Protein AF-A0A4Q3VWD3-F1 (afdb_monomer)

Secondary structure (DSSP, 8-state):
-HHHHHHHHHHT-TT----HHHHHHHHTT---S-HHHHH---PPPTTHHHHHHHHHHHHHHHHHHHHHHHHTGGGS-HHHHHHHHHHHHIIIIIIIIHHHHHHHHHHTT--PPPSS--GGG--SHHHIIIIIS-HHHHHHIIIIIHHHHHHHS-HHHHHHHHHHHHHHHHIIIIIHHHT--TTHHHHHHHHHHHHHHHHHHHT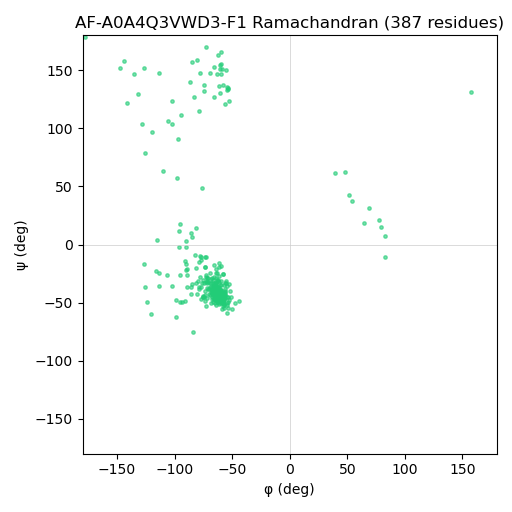---HHHHHHHHHTTHHHHT-HHHIIIIIHHHHHHHHHHHHTS-HHHHHHHHHHHHHHHHHHHHHHHHHHHHHTTHHHHGGGS-HHHHHHHHHHHHHHHHHHHHHHHHHHHTHHHHHTT-HHHHHHHHHHHHHHHHHHHHHHHTS-TTTSPP-HHHHHHHHHHHHHHHHHHHHHHHHHHHHHHSPP-

Structure (mmCIF, N/CA/C/O backbone):
data_AF-A0A4Q3VWD3-F1
#
_entry.id   AF-A0A4Q3VWD3-F1
#
loop_
_atom_site.group_PDB
_atom_site.id
_atom_site.type_symbol
_atom_site.label_atom_id
_atom_site.label_alt_id
_atom_site.label_comp_id
_atom_site.label_asym_id
_atom_site.label_entity_id
_atom_site.label_seq_id
_atom_site.pdbx_PDB_ins_code
_atom_site.Cartn_x
_atom_site.Cartn_y
_atom_site.Cartn_z
_atom_site.occupancy
_atom_site.B_iso_or_equiv
_atom_site.auth_seq_id
_atom_site.auth_comp_id
_atom_site.auth_asym_id
_atom_site.auth_atom_id
_atom_site.pdbx_PDB_model_num
ATOM 1 N N . PHE A 1 1 ? 19.209 -13.879 -5.715 1.00 77.50 1 PHE A N 1
ATOM 2 C CA . PHE A 1 1 ? 19.311 -13.145 -6.997 1.00 77.50 1 PHE A CA 1
ATOM 3 C C . PHE A 1 1 ? 19.222 -11.620 -6.833 1.00 77.50 1 PHE A C 1
ATOM 5 O O . PHE A 1 1 ? 20.204 -10.956 -7.134 1.00 77.50 1 PHE A O 1
ATOM 12 N N . LEU A 1 2 ? 18.122 -11.044 -6.315 1.00 83.31 2 LEU A N 1
ATOM 13 C CA . LEU A 1 2 ? 17.961 -9.578 -6.174 1.00 83.31 2 LEU A CA 1
ATOM 14 C C . LEU A 1 2 ? 19.139 -8.885 -5.458 1.00 83.31 2 LEU A C 1
ATOM 16 O O . LEU A 1 2 ? 19.652 -7.885 -5.948 1.00 83.31 2 LEU A O 1
ATOM 20 N N . TYR A 1 3 ? 19.619 -9.449 -4.345 1.00 88.25 3 TYR A N 1
ATOM 21 C CA . TYR A 1 3 ? 20.786 -8.927 -3.619 1.00 88.25 3 TYR A CA 1
ATOM 22 C C . TYR A 1 3 ? 22.063 -8.884 -4.469 1.00 88.25 3 TYR A C 1
ATOM 24 O O . TYR A 1 3 ? 22.800 -7.904 -4.406 1.00 88.25 3 TYR A O 1
ATOM 32 N N . LEU A 1 4 ? 22.293 -9.902 -5.308 1.00 89.19 4 LEU A N 1
ATOM 33 C CA . LEU A 1 4 ? 23.431 -9.935 -6.232 1.00 89.19 4 LEU A CA 1
ATOM 34 C C . LEU A 1 4 ? 23.312 -8.829 -7.280 1.00 89.19 4 LEU A C 1
ATOM 36 O O . LEU A 1 4 ? 24.291 -8.150 -7.564 1.00 89.19 4 LEU A O 1
ATOM 40 N N . MET A 1 5 ? 22.109 -8.599 -7.815 1.00 89.50 5 MET A N 1
ATOM 41 C CA . MET A 1 5 ? 21.880 -7.512 -8.769 1.00 89.50 5 MET A CA 1
ATOM 42 C C . MET A 1 5 ? 22.075 -6.142 -8.124 1.00 89.50 5 MET A C 1
ATOM 44 O O . MET A 1 5 ? 22.676 -5.260 -8.731 1.00 89.50 5 MET A O 1
ATOM 48 N N . LYS A 1 6 ? 21.618 -5.962 -6.881 1.00 90.75 6 LYS A N 1
ATOM 49 C CA . LYS A 1 6 ? 21.849 -4.734 -6.112 1.00 90.75 6 LYS A CA 1
ATOM 50 C C . LYS A 1 6 ? 23.330 -4.494 -5.851 1.00 90.75 6 LYS A C 1
ATOM 52 O O . LYS A 1 6 ? 23.786 -3.365 -6.018 1.00 90.75 6 LYS A O 1
ATOM 57 N N . ALA A 1 7 ? 24.070 -5.541 -5.487 1.00 90.50 7 ALA A N 1
ATOM 58 C CA . ALA A 1 7 ? 25.515 -5.480 -5.305 1.00 90.50 7 ALA A CA 1
ATOM 59 C C . ALA A 1 7 ? 26.229 -5.144 -6.623 1.00 90.50 7 ALA A C 1
ATOM 61 O O . ALA A 1 7 ? 27.074 -4.257 -6.639 1.00 90.50 7 ALA A O 1
ATOM 62 N N . ALA A 1 8 ? 25.837 -5.766 -7.739 1.00 90.12 8 ALA A N 1
ATOM 63 C CA . ALA A 1 8 ? 26.383 -5.470 -9.062 1.00 90.12 8 ALA A CA 1
ATOM 64 C C . ALA A 1 8 ? 26.093 -4.025 -9.504 1.00 90.12 8 ALA A C 1
ATOM 66 O O . ALA A 1 8 ? 26.983 -3.346 -10.009 1.00 90.12 8 ALA A O 1
ATOM 67 N N . ALA A 1 9 ? 24.872 -3.529 -9.284 1.00 88.38 9 ALA A N 1
ATOM 68 C CA . ALA A 1 9 ? 24.507 -2.145 -9.585 1.00 88.38 9 ALA A CA 1
ATOM 69 C C . ALA A 1 9 ? 25.286 -1.140 -8.722 1.00 88.38 9 ALA A C 1
ATOM 71 O O . ALA A 1 9 ? 25.714 -0.109 -9.234 1.00 88.38 9 ALA A O 1
ATOM 72 N N . LEU A 1 10 ? 25.513 -1.454 -7.442 1.00 89.25 10 LEU A N 1
ATOM 73 C CA . LEU A 1 10 ? 26.319 -0.628 -6.543 1.00 89.25 10 LEU A CA 1
ATOM 74 C C . LEU A 1 10 ? 27.811 -0.671 -6.907 1.00 89.25 10 LEU A C 1
ATOM 76 O O . LEU A 1 10 ? 28.469 0.358 -6.873 1.00 89.25 10 LEU A O 1
ATOM 80 N N . ALA A 1 11 ? 28.342 -1.823 -7.324 1.00 88.38 11 ALA A N 1
ATOM 81 C CA . ALA A 1 11 ? 29.735 -1.964 -7.755 1.00 88.38 11 ALA A CA 1
ATOM 82 C C . ALA A 1 11 ? 30.061 -1.145 -9.018 1.00 88.38 11 ALA A C 1
ATOM 84 O O . ALA A 1 11 ? 31.208 -0.763 -9.228 1.00 88.38 11 ALA A O 1
ATOM 85 N N . ARG A 1 12 ? 29.053 -0.831 -9.847 1.00 85.81 12 ARG A N 1
ATOM 86 C CA . ARG A 1 12 ? 29.188 0.104 -10.980 1.00 85.81 12 ARG A CA 1
ATOM 87 C C . ARG A 1 12 ? 29.307 1.572 -10.542 1.00 85.81 12 ARG A C 1
ATOM 89 O O . ARG A 1 12 ? 29.614 2.412 -11.379 1.00 85.81 12 ARG A O 1
ATOM 96 N N . LEU A 1 13 ? 29.067 1.875 -9.266 1.00 84.81 13 LEU A N 1
ATOM 97 C CA . LEU A 1 13 ? 29.174 3.199 -8.654 1.00 84.81 13 LEU A CA 1
ATOM 98 C C . LEU A 1 13 ? 30.377 3.236 -7.702 1.00 84.81 13 LEU A C 1
ATOM 100 O O . LEU A 1 13 ? 30.220 3.400 -6.494 1.00 84.81 13 LEU A O 1
ATOM 104 N N . SER A 1 14 ? 31.584 3.052 -8.240 1.00 74.81 14 SER A N 1
ATOM 105 C CA . SER A 1 14 ? 32.818 2.888 -7.453 1.00 74.81 14 SER A CA 1
ATOM 106 C C . SER A 1 14 ? 33.126 4.051 -6.502 1.00 74.81 14 SER A C 1
ATOM 108 O O . SER A 1 14 ? 33.793 3.854 -5.490 1.00 74.81 14 SER A O 1
ATOM 110 N N . GLU A 1 15 ? 32.627 5.251 -6.797 1.00 84.81 15 GLU A N 1
ATOM 111 C CA . GLU A 1 15 ? 32.834 6.448 -5.975 1.00 84.81 15 GLU A CA 1
ATOM 112 C C . GLU A 1 15 ? 31.752 6.643 -4.897 1.00 84.81 15 GLU A C 1
ATOM 114 O O . GLU A 1 15 ? 31.960 7.381 -3.931 1.00 84.81 15 GLU A O 1
ATOM 119 N N . LEU A 1 16 ? 30.602 5.965 -5.006 1.00 87.38 16 LEU A N 1
ATOM 120 C CA . LEU A 1 16 ? 29.488 6.160 -4.081 1.00 87.38 16 LEU A CA 1
ATOM 121 C C . LEU A 1 16 ? 29.727 5.420 -2.760 1.00 87.38 16 LEU A C 1
ATOM 123 O O . LEU A 1 16 ? 29.685 4.191 -2.682 1.00 87.38 16 LEU A O 1
ATOM 127 N N . ARG A 1 17 ? 29.865 6.179 -1.671 1.00 86.44 17 ARG A N 1
ATOM 128 C CA . ARG A 1 17 ? 29.941 5.631 -0.310 1.00 86.44 17 ARG A CA 1
ATOM 129 C C . ARG A 1 17 ? 28.609 5.789 0.419 1.00 86.44 17 ARG A C 1
ATOM 131 O O . ARG A 1 17 ? 28.277 6.863 0.910 1.00 86.44 17 ARG A O 1
ATOM 138 N N . LEU A 1 18 ? 27.857 4.693 0.535 1.00 88.38 18 LEU A N 1
ATOM 139 C CA . LEU A 1 18 ? 26.621 4.662 1.323 1.00 88.38 18 LEU A CA 1
ATOM 140 C C . LEU A 1 18 ? 26.912 4.639 2.828 1.00 88.38 18 LEU A C 1
ATOM 142 O O . LEU A 1 18 ? 27.674 3.789 3.305 1.00 88.38 18 LEU A O 1
ATOM 146 N N . LYS A 1 19 ? 26.219 5.507 3.578 1.00 91.81 19 LYS A N 1
ATOM 147 C CA . LYS A 1 19 ? 26.132 5.440 5.046 1.00 91.81 19 LYS A CA 1
ATOM 148 C C . LYS A 1 19 ? 25.510 4.106 5.478 1.00 91.81 19 LYS A C 1
ATOM 150 O O . LYS A 1 19 ? 24.737 3.514 4.726 1.00 91.81 19 LYS A O 1
ATOM 155 N N . ALA A 1 20 ? 25.797 3.647 6.699 1.00 91.44 20 ALA A N 1
ATOM 156 C CA . ALA A 1 20 ? 25.329 2.347 7.199 1.00 91.44 20 ALA A CA 1
ATOM 157 C C . ALA A 1 20 ? 23.802 2.168 7.085 1.00 91.44 20 ALA A C 1
ATOM 159 O O . ALA A 1 20 ? 23.337 1.155 6.565 1.00 91.44 20 ALA A O 1
ATOM 160 N N . LEU A 1 21 ? 23.029 3.186 7.479 1.00 89.31 21 LEU A N 1
ATOM 161 C CA . LEU A 1 21 ? 21.565 3.164 7.382 1.00 89.31 21 LEU A CA 1
ATOM 162 C C . LEU A 1 21 ? 21.060 3.135 5.934 1.00 89.31 21 LEU A C 1
ATOM 164 O O . LEU A 1 21 ? 20.107 2.421 5.641 1.00 89.31 21 LEU A O 1
ATOM 168 N N . ASP A 1 22 ? 21.701 3.863 5.017 1.00 91.06 22 ASP A N 1
ATOM 169 C CA . ASP A 1 22 ? 21.302 3.859 3.603 1.00 91.06 22 ASP A CA 1
ATOM 170 C C . ASP A 1 22 ? 21.686 2.548 2.919 1.00 91.06 22 ASP A C 1
ATOM 172 O O . ASP A 1 22 ? 20.958 2.070 2.058 1.00 91.06 22 ASP A O 1
ATOM 176 N N . ARG A 1 23 ? 22.787 1.918 3.339 1.00 91.94 23 ARG A N 1
ATOM 177 C CA . ARG A 1 23 ? 23.155 0.572 2.896 1.00 91.94 23 ARG A CA 1
ATOM 178 C C . ARG A 1 23 ? 22.134 -0.457 3.369 1.00 91.94 23 ARG A C 1
ATOM 180 O O . ARG A 1 23 ? 21.687 -1.266 2.561 1.00 91.94 23 ARG A O 1
ATOM 187 N N . LEU A 1 24 ? 21.745 -0.404 4.644 1.00 91.19 24 LEU A N 1
ATOM 188 C CA . LEU A 1 24 ? 20.692 -1.262 5.178 1.00 91.19 24 LEU A CA 1
ATOM 189 C C . LEU A 1 24 ? 19.402 -1.052 4.381 1.00 91.19 24 LEU A C 1
ATOM 191 O O . LEU A 1 24 ? 18.906 -2.004 3.791 1.00 91.19 24 LEU A O 1
ATOM 195 N N . ALA A 1 25 ? 18.932 0.193 4.262 1.00 91.12 25 ALA A N 1
ATOM 196 C CA . ALA A 1 25 ? 17.736 0.523 3.496 1.00 91.12 25 ALA A CA 1
ATOM 197 C C . ALA A 1 25 ? 17.828 0.056 2.034 1.00 91.12 25 ALA A C 1
ATOM 199 O O . ALA A 1 25 ? 16.870 -0.517 1.528 1.00 91.12 25 ALA A O 1
ATOM 200 N N . TYR A 1 26 ? 18.972 0.234 1.366 1.00 92.69 26 TYR A N 1
ATOM 201 C CA . TYR A 1 26 ? 19.176 -0.191 -0.019 1.00 92.69 26 TYR A CA 1
ATOM 202 C C . TYR A 1 26 ? 19.059 -1.703 -0.185 1.00 92.69 26 TYR A C 1
ATOM 204 O O . TYR A 1 26 ? 18.458 -2.159 -1.153 1.00 92.69 26 TYR A O 1
ATOM 212 N N . PHE A 1 27 ? 19.609 -2.502 0.730 1.00 91.69 27 PHE A N 1
ATOM 213 C CA . PHE A 1 27 ? 19.560 -3.956 0.599 1.00 91.69 27 PHE A CA 1
ATOM 214 C C . PHE A 1 27 ? 18.263 -4.565 1.147 1.00 91.69 27 PHE A C 1
ATOM 216 O O . PHE A 1 27 ? 17.778 -5.514 0.536 1.00 91.69 27 PHE A O 1
ATOM 223 N N . SER A 1 28 ? 17.660 -4.019 2.207 1.00 88.06 28 SER A N 1
ATOM 224 C CA . SER A 1 28 ? 16.467 -4.598 2.844 1.00 88.06 28 SER A CA 1
ATOM 225 C C . SER A 1 28 ? 15.151 -3.937 2.423 1.00 88.06 28 SER A C 1
ATOM 227 O O . SER A 1 28 ? 14.300 -4.600 1.838 1.00 88.06 28 SER A O 1
ATOM 229 N N . LEU A 1 29 ? 14.977 -2.646 2.710 1.00 85.44 29 LEU A N 1
ATOM 230 C CA . LEU A 1 29 ? 13.676 -1.970 2.640 1.00 85.44 29 LEU A CA 1
ATOM 231 C C . LEU A 1 29 ? 13.329 -1.447 1.243 1.00 85.44 29 LEU A C 1
ATOM 233 O O . LEU A 1 29 ? 12.168 -1.462 0.848 1.00 85.44 29 LEU A O 1
ATOM 237 N N . TRP A 1 30 ? 14.316 -0.957 0.494 1.00 90.56 30 TRP A N 1
ATOM 238 C CA . TRP A 1 30 ? 14.102 -0.293 -0.787 1.00 90.56 30 TRP A CA 1
ATOM 239 C C . TRP A 1 30 ? 14.255 -1.278 -1.947 1.00 90.56 30 TRP A C 1
ATOM 241 O O . TRP A 1 30 ? 15.372 -1.706 -2.223 1.00 90.56 30 TRP A O 1
ATOM 251 N N . PRO A 1 31 ? 13.194 -1.643 -2.684 1.00 88.44 31 PRO A N 1
ATOM 252 C CA . PRO A 1 31 ? 13.300 -2.576 -3.812 1.00 88.44 31 PRO A CA 1
ATOM 253 C C . PRO A 1 31 ? 13.955 -1.969 -5.068 1.00 88.44 31 PRO A C 1
ATOM 255 O O . PRO A 1 31 ? 14.268 -2.708 -5.999 1.00 88.44 31 PRO A O 1
ATOM 258 N N . GLY A 1 32 ? 14.169 -0.649 -5.117 1.00 90.12 32 GLY A N 1
ATOM 259 C CA . GLY A 1 32 ? 14.807 0.017 -6.252 1.00 90.12 32 GLY A CA 1
ATOM 260 C C . GLY A 1 32 ? 16.316 -0.231 -6.365 1.00 90.12 32 GLY A C 1
ATOM 261 O O . GLY A 1 32 ? 16.960 -0.758 -5.460 1.00 90.12 32 GLY A O 1
ATOM 262 N N . MET A 1 33 ? 16.876 0.184 -7.504 1.00 90.06 33 MET A N 1
ATOM 263 C CA . MET A 1 33 ? 18.266 -0.097 -7.910 1.00 90.06 33 MET A CA 1
ATOM 264 C C . MET A 1 33 ? 19.137 1.166 -8.019 1.00 90.06 33 MET A C 1
ATOM 266 O O . MET A 1 33 ? 20.293 1.100 -8.428 1.00 90.06 33 MET A O 1
ATOM 270 N N . ASP A 1 34 ? 18.576 2.326 -7.669 1.00 88.81 34 ASP A N 1
ATOM 271 C CA . ASP A 1 34 ? 19.248 3.626 -7.703 1.00 88.81 34 ASP A CA 1
ATOM 272 C C . ASP A 1 34 ? 19.773 3.979 -6.302 1.00 88.81 34 ASP A C 1
ATOM 274 O O . ASP A 1 34 ? 19.053 4.531 -5.465 1.00 88.81 34 ASP A O 1
ATOM 278 N N . ALA A 1 35 ? 21.018 3.586 -6.029 1.00 91.38 35 ALA A N 1
ATOM 279 C CA . ALA A 1 35 ? 21.682 3.848 -4.754 1.00 91.38 35 ALA A CA 1
ATOM 280 C C . ALA A 1 35 ? 22.080 5.325 -4.580 1.00 91.38 35 ALA A C 1
ATOM 282 O O . ALA A 1 35 ? 22.130 5.810 -3.451 1.00 91.38 35 ALA A O 1
ATOM 283 N N . GLU A 1 36 ? 22.332 6.050 -5.674 1.00 91.31 36 GLU A N 1
ATOM 284 C CA . GLU A 1 36 ? 22.743 7.461 -5.640 1.00 91.31 36 GLU A CA 1
ATOM 285 C C . GLU A 1 36 ? 21.621 8.324 -5.073 1.00 91.31 36 GLU A C 1
ATOM 287 O O . GLU A 1 36 ? 21.824 9.047 -4.100 1.00 91.31 36 GLU A O 1
ATOM 292 N N . ARG A 1 37 ? 20.401 8.175 -5.606 1.00 91.38 37 ARG A N 1
ATOM 293 C CA . ARG A 1 37 ? 19.231 8.915 -5.107 1.00 91.38 37 ARG A CA 1
ATOM 294 C C . ARG A 1 37 ? 18.856 8.563 -3.676 1.00 91.38 37 ARG A C 1
ATOM 296 O O . ARG A 1 37 ? 18.302 9.396 -2.969 1.00 91.38 37 ARG A O 1
ATOM 303 N N . LEU A 1 38 ? 19.150 7.342 -3.237 1.00 92.19 38 LEU A N 1
ATOM 304 C CA . LEU A 1 38 ? 18.943 6.953 -1.845 1.00 92.19 38 LEU A CA 1
ATOM 305 C C . LEU A 1 38 ? 19.961 7.623 -0.901 1.00 92.19 38 LEU A C 1
ATOM 307 O O . LEU A 1 38 ? 19.642 7.905 0.256 1.00 92.19 38 LEU A O 1
ATOM 311 N N . ALA A 1 39 ? 21.177 7.883 -1.387 1.00 92.19 39 ALA A N 1
ATOM 312 C CA . ALA A 1 39 ? 22.232 8.569 -0.644 1.00 92.19 39 ALA A CA 1
ATOM 313 C C . ALA A 1 39 ? 22.031 10.093 -0.587 1.00 92.19 39 ALA A C 1
ATOM 315 O O . ALA A 1 39 ? 22.467 10.730 0.373 1.00 92.19 39 ALA A O 1
ATOM 316 N N . MET A 1 40 ? 21.362 10.667 -1.591 1.00 93.12 40 MET A N 1
ATOM 317 C CA . MET A 1 40 ? 21.029 12.092 -1.648 1.00 93.12 40 MET A CA 1
ATOM 318 C C . MET A 1 40 ? 20.139 12.526 -0.479 1.00 93.12 40 MET A C 1
ATOM 320 O O . MET A 1 40 ? 19.405 11.726 0.115 1.00 93.12 40 MET A O 1
ATOM 324 N N . ARG A 1 41 ? 20.229 13.815 -0.143 1.00 94.06 41 ARG A N 1
ATOM 325 C CA . ARG A 1 41 ? 19.392 14.475 0.858 1.00 94.06 41 ARG A CA 1
ATOM 326 C C . ARG A 1 41 ? 18.790 15.727 0.252 1.00 94.06 41 ARG A C 1
ATOM 328 O O . ARG A 1 41 ? 19.485 16.720 0.085 1.00 94.06 41 ARG A O 1
ATOM 335 N N . GLU A 1 42 ? 17.513 15.643 -0.085 1.00 93.44 42 GLU A N 1
ATOM 336 C CA . GLU A 1 42 ? 16.754 16.721 -0.715 1.00 93.44 42 GLU A CA 1
ATOM 337 C C . GLU A 1 42 ? 15.389 16.853 -0.031 1.00 93.44 42 GLU A C 1
ATOM 339 O O . GLU A 1 42 ? 14.841 15.840 0.415 1.00 93.44 42 GLU A O 1
ATOM 344 N N . PRO A 1 43 ? 14.825 18.069 0.070 1.00 91.88 43 PRO A N 1
ATOM 345 C CA . PRO A 1 43 ? 13.449 18.252 0.512 1.00 91.88 43 PRO A CA 1
ATOM 346 C C . PRO A 1 43 ? 12.468 17.436 -0.339 1.00 91.88 43 PRO A C 1
ATOM 348 O O . PRO A 1 43 ? 12.700 17.200 -1.526 1.00 91.88 43 PRO A O 1
ATOM 351 N N . ALA A 1 44 ? 11.353 17.019 0.262 1.00 92.88 44 ALA A N 1
ATOM 352 C CA . ALA A 1 44 ? 10.318 16.299 -0.466 1.00 92.88 44 ALA A CA 1
ATOM 353 C C . ALA A 1 44 ? 9.751 17.165 -1.606 1.00 92.88 44 ALA A C 1
ATOM 355 O O . ALA A 1 44 ? 9.361 18.311 -1.393 1.00 92.88 44 ALA A O 1
ATOM 356 N N . GLU A 1 45 ? 9.684 16.597 -2.813 1.00 92.44 45 GLU A N 1
ATOM 357 C CA . GLU A 1 45 ? 9.045 17.237 -3.967 1.00 92.44 45 GLU A CA 1
ATOM 358 C C . GLU A 1 45 ? 7.562 17.520 -3.674 1.00 92.44 45 GLU A C 1
ATOM 360 O O . GLU A 1 45 ? 6.887 16.716 -3.019 1.00 92.44 45 GLU A O 1
ATOM 365 N N . ALA A 1 46 ? 7.035 18.616 -4.222 1.00 92.25 46 ALA A N 1
ATOM 366 C CA . ALA A 1 46 ? 5.617 18.950 -4.115 1.00 92.25 46 ALA A CA 1
ATOM 367 C C . ALA A 1 46 ? 4.718 17.797 -4.611 1.00 92.25 46 ALA A C 1
ATOM 369 O O . ALA A 1 46 ? 4.966 17.191 -5.658 1.00 92.25 46 ALA A O 1
ATOM 370 N N . GLY A 1 47 ? 3.663 17.489 -3.853 1.00 92.00 47 GLY A N 1
ATOM 371 C CA . GLY A 1 47 ? 2.728 16.394 -4.133 1.00 92.00 47 GLY A CA 1
ATOM 372 C C . GLY A 1 47 ? 3.189 15.005 -3.666 1.00 92.00 47 GLY A C 1
ATOM 373 O O . GLY A 1 47 ? 2.528 14.005 -3.975 1.00 92.00 47 GLY A O 1
ATOM 374 N N . THR A 1 48 ? 4.300 14.909 -2.929 1.00 95.06 48 THR A N 1
ATOM 375 C CA . THR A 1 48 ? 4.763 13.671 -2.282 1.00 95.06 48 THR A CA 1
ATOM 376 C C . THR A 1 48 ? 3.761 13.155 -1.243 1.00 95.06 48 THR A C 1
ATOM 378 O O . THR A 1 48 ? 3.451 11.965 -1.250 1.00 95.06 48 THR A O 1
ATOM 381 N N . GLY A 1 49 ? 3.211 14.017 -0.391 1.00 93.94 49 GLY A N 1
ATOM 382 C CA . GLY A 1 49 ? 2.193 13.679 0.603 1.00 93.94 49 GLY A CA 1
ATOM 383 C C . GLY A 1 49 ? 0.887 13.217 -0.039 1.00 93.94 49 GLY A C 1
ATOM 384 O O . GLY A 1 49 ? 0.338 12.186 0.344 1.00 93.94 49 GLY A O 1
ATOM 385 N N . ASP A 1 50 ? 0.450 13.883 -1.112 1.00 93.00 50 ASP A N 1
ATOM 386 C CA . ASP A 1 50 ? -0.727 13.457 -1.884 1.00 93.00 50 ASP A CA 1
ATOM 387 C C . ASP A 1 50 ? -0.500 12.082 -2.530 1.00 93.00 50 ASP A C 1
ATOM 389 O O . ASP A 1 50 ? -1.402 11.244 -2.618 1.00 93.00 50 ASP A O 1
ATOM 393 N N . ARG A 1 51 ? 0.731 11.820 -2.988 1.00 94.31 51 ARG A N 1
ATOM 394 C CA . ARG A 1 51 ? 1.119 10.506 -3.506 1.00 94.31 51 ARG A CA 1
ATOM 395 C C . ARG A 1 51 ? 1.130 9.444 -2.414 1.00 94.31 51 ARG A C 1
ATOM 397 O O . ARG A 1 51 ? 0.650 8.344 -2.677 1.00 94.31 51 ARG A O 1
ATOM 404 N N . PHE A 1 52 ? 1.626 9.769 -1.222 1.00 97.06 52 PHE A N 1
ATOM 405 C CA . PHE A 1 52 ? 1.567 8.878 -0.069 1.00 97.06 52 PHE A CA 1
ATOM 406 C C . PHE A 1 52 ? 0.117 8.492 0.238 1.00 97.06 52 PHE A C 1
ATOM 408 O O . PHE A 1 52 ? -0.192 7.304 0.291 1.00 97.06 52 PHE A O 1
ATOM 415 N N . GLY A 1 53 ? -0.783 9.476 0.348 1.00 96.12 53 GLY A N 1
ATOM 416 C CA . GLY A 1 53 ? -2.195 9.233 0.643 1.00 96.12 53 GLY A CA 1
ATOM 417 C C . GLY A 1 53 ? -2.891 8.368 -0.409 1.00 96.12 53 GLY A C 1
ATOM 418 O O . GLY A 1 53 ? -3.564 7.399 -0.062 1.00 96.12 53 GLY A O 1
ATOM 419 N N . ARG A 1 54 ? -2.664 8.636 -1.704 1.00 95.62 54 ARG A N 1
ATOM 420 C CA . ARG A 1 54 ? -3.186 7.779 -2.784 1.00 95.62 54 ARG A CA 1
ATOM 421 C C . ARG A 1 54 ? -2.619 6.362 -2.730 1.00 95.62 54 ARG A C 1
ATOM 423 O O . ARG A 1 54 ? -3.379 5.411 -2.878 1.00 95.62 54 ARG A O 1
ATOM 430 N N . GLY A 1 55 ? -1.310 6.215 -2.520 1.00 96.62 55 GLY A N 1
ATOM 431 C CA . GLY A 1 55 ? -0.663 4.907 -2.393 1.00 96.62 55 GLY A CA 1
ATOM 432 C C . GLY A 1 55 ? -1.231 4.108 -1.219 1.00 96.62 55 GLY A C 1
ATOM 433 O O . GLY A 1 55 ? -1.592 2.945 -1.379 1.00 96.62 55 GLY A O 1
ATOM 434 N N . LEU A 1 56 ? -1.407 4.752 -0.063 1.00 97.69 56 LEU A N 1
ATOM 435 C CA . LEU A 1 56 ? -2.033 4.149 1.111 1.00 97.69 56 LEU A CA 1
ATOM 436 C C . LEU A 1 56 ? -3.474 3.704 0.822 1.00 97.69 56 LEU A C 1
ATOM 438 O O . LEU A 1 56 ? -3.822 2.559 1.097 1.00 97.69 56 LEU A O 1
ATOM 442 N N . ALA A 1 57 ? -4.292 4.567 0.214 1.00 96.81 57 ALA A N 1
ATOM 443 C CA . ALA A 1 57 ? -5.671 4.236 -0.137 1.00 96.81 57 ALA A CA 1
ATOM 444 C C . ALA A 1 57 ? -5.750 3.042 -1.105 1.00 96.81 57 ALA A C 1
ATOM 446 O O . ALA A 1 57 ? -6.512 2.105 -0.875 1.00 96.81 57 ALA A O 1
ATOM 447 N N . VAL A 1 58 ? -4.918 3.027 -2.152 1.00 96.88 58 VAL A N 1
ATOM 448 C CA . VAL A 1 58 ? -4.847 1.911 -3.110 1.00 96.88 58 VAL A CA 1
ATOM 449 C C . VAL A 1 58 ? -4.373 0.623 -2.430 1.00 96.88 58 VAL A C 1
ATOM 451 O O . VAL A 1 58 ? -4.905 -0.447 -2.724 1.00 96.88 58 VAL A O 1
ATOM 454 N N . ALA A 1 59 ? -3.423 0.707 -1.493 1.00 97.62 59 ALA A N 1
ATOM 455 C CA . ALA A 1 59 ? -2.964 -0.447 -0.723 1.00 97.62 59 ALA A CA 1
ATOM 456 C C . ALA A 1 59 ? -4.085 -1.030 0.149 1.00 97.62 59 ALA A C 1
ATOM 458 O O . ALA A 1 59 ? -4.268 -2.244 0.160 1.00 97.62 59 ALA A O 1
ATOM 459 N N . ILE A 1 60 ? -4.862 -0.176 0.827 1.00 97.06 60 ILE A N 1
ATOM 460 C CA . ILE A 1 60 ? -6.007 -0.587 1.653 1.00 97.06 60 ILE A CA 1
ATOM 461 C C . ILE A 1 60 ? -7.092 -1.240 0.790 1.00 97.06 60 ILE A C 1
ATOM 463 O O . ILE A 1 60 ? -7.575 -2.315 1.137 1.00 97.06 60 ILE A O 1
ATOM 467 N N . VAL A 1 61 ? -7.441 -0.646 -0.356 1.00 97.50 61 VAL A N 1
ATOM 468 C CA . VAL A 1 61 ? -8.419 -1.228 -1.293 1.00 97.50 61 VAL A CA 1
ATOM 469 C C . VAL A 1 61 ? -7.943 -2.586 -1.809 1.00 97.50 61 VAL A C 1
ATOM 471 O O . VAL A 1 61 ? -8.709 -3.548 -1.815 1.00 97.50 61 VAL A O 1
ATOM 474 N N . GLY A 1 62 ? -6.669 -2.692 -2.199 1.00 97.88 62 GLY A N 1
ATOM 475 C CA . GLY A 1 62 ? -6.067 -3.954 -2.617 1.00 97.88 62 GLY A CA 1
ATOM 476 C C . GLY A 1 62 ? -6.104 -5.014 -1.511 1.00 97.88 62 GLY A C 1
ATOM 477 O O . GLY A 1 62 ? -6.530 -6.140 -1.763 1.00 97.88 62 GLY A O 1
ATOM 478 N N . ALA A 1 63 ? -5.729 -4.652 -0.282 1.00 97.19 63 ALA A N 1
ATOM 479 C CA . ALA A 1 63 ? -5.757 -5.549 0.872 1.00 97.19 63 ALA A CA 1
ATOM 480 C C . ALA A 1 63 ? -7.186 -5.992 1.225 1.00 97.19 63 ALA A C 1
ATOM 482 O O . ALA A 1 63 ? -7.409 -7.165 1.520 1.00 97.19 63 ALA A O 1
ATOM 483 N N . GLY A 1 64 ? -8.166 -5.091 1.118 1.00 96.56 64 GLY A N 1
ATOM 484 C CA . GLY A 1 64 ? -9.584 -5.418 1.244 1.00 96.56 64 GLY A CA 1
ATOM 485 C C . GLY A 1 64 ? -10.041 -6.415 0.178 1.00 96.56 64 GLY A C 1
ATOM 486 O O . GLY A 1 64 ? -10.710 -7.392 0.501 1.00 96.56 64 GLY A O 1
ATOM 487 N N . ALA A 1 65 ? -9.619 -6.240 -1.078 1.00 97.75 65 ALA A N 1
ATOM 488 C CA . ALA A 1 65 ? -9.903 -7.197 -2.147 1.00 97.75 65 ALA A CA 1
ATOM 489 C C . ALA A 1 65 ? -9.248 -8.568 -1.894 1.00 97.75 65 ALA A C 1
ATOM 491 O O . ALA A 1 65 ? -9.895 -9.590 -2.115 1.00 97.75 65 ALA A O 1
ATOM 492 N N . LEU A 1 66 ? -8.007 -8.607 -1.387 1.00 97.38 66 LEU A N 1
ATOM 493 C CA . LEU A 1 66 ? -7.345 -9.851 -0.965 1.00 97.38 66 LEU A CA 1
ATOM 494 C C . LEU A 1 66 ? -8.142 -10.558 0.137 1.00 97.38 66 LEU A C 1
ATOM 496 O O . LEU A 1 66 ? -8.395 -11.758 0.039 1.00 97.38 66 LEU A O 1
ATOM 500 N N . PHE A 1 67 ? -8.565 -9.812 1.159 1.00 95.62 67 PHE A N 1
ATOM 501 C CA . PHE A 1 67 ? -9.355 -10.342 2.265 1.00 95.62 67 PHE A CA 1
ATOM 502 C C . PHE A 1 67 ? -10.701 -10.897 1.786 1.00 95.62 67 PHE A C 1
ATOM 504 O O . PHE A 1 67 ? -11.013 -12.054 2.053 1.00 95.62 67 PHE A O 1
ATOM 511 N N . LEU A 1 68 ? -11.468 -10.122 1.014 1.00 96.44 68 LEU A N 1
ATOM 512 C CA . LEU A 1 68 ? -12.752 -10.570 0.468 1.00 96.44 68 LEU A CA 1
ATOM 513 C C . LEU A 1 68 ? -12.589 -11.820 -0.402 1.00 96.44 68 LEU A C 1
ATOM 515 O O . LEU A 1 68 ? -13.379 -12.756 -0.290 1.00 96.44 68 LEU A O 1
ATOM 519 N N . LEU A 1 69 ? -11.545 -11.876 -1.231 1.00 97.19 69 LEU A N 1
ATOM 520 C CA . LEU A 1 69 ? -11.282 -13.043 -2.066 1.00 97.19 69 LEU A CA 1
ATOM 521 C C . LEU A 1 69 ? -10.954 -14.290 -1.229 1.00 97.19 69 LEU A C 1
ATOM 523 O O . LEU A 1 69 ? -11.396 -15.379 -1.583 1.00 97.19 69 LEU A O 1
ATOM 527 N N . ALA A 1 70 ? -10.248 -14.139 -0.103 1.00 96.62 70 ALA A N 1
ATOM 528 C CA . ALA A 1 70 ? -10.004 -15.228 0.845 1.00 96.62 70 ALA A CA 1
ATOM 529 C C . ALA A 1 70 ? -11.286 -15.671 1.575 1.00 96.62 70 ALA A C 1
ATOM 531 O O . ALA A 1 70 ? -11.537 -16.868 1.715 1.00 96.62 70 ALA A O 1
ATOM 532 N N . VAL A 1 71 ? -12.144 -14.733 1.988 1.00 94.88 71 VAL A N 1
ATOM 533 C CA . VAL A 1 71 ? -13.436 -15.042 2.630 1.00 94.88 71 VAL A CA 1
ATOM 534 C C . VAL A 1 71 ? -14.349 -15.824 1.680 1.00 94.88 71 VAL A C 1
ATOM 536 O O . VAL A 1 71 ? -14.940 -16.833 2.068 1.00 94.88 71 VAL A O 1
ATOM 539 N N . PHE A 1 72 ? -14.446 -15.391 0.421 1.00 96.44 72 PHE A N 1
ATOM 540 C CA . PHE A 1 72 ? -15.321 -16.001 -0.582 1.00 96.44 72 PHE A CA 1
ATOM 541 C C . PHE A 1 72 ? -14.664 -17.118 -1.400 1.00 96.44 72 PHE A C 1
ATOM 543 O O . PHE A 1 72 ? -15.330 -17.684 -2.266 1.00 96.44 72 PHE A O 1
ATOM 550 N N . TYR A 1 73 ? -13.414 -17.483 -1.103 1.00 97.00 73 TYR A N 1
ATOM 551 C CA . TYR A 1 73 ? -12.639 -18.492 -1.831 1.00 97.00 73 TYR A CA 1
ATOM 552 C C . TYR A 1 73 ? -13.428 -19.775 -2.177 1.00 97.00 73 TYR A C 1
ATOM 554 O O . TYR A 1 73 ? -13.443 -20.134 -3.355 1.00 97.00 73 TYR A O 1
ATOM 562 N N . PRO A 1 74 ? -14.170 -20.426 -1.248 1.00 96.25 74 PRO A N 1
ATOM 563 C CA . PRO A 1 74 ? -14.884 -21.674 -1.551 1.00 96.25 74 PRO A CA 1
ATOM 564 C C . PRO A 1 74 ? -16.018 -21.530 -2.573 1.00 96.25 74 PRO A C 1
ATOM 566 O O . PRO A 1 74 ? -16.493 -22.527 -3.107 1.00 96.25 74 PRO A O 1
ATOM 569 N N . ARG A 1 75 ? -16.490 -20.301 -2.821 1.00 97.00 75 ARG A N 1
ATOM 570 C CA . ARG A 1 75 ? -17.593 -20.003 -3.748 1.00 97.00 75 ARG A CA 1
ATOM 571 C C . ARG A 1 75 ? -17.111 -19.598 -5.142 1.00 97.00 75 ARG A C 1
ATOM 573 O O . ARG A 1 75 ? -17.934 -19.317 -6.009 1.00 97.00 75 ARG A O 1
ATOM 580 N N . LEU A 1 76 ? -15.800 -19.517 -5.360 1.00 97.31 76 LEU A N 1
ATOM 581 C CA . LEU A 1 76 ? -15.209 -18.984 -6.583 1.00 97.31 76 LEU A CA 1
ATOM 582 C C . LEU A 1 76 ? -14.479 -20.077 -7.360 1.00 97.31 76 LEU A C 1
ATOM 584 O O . LEU A 1 76 ? -13.888 -20.989 -6.788 1.00 97.31 76 LEU A O 1
ATOM 588 N N . SER A 1 77 ? -14.479 -19.969 -8.690 1.00 97.88 77 SER A N 1
ATOM 589 C CA . SER A 1 77 ? -13.704 -20.893 -9.518 1.00 97.88 77 SER A CA 1
ATOM 590 C C . SER A 1 77 ? -12.195 -20.652 -9.339 1.00 97.88 77 SER A C 1
ATOM 592 O O . SER A 1 77 ? -11.771 -19.498 -9.195 1.00 97.88 77 SER A O 1
ATOM 594 N N . PRO A 1 78 ? -11.342 -21.691 -9.439 1.00 97.12 78 PRO A N 1
ATOM 595 C CA . PRO A 1 78 ? -9.889 -21.528 -9.331 1.00 97.12 78 PRO A CA 1
ATOM 596 C C . PRO A 1 78 ? -9.312 -20.524 -10.338 1.00 97.12 78 PRO A C 1
ATOM 598 O O . PRO A 1 78 ? -8.361 -19.804 -10.042 1.00 97.12 78 PRO A O 1
ATOM 601 N N . SER A 1 79 ? -9.907 -20.430 -11.533 1.00 96.69 79 SER A N 1
ATOM 602 C CA . SER A 1 79 ? -9.501 -19.441 -12.536 1.00 96.69 79 SER A CA 1
ATOM 603 C C . SER A 1 79 ? -9.809 -18.009 -12.088 1.00 96.69 79 SER A C 1
ATOM 605 O O . SER A 1 79 ? -8.953 -17.134 -12.230 1.00 96.69 79 SER A O 1
ATOM 607 N N . ALA A 1 80 ? -10.997 -17.770 -11.517 1.00 97.81 80 ALA A N 1
ATOM 608 C CA . ALA A 1 80 ? -11.367 -16.461 -10.984 1.00 97.81 80 ALA A CA 1
ATOM 609 C C . ALA A 1 80 ? -10.443 -16.059 -9.828 1.00 97.81 80 ALA A C 1
ATOM 611 O O . ALA A 1 80 ? -9.884 -14.967 -9.857 1.00 97.81 80 ALA A O 1
ATOM 612 N N . VAL A 1 81 ? -10.202 -16.963 -8.871 1.00 98.12 81 VAL A N 1
ATOM 613 C CA . VAL A 1 81 ? -9.266 -16.734 -7.756 1.00 98.12 81 VAL A CA 1
ATOM 614 C C . VAL A 1 81 ? -7.857 -16.437 -8.269 1.00 98.12 81 VAL A C 1
ATOM 616 O O . VAL A 1 81 ? -7.225 -15.492 -7.808 1.00 98.12 81 VAL A O 1
ATOM 619 N N . GLY A 1 82 ? -7.373 -17.187 -9.264 1.00 97.88 82 GLY A N 1
ATOM 620 C CA . GLY A 1 82 ? -6.060 -16.960 -9.861 1.00 97.88 82 GLY A CA 1
ATOM 621 C C . GLY A 1 82 ? -5.902 -15.550 -10.440 1.00 97.88 82 GLY A C 1
ATOM 622 O O . GLY A 1 82 ? -4.926 -14.865 -10.141 1.00 97.88 82 GLY A O 1
ATOM 623 N N . TRP A 1 83 ? -6.860 -15.091 -11.248 1.00 98.19 83 TRP A N 1
ATOM 624 C CA . TRP A 1 83 ? -6.775 -13.778 -11.897 1.00 98.19 83 TRP A CA 1
ATOM 625 C C . TRP A 1 83 ? -7.091 -12.610 -10.964 1.00 98.19 83 TRP A C 1
ATOM 627 O O . TRP A 1 83 ? -6.331 -11.641 -10.926 1.00 98.19 83 TRP A O 1
ATOM 637 N N . LEU A 1 84 ? -8.172 -12.704 -10.187 1.00 98.25 84 LEU A N 1
ATOM 638 C CA . LEU A 1 84 ? -8.535 -11.680 -9.205 1.00 98.25 84 LEU A CA 1
ATOM 639 C C . LEU A 1 84 ? -7.475 -11.576 -8.107 1.00 98.25 84 LEU A C 1
ATOM 641 O O . LEU A 1 84 ? -7.152 -10.476 -7.672 1.00 98.25 84 LEU A O 1
ATOM 645 N N . GLY A 1 85 ? -6.875 -12.702 -7.721 1.00 98.12 85 GLY A N 1
ATOM 646 C CA . GLY A 1 85 ? -5.786 -12.758 -6.758 1.00 98.12 85 GLY A CA 1
ATOM 647 C C . GLY A 1 85 ? -4.542 -12.025 -7.243 1.00 98.12 85 GLY A C 1
ATOM 648 O O . GLY A 1 85 ? -4.000 -11.193 -6.520 1.00 98.12 85 GLY A O 1
ATOM 649 N N . ILE A 1 86 ? -4.127 -12.250 -8.495 1.00 97.88 86 ILE A N 1
ATOM 650 C CA . ILE A 1 86 ? -3.027 -11.489 -9.108 1.00 97.88 86 ILE A CA 1
ATOM 651 C C . ILE A 1 86 ? -3.367 -9.996 -9.164 1.00 97.88 86 ILE A C 1
ATOM 653 O O . ILE A 1 86 ? -2.538 -9.170 -8.784 1.00 97.88 86 ILE A O 1
ATOM 657 N N . ALA A 1 87 ? -4.578 -9.633 -9.595 1.00 97.75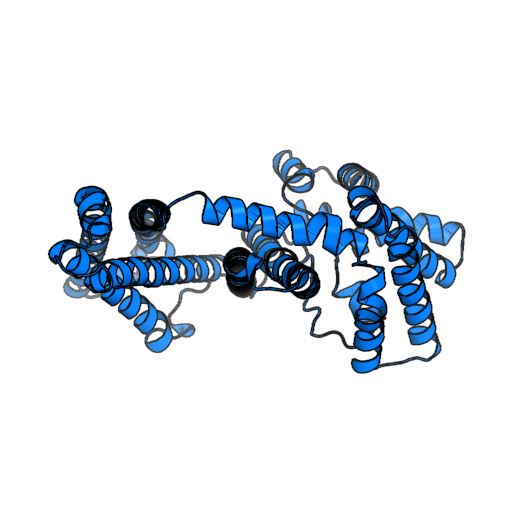 87 ALA A N 1
ATOM 658 C CA . ALA A 1 87 ? -5.000 -8.235 -9.667 1.00 97.75 87 ALA A CA 1
ATOM 659 C C . ALA A 1 87 ? -4.974 -7.551 -8.287 1.00 97.75 87 ALA A C 1
ATOM 661 O O . ALA A 1 87 ? -4.461 -6.437 -8.155 1.00 97.75 87 ALA A O 1
ATOM 662 N N . ALA A 1 88 ? -5.462 -8.229 -7.248 1.00 98.06 88 ALA A N 1
ATOM 663 C CA . ALA A 1 88 ? -5.449 -7.739 -5.876 1.00 98.06 88 ALA A CA 1
ATOM 664 C C . ALA A 1 88 ? -4.017 -7.626 -5.318 1.00 98.06 88 ALA A C 1
ATOM 666 O O . ALA A 1 88 ? -3.680 -6.611 -4.706 1.00 98.06 88 ALA A O 1
ATOM 667 N N . LEU A 1 89 ? -3.131 -8.592 -5.596 1.00 97.50 89 LEU A N 1
ATOM 668 C CA . LEU A 1 89 ? -1.715 -8.536 -5.204 1.00 97.50 89 LEU A CA 1
ATOM 669 C C . LEU A 1 89 ? -0.966 -7.390 -5.900 1.00 97.50 89 LEU A C 1
ATOM 671 O O . LEU A 1 89 ? -0.227 -6.650 -5.248 1.00 97.50 89 LEU A O 1
ATOM 675 N N . LEU A 1 90 ? -1.171 -7.201 -7.207 1.00 95.81 90 LEU A N 1
ATOM 676 C CA . LEU A 1 90 ? -0.581 -6.087 -7.955 1.00 95.81 90 LEU A CA 1
ATOM 677 C C . LEU A 1 90 ? -1.092 -4.742 -7.427 1.00 95.81 90 LEU A C 1
ATOM 679 O O . LEU A 1 90 ? -0.295 -3.842 -7.177 1.00 95.81 90 LEU A O 1
ATOM 683 N N . THR A 1 91 ? -2.395 -4.625 -7.174 1.00 96.94 91 THR A N 1
ATOM 684 C CA . THR A 1 91 ? -2.996 -3.407 -6.611 1.00 96.94 91 THR A CA 1
ATOM 685 C C . THR A 1 91 ? -2.407 -3.085 -5.243 1.00 96.94 91 THR A C 1
ATOM 687 O O . THR A 1 91 ? -1.927 -1.974 -5.027 1.00 96.94 91 THR A O 1
ATOM 690 N N . THR A 1 92 ? -2.345 -4.077 -4.356 1.00 97.69 92 THR A N 1
ATOM 691 C CA . THR A 1 92 ? -1.829 -3.908 -2.993 1.00 97.69 92 THR A CA 1
ATOM 692 C C . THR A 1 92 ? -0.352 -3.530 -2.998 1.00 97.69 92 THR A C 1
ATOM 694 O O . THR A 1 92 ? 0.039 -2.539 -2.387 1.00 97.69 92 THR A O 1
ATOM 697 N N . VAL A 1 93 ? 0.479 -4.307 -3.698 1.00 95.50 93 VAL A N 1
ATOM 698 C CA . VAL A 1 93 ? 1.939 -4.216 -3.577 1.00 95.50 93 VAL A CA 1
ATOM 699 C C . VAL A 1 93 ? 2.544 -3.233 -4.581 1.00 95.50 93 VAL A C 1
ATOM 701 O O . VAL A 1 93 ? 3.355 -2.392 -4.201 1.00 95.50 93 VAL A O 1
ATOM 704 N N . HIS A 1 94 ? 2.168 -3.333 -5.859 1.00 93.69 94 HIS A N 1
ATOM 705 C CA . HIS A 1 94 ? 2.835 -2.630 -6.965 1.00 93.69 94 HIS A CA 1
ATOM 706 C C . HIS A 1 94 ? 2.259 -1.242 -7.247 1.00 93.69 94 HIS A C 1
ATOM 708 O O . HIS A 1 94 ? 2.927 -0.430 -7.880 1.00 93.69 94 HIS A O 1
ATOM 714 N N . PHE A 1 95 ? 1.022 -0.967 -6.835 1.00 93.38 95 PHE A N 1
ATOM 715 C CA . PHE A 1 95 ? 0.411 0.351 -7.029 1.00 93.38 95 PHE A CA 1
ATOM 716 C C . PHE A 1 95 ? 0.158 1.070 -5.710 1.00 93.38 95 PHE A C 1
ATOM 718 O O . PHE A 1 95 ? 0.328 2.283 -5.651 1.00 93.38 95 PHE A O 1
ATOM 725 N N . GLY A 1 96 ? -0.207 0.342 -4.655 1.00 96.06 96 GLY A N 1
ATOM 726 C CA . GLY A 1 96 ? -0.425 0.914 -3.334 1.00 96.06 96 GLY A CA 1
ATOM 727 C C . GLY A 1 96 ? 0.865 1.072 -2.535 1.00 96.06 96 GLY A C 1
ATOM 728 O O . GLY A 1 96 ? 1.415 2.169 -2.402 1.00 96.06 96 GLY A O 1
ATOM 729 N N . PHE A 1 97 ? 1.372 -0.049 -2.017 1.00 95.94 97 PHE A N 1
ATOM 730 C CA . PHE A 1 97 ? 2.503 -0.076 -1.091 1.00 95.94 97 PHE A CA 1
ATOM 731 C C . PHE A 1 97 ? 3.774 0.541 -1.678 1.00 95.94 97 PHE A C 1
ATOM 733 O O . PHE A 1 97 ? 4.446 1.307 -0.997 1.00 95.94 97 PHE A O 1
ATOM 740 N N . SER A 1 98 ? 4.109 0.267 -2.940 1.00 94.94 98 SER A N 1
ATOM 741 C CA . SER A 1 98 ? 5.299 0.846 -3.576 1.00 94.94 98 SER A CA 1
ATOM 742 C C . SER A 1 98 ? 5.269 2.371 -3.665 1.00 94.94 98 SER A C 1
ATOM 744 O O . SER A 1 98 ? 6.315 3.012 -3.536 1.00 94.94 98 SER A O 1
ATOM 746 N N . ASP A 1 99 ? 4.095 2.955 -3.912 1.00 94.38 99 ASP A N 1
ATOM 747 C CA . ASP A 1 99 ? 3.920 4.405 -3.999 1.00 94.38 99 ASP A CA 1
ATOM 748 C C . ASP A 1 99 ? 3.992 5.033 -2.610 1.00 94.38 99 ASP A C 1
ATOM 750 O O . ASP A 1 99 ? 4.707 6.022 -2.437 1.00 94.38 99 ASP A O 1
ATOM 754 N N . ALA A 1 100 ? 3.347 4.410 -1.618 1.00 96.50 100 ALA A N 1
ATOM 755 C CA . ALA A 1 100 ? 3.468 4.809 -0.220 1.00 96.50 100 ALA A CA 1
ATOM 756 C C . ALA A 1 100 ? 4.931 4.742 0.250 1.00 96.50 100 ALA A C 1
ATOM 758 O O . ALA A 1 100 ? 5.453 5.738 0.733 1.00 96.50 100 ALA A O 1
ATOM 759 N N . LEU A 1 101 ? 5.635 3.631 0.009 1.00 95.81 101 LEU A N 1
ATOM 760 C CA . LEU A 1 101 ? 7.038 3.437 0.390 1.00 95.81 101 LEU A CA 1
ATOM 761 C C . LEU A 1 101 ? 7.969 4.462 -0.272 1.00 95.81 101 LEU A C 1
ATOM 763 O O . LEU A 1 101 ? 8.834 5.043 0.384 1.00 95.81 101 LEU A O 1
ATOM 767 N N . THR A 1 102 ? 7.787 4.702 -1.573 1.00 95.19 102 THR A N 1
ATOM 768 C CA . THR A 1 102 ? 8.551 5.712 -2.319 1.00 95.19 102 THR A CA 1
ATOM 769 C C . THR A 1 102 ? 8.313 7.098 -1.722 1.00 95.19 102 THR A C 1
ATOM 771 O O . THR A 1 102 ? 9.266 7.845 -1.498 1.00 95.19 102 THR A O 1
ATOM 774 N N . ALA A 1 103 ? 7.053 7.448 -1.456 1.00 96.44 103 ALA A N 1
ATOM 775 C CA . ALA A 1 103 ? 6.696 8.727 -0.866 1.00 96.44 103 ALA A CA 1
ATOM 776 C C . ALA A 1 103 ? 7.251 8.865 0.558 1.00 96.44 103 ALA A C 1
ATOM 778 O O . ALA A 1 103 ? 7.832 9.897 0.868 1.00 96.44 103 ALA A O 1
ATOM 779 N N . THR A 1 104 ? 7.200 7.820 1.390 1.00 96.38 104 THR A N 1
ATOM 780 C CA . THR A 1 104 ? 7.828 7.811 2.720 1.00 96.38 104 THR A CA 1
ATOM 781 C C . THR A 1 104 ? 9.321 8.102 2.633 1.00 96.38 104 THR A C 1
ATOM 783 O O . THR A 1 104 ? 9.820 8.954 3.361 1.00 96.38 104 THR A O 1
ATOM 786 N N . LEU A 1 105 ? 10.051 7.452 1.724 1.00 95.19 105 LEU A N 1
ATOM 787 C CA . LEU A 1 105 ? 11.483 7.715 1.566 1.00 95.19 105 LEU A CA 1
ATOM 788 C C . LEU A 1 105 ? 11.756 9.164 1.136 1.00 95.19 105 LEU A C 1
ATOM 790 O O . LEU A 1 105 ? 12.679 9.778 1.671 1.00 95.19 105 LEU A O 1
ATOM 794 N N . ARG A 1 106 ? 10.925 9.735 0.256 1.00 95.75 106 ARG A N 1
ATOM 795 C CA . ARG A 1 106 ? 10.995 11.154 -0.140 1.00 95.75 106 ARG A CA 1
ATOM 796 C C . ARG A 1 106 ? 10.700 12.105 1.016 1.00 95.75 106 ARG A C 1
ATOM 798 O O . ARG A 1 106 ? 11.434 13.069 1.190 1.00 95.75 106 ARG A O 1
ATOM 805 N N . LEU A 1 107 ? 9.693 11.808 1.839 1.00 95.44 107 LEU A N 1
ATOM 806 C CA . LEU A 1 107 ? 9.389 12.558 3.066 1.00 95.44 107 LEU A CA 1
ATOM 807 C C . LEU A 1 107 ? 10.544 12.493 4.075 1.00 95.44 107 LEU A C 1
ATOM 809 O O . LEU A 1 107 ? 10.806 13.460 4.778 1.00 95.44 107 LEU A O 1
ATOM 813 N N . LEU A 1 108 ? 11.291 11.384 4.094 1.00 94.44 108 LEU A N 1
ATOM 814 C CA . LEU A 1 108 ? 12.531 11.222 4.864 1.00 94.44 108 LEU A CA 1
ATOM 815 C C . LEU A 1 108 ? 13.767 11.831 4.171 1.00 94.44 108 LEU A C 1
ATOM 817 O O . LEU A 1 108 ? 14.903 11.506 4.531 1.00 94.44 108 LEU A O 1
ATOM 821 N N . GLY A 1 109 ? 13.559 12.668 3.155 1.00 94.25 109 GLY A N 1
ATOM 822 C CA . GLY A 1 109 ? 14.592 13.415 2.448 1.00 94.25 109 GLY A CA 1
ATOM 823 C C . GLY A 1 109 ? 15.381 12.620 1.407 1.00 94.25 109 GLY A C 1
ATOM 824 O O . GLY A 1 109 ? 16.461 13.050 1.017 1.00 94.25 109 GLY A O 1
ATOM 825 N N . ARG A 1 110 ? 14.912 11.440 0.980 1.00 94.50 110 ARG A N 1
ATOM 826 C CA . ARG A 1 110 ? 15.583 10.608 -0.036 1.00 94.50 110 ARG A CA 1
ATOM 827 C C . ARG A 1 110 ? 14.822 10.699 -1.362 1.00 94.50 110 ARG A C 1
ATOM 829 O O . ARG A 1 110 ? 13.765 10.072 -1.469 1.00 94.50 110 ARG A O 1
ATOM 836 N N . PRO A 1 111 ? 15.327 11.414 -2.386 1.00 94.62 111 PRO A N 1
ATOM 837 C CA . PRO A 1 111 ? 14.615 11.686 -3.644 1.00 94.62 111 PRO A CA 1
ATOM 838 C C . PRO A 1 111 ? 14.583 10.472 -4.597 1.00 94.62 111 PRO A C 1
ATOM 840 O O . PRO A 1 111 ? 14.892 10.560 -5.793 1.00 94.62 111 PRO A O 1
ATOM 843 N N . VAL A 1 112 ? 14.211 9.302 -4.070 1.00 94.31 112 VAL A N 1
ATOM 844 C CA . VAL A 1 112 ? 14.090 8.057 -4.828 1.00 94.31 112 VAL A CA 1
ATOM 845 C C . VAL A 1 112 ? 13.003 8.170 -5.894 1.00 94.31 112 VAL A C 1
ATOM 847 O O . VAL A 1 112 ? 11.987 8.858 -5.742 1.00 94.31 112 VAL A O 1
ATOM 850 N N . ARG A 1 113 ? 13.218 7.485 -7.016 1.00 92.31 113 ARG A N 1
ATOM 851 C CA . ARG A 1 113 ? 12.223 7.398 -8.086 1.00 92.31 113 ARG A CA 1
ATOM 852 C C . ARG A 1 113 ? 11.140 6.391 -7.721 1.00 92.31 113 ARG A C 1
ATOM 854 O O . ARG A 1 113 ? 11.453 5.392 -7.078 1.00 92.31 113 ARG A O 1
ATOM 861 N N . PRO A 1 114 ? 9.896 6.614 -8.160 1.00 93.56 114 PRO A N 1
ATOM 862 C CA . PRO A 1 114 ? 8.862 5.607 -8.006 1.00 93.56 114 PRO A CA 1
ATOM 863 C C . PRO A 1 114 ? 9.214 4.316 -8.735 1.00 93.56 114 PRO A C 1
ATOM 865 O O . PRO A 1 114 ? 9.893 4.333 -9.760 1.00 93.56 114 PRO A O 1
ATOM 868 N N . LEU A 1 115 ? 8.715 3.196 -8.218 1.00 94.75 115 LEU A N 1
ATOM 869 C CA . LEU A 1 115 ? 8.859 1.896 -8.878 1.00 94.75 115 LEU A CA 1
ATOM 870 C C . LEU A 1 115 ? 7.922 1.775 -10.086 1.00 94.75 115 LEU A C 1
ATOM 872 O O . LEU A 1 115 ? 8.279 1.152 -11.083 1.00 94.75 115 LEU A O 1
ATOM 876 N N . PHE A 1 116 ? 6.748 2.400 -10.001 1.00 95.19 116 PHE A N 1
ATOM 877 C CA . PHE A 1 116 ? 5.743 2.461 -11.056 1.00 95.19 116 PHE A CA 1
ATOM 878 C C . PHE A 1 116 ? 5.292 3.915 -11.209 1.00 95.19 116 PHE A C 1
ATOM 880 O O . PHE A 1 116 ? 4.969 4.578 -10.224 1.00 95.19 116 PHE A O 1
ATOM 887 N N . ASP A 1 117 ? 5.286 4.443 -12.431 1.00 93.88 117 ASP A N 1
ATOM 888 C CA . ASP A 1 117 ? 4.870 5.826 -12.689 1.00 93.88 117 ASP A CA 1
ATOM 889 C C . ASP A 1 117 ? 3.671 5.880 -13.631 1.00 93.88 117 ASP A C 1
ATOM 891 O O . ASP A 1 117 ? 3.795 5.809 -14.856 1.00 93.88 117 ASP A O 1
ATOM 895 N N . ARG A 1 118 ? 2.483 5.988 -13.024 1.00 92.50 118 ARG A N 1
ATOM 896 C CA . ARG A 1 118 ? 1.180 6.059 -13.701 1.00 92.50 118 ARG A CA 1
ATOM 897 C C . ARG A 1 118 ? 1.089 5.111 -14.915 1.00 92.50 118 ARG A C 1
ATOM 899 O O . ARG A 1 118 ? 0.893 5.591 -16.034 1.00 92.50 118 ARG A O 1
ATOM 906 N N . PRO A 1 119 ? 1.206 3.777 -14.742 1.00 93.81 119 PRO A N 1
ATOM 907 C CA . PRO A 1 119 ? 1.187 2.828 -15.864 1.00 93.81 119 PRO A CA 1
ATOM 908 C C . PRO A 1 119 ? -0.053 2.949 -16.751 1.00 93.81 119 PRO A C 1
ATOM 910 O O . PRO A 1 119 ? 0.041 2.817 -17.968 1.00 93.81 119 PRO A O 1
ATOM 913 N N . LEU A 1 120 ? -1.201 3.293 -16.163 1.00 92.38 120 LEU A N 1
ATOM 914 C CA . LEU A 1 120 ? -2.466 3.488 -16.877 1.00 92.38 120 LEU A CA 1
ATOM 915 C C . LEU A 1 120 ? -2.443 4.665 -17.872 1.00 92.38 120 LEU A C 1
ATOM 917 O O . LEU A 1 120 ? -3.229 4.675 -18.817 1.00 92.38 120 LEU A O 1
ATOM 921 N N . ALA A 1 121 ? -1.521 5.620 -17.705 1.00 94.75 121 ALA A N 1
ATOM 922 C CA . ALA A 1 121 ? -1.342 6.778 -18.587 1.00 94.75 121 ALA A CA 1
ATOM 923 C C . ALA A 1 121 ? -0.443 6.493 -19.811 1.00 94.75 121 ALA A C 1
ATOM 925 O O . ALA A 1 121 ? -0.058 7.418 -20.527 1.00 94.75 121 ALA A O 1
ATOM 926 N N . THR A 1 122 ? -0.097 5.225 -20.045 1.00 95.25 122 THR A N 1
ATOM 927 C CA . THR A 1 122 ? 0.710 4.770 -21.185 1.00 95.25 122 THR A CA 1
ATOM 928 C C . THR A 1 122 ? 0.127 5.206 -22.527 1.00 95.25 122 THR A C 1
ATOM 930 O O . THR A 1 122 ? -1.054 4.983 -22.799 1.00 95.25 122 THR A O 1
ATOM 933 N N . GLN A 1 123 ? 0.989 5.749 -23.393 1.00 94.25 123 GLN A N 1
ATOM 934 C CA . GLN A 1 123 ? 0.641 6.121 -24.775 1.00 94.25 123 GLN A CA 1
ATOM 935 C C . GLN A 1 123 ? 1.233 5.176 -25.833 1.00 94.25 123 GLN A C 1
ATOM 937 O O . GLN A 1 123 ? 0.687 5.052 -26.927 1.00 94.25 123 GLN A O 1
ATOM 942 N N . THR A 1 124 ? 2.351 4.514 -25.522 1.00 97.00 124 THR A N 1
ATOM 943 C CA . THR A 1 124 ? 3.058 3.578 -26.416 1.00 97.00 124 THR A CA 1
ATOM 944 C C . THR A 1 124 ? 3.636 2.415 -25.615 1.00 97.00 124 THR A C 1
ATOM 946 O O . THR A 1 124 ? 3.880 2.540 -24.415 1.00 97.00 124 THR A O 1
ATOM 949 N N . LEU A 1 125 ? 3.900 1.288 -26.264 1.00 97.38 125 LEU A N 1
ATOM 950 C CA . LEU A 1 125 ? 4.511 0.115 -25.651 1.00 97.38 125 LEU A CA 1
ATOM 951 C C . LEU A 1 125 ? 5.923 0.419 -25.132 1.00 97.38 125 LEU A C 1
ATOM 953 O O . LEU A 1 125 ? 6.298 -0.010 -24.040 1.00 97.38 125 LEU A O 1
ATOM 957 N N . SER A 1 126 ? 6.700 1.215 -25.873 1.00 95.69 126 SER A N 1
ATOM 958 C CA . SER A 1 126 ? 8.004 1.700 -25.415 1.00 95.69 126 SER A CA 1
ATOM 959 C C . SER A 1 126 ? 7.882 2.550 -24.148 1.00 95.69 126 SER A C 1
ATOM 961 O O . SER A 1 126 ? 8.692 2.392 -23.238 1.00 95.69 126 SER A O 1
ATOM 963 N N . ASP A 1 127 ? 6.892 3.444 -24.070 1.00 96.31 127 ASP A N 1
ATOM 964 C CA . ASP A 1 127 ? 6.633 4.282 -22.888 1.00 96.31 127 ASP A CA 1
ATOM 965 C C . ASP A 1 127 ? 6.299 3.424 -21.655 1.00 96.31 127 ASP A C 1
ATOM 967 O O . ASP A 1 127 ? 6.896 3.620 -20.594 1.00 96.31 127 ASP A O 1
ATOM 971 N N . PHE A 1 128 ? 5.460 2.394 -21.820 1.00 97.38 128 PHE A N 1
ATOM 972 C CA . PHE A 1 128 ? 5.145 1.430 -20.760 1.00 97.38 128 PHE A CA 1
ATOM 973 C C . PHE A 1 128 ? 6.410 0.782 -20.178 1.00 97.38 128 PHE A C 1
ATOM 975 O O . PHE A 1 128 ? 6.696 0.944 -18.990 1.00 97.38 128 PHE A O 1
ATOM 982 N N . TRP A 1 129 ? 7.208 0.115 -21.020 1.00 96.69 129 TRP A N 1
ATOM 983 C CA . TRP A 1 129 ? 8.358 -0.686 -20.579 1.00 96.69 129 TRP A CA 1
ATOM 984 C C . TRP A 1 129 ? 9.599 0.121 -20.186 1.00 96.69 129 TRP A C 1
ATOM 986 O O . TRP A 1 129 ? 10.523 -0.445 -19.608 1.00 96.69 129 TRP A O 1
ATOM 996 N N . THR A 1 130 ? 9.668 1.416 -20.512 1.00 93.62 130 THR A N 1
ATOM 997 C CA . THR A 1 130 ? 10.866 2.233 -20.229 1.00 93.62 130 THR A CA 1
ATOM 998 C C . THR A 1 130 ? 10.653 3.336 -19.204 1.00 93.62 130 THR A C 1
ATOM 1000 O O . THR A 1 130 ? 11.629 3.765 -18.591 1.00 93.62 130 THR A O 1
ATOM 1003 N N . ARG A 1 131 ? 9.418 3.820 -19.019 1.00 95.00 131 ARG A N 1
ATOM 1004 C CA . ARG A 1 131 ? 9.141 4.996 -18.177 1.00 95.00 131 ARG A CA 1
ATOM 1005 C C . ARG A 1 131 ? 8.092 4.773 -17.102 1.00 95.00 131 ARG A C 1
ATOM 1007 O O . ARG A 1 131 ? 8.035 5.576 -16.179 1.00 95.00 131 ARG A O 1
ATOM 1014 N N . ARG A 1 132 ? 7.284 3.714 -17.190 1.00 96.00 132 ARG A N 1
ATOM 1015 C CA . ARG A 1 132 ? 6.104 3.579 -16.324 1.00 96.00 132 ARG A CA 1
ATOM 1016 C C . ARG A 1 132 ? 6.045 2.283 -15.539 1.00 96.00 132 ARG A C 1
ATOM 1018 O O . ARG A 1 132 ? 5.587 2.299 -14.399 1.00 96.00 132 ARG A O 1
ATOM 1025 N N . TRP A 1 133 ? 6.492 1.178 -16.126 1.00 96.06 133 TRP A N 1
ATOM 1026 C CA . TRP A 1 133 ? 6.417 -0.141 -15.514 1.00 96.06 133 TRP A CA 1
ATOM 1027 C C . TRP A 1 133 ? 7.763 -0.583 -14.945 1.00 96.06 133 TRP A C 1
ATOM 1029 O O . TRP A 1 133 ? 8.745 -0.677 -15.676 1.00 96.06 133 TRP A O 1
ATOM 1039 N N . ASN A 1 134 ? 7.784 -0.900 -13.648 1.00 94.31 134 ASN A N 1
ATOM 1040 C CA . ASN A 1 134 ? 8.915 -1.498 -12.941 1.00 94.31 134 ASN A CA 1
ATOM 1041 C C . ASN A 1 134 ? 10.258 -0.793 -13.221 1.00 94.31 134 ASN A C 1
ATOM 1043 O O . ASN A 1 134 ? 11.213 -1.366 -13.753 1.00 94.31 134 ASN A O 1
ATOM 1047 N N . LEU A 1 135 ? 10.333 0.483 -12.846 1.00 94.75 135 LEU A N 1
ATOM 1048 C CA . LEU A 1 135 ? 11.501 1.335 -13.060 1.00 94.75 135 LEU A CA 1
ATOM 1049 C C . LEU A 1 135 ? 12.752 0.850 -12.324 1.00 94.75 135 LEU A C 1
ATOM 1051 O O . LEU A 1 135 ? 13.862 1.113 -12.780 1.00 94.75 135 LEU A O 1
ATOM 1055 N N . ALA A 1 136 ? 12.593 0.087 -11.240 1.00 92.44 136 ALA A N 1
ATOM 1056 C CA . ALA A 1 136 ? 13.709 -0.606 -10.601 1.00 92.44 136 ALA A CA 1
ATOM 1057 C C . ALA A 1 136 ? 14.409 -1.557 -11.581 1.00 92.44 136 ALA A C 1
ATOM 1059 O O . ALA A 1 136 ? 15.634 -1.553 -11.694 1.00 92.44 136 ALA A O 1
ATOM 1060 N N . TYR A 1 137 ? 13.626 -2.325 -12.339 1.00 90.69 137 TYR A N 1
ATOM 1061 C CA . TYR A 1 137 ? 14.135 -3.254 -13.337 1.00 90.69 137 TYR A CA 1
ATOM 1062 C C . TYR A 1 137 ? 14.720 -2.533 -14.560 1.00 90.69 137 TYR A C 1
ATOM 1064 O O . TYR A 1 137 ? 15.770 -2.924 -15.069 1.00 90.69 137 TYR A O 1
ATOM 1072 N N . VAL A 1 138 ? 14.093 -1.435 -15.002 1.00 92.75 138 VAL A N 1
ATOM 1073 C CA . VAL A 1 138 ? 14.647 -0.572 -16.062 1.00 92.75 138 VAL A CA 1
ATOM 1074 C C . VAL A 1 138 ? 16.032 -0.055 -15.669 1.00 92.75 138 VAL A C 1
ATOM 1076 O O . VAL A 1 138 ? 16.970 -0.127 -16.468 1.00 92.75 138 VAL A O 1
ATOM 1079 N N . GLU A 1 139 ? 16.181 0.417 -14.432 1.00 91.44 139 GLU A N 1
ATOM 1080 C CA . GLU A 1 139 ? 17.449 0.932 -13.924 1.00 91.44 139 GLU A CA 1
ATOM 1081 C C . GLU A 1 139 ? 18.502 -0.177 -13.795 1.00 91.44 139 GLU A C 1
ATOM 1083 O O . GLU A 1 139 ? 19.639 0.003 -14.232 1.00 91.44 139 GLU A O 1
ATOM 1088 N N . MET A 1 140 ? 18.115 -1.360 -13.299 1.00 91.50 140 MET A N 1
ATOM 1089 C CA . MET A 1 140 ? 18.986 -2.539 -13.286 1.00 91.50 140 MET A CA 1
ATOM 1090 C C . MET A 1 140 ? 19.517 -2.856 -14.683 1.00 91.50 140 MET A C 1
ATOM 1092 O O . MET A 1 140 ? 20.725 -2.994 -14.869 1.00 91.50 140 MET A O 1
ATOM 1096 N N . ASN A 1 141 ? 18.631 -2.934 -15.679 1.00 91.50 141 ASN A N 1
ATOM 1097 C CA . ASN A 1 141 ? 19.024 -3.237 -17.051 1.00 91.50 141 ASN A CA 1
ATOM 1098 C C . ASN A 1 141 ? 19.981 -2.195 -17.607 1.00 91.50 141 ASN A C 1
ATOM 1100 O O . ASN A 1 141 ? 20.994 -2.549 -18.206 1.00 91.50 141 ASN A O 1
ATOM 1104 N N . ARG A 1 142 ? 19.682 -0.915 -17.383 1.00 90.31 142 ARG A N 1
ATOM 1105 C CA . ARG A 1 142 ? 20.507 0.196 -17.849 1.00 90.31 142 ARG A CA 1
ATOM 1106 C C . ARG A 1 142 ? 21.911 0.171 -17.240 1.00 90.31 142 ARG A C 1
ATOM 1108 O O . ARG A 1 142 ? 22.857 0.493 -17.954 1.00 90.31 142 ARG A O 1
ATOM 1115 N N . ARG A 1 143 ? 22.049 -0.184 -15.958 1.00 89.19 143 ARG A N 1
ATOM 1116 C CA . ARG A 1 143 ? 23.335 -0.166 -15.237 1.00 89.19 143 ARG A CA 1
ATOM 1117 C C . ARG A 1 143 ? 24.148 -1.445 -15.410 1.00 89.19 143 ARG A C 1
ATOM 1119 O O . ARG A 1 143 ? 25.362 -1.379 -15.574 1.00 89.19 143 ARG A O 1
ATOM 1126 N N . VAL A 1 144 ? 23.495 -2.603 -15.348 1.00 90.06 144 VAL A N 1
ATOM 1127 C CA . VAL A 1 144 ? 24.177 -3.901 -15.247 1.00 90.06 144 VAL A CA 1
ATOM 1128 C C . VAL A 1 144 ? 24.350 -4.554 -16.615 1.00 90.06 144 VAL A C 1
ATOM 1130 O O . VAL A 1 144 ? 25.459 -4.963 -16.955 1.00 90.06 144 VAL A O 1
ATOM 1133 N N . PHE A 1 145 ? 23.279 -4.630 -17.411 1.00 91.31 145 PHE A N 1
ATOM 1134 C CA . PHE A 1 145 ? 23.243 -5.469 -18.614 1.00 91.31 145 PHE A CA 1
ATOM 1135 C C . PHE A 1 145 ? 23.514 -4.688 -19.905 1.00 91.31 145 PHE A C 1
ATOM 1137 O O . PHE A 1 145 ? 24.336 -5.093 -20.727 1.00 91.31 145 PHE A O 1
ATOM 1144 N N . LEU A 1 146 ? 22.853 -3.544 -20.086 1.00 90.69 146 LEU A N 1
ATOM 1145 C CA . LEU A 1 146 ? 22.871 -2.790 -21.338 1.00 90.69 146 LEU A CA 1
ATOM 1146 C C . LEU A 1 146 ? 24.272 -2.312 -21.773 1.00 90.69 146 LEU A C 1
ATOM 1148 O O . LEU A 1 146 ? 24.538 -2.383 -22.974 1.00 90.69 146 LEU A O 1
ATOM 1152 N N . PRO A 1 147 ? 25.178 -1.858 -20.878 1.00 89.88 147 PRO A N 1
ATOM 1153 C CA . PRO A 1 147 ? 26.519 -1.437 -21.281 1.00 89.88 147 PRO A CA 1
ATOM 1154 C C . PRO A 1 147 ? 27.332 -2.578 -21.898 1.00 89.88 147 PRO A C 1
ATOM 1156 O O . PRO A 1 147 ? 27.993 -2.372 -22.911 1.00 89.88 147 PRO A O 1
ATOM 1159 N N . GLU A 1 148 ? 27.253 -3.788 -21.338 1.00 90.19 148 GLU A N 1
ATOM 1160 C CA . GLU A 1 148 ? 28.004 -4.941 -21.854 1.00 90.19 148 GLU A CA 1
ATOM 1161 C C . GLU A 1 148 ? 27.368 -5.527 -23.114 1.00 90.19 148 GLU A C 1
ATOM 1163 O O . GLU A 1 148 ? 28.080 -5.902 -24.045 1.00 90.19 148 GLU A O 1
ATOM 1168 N N . LEU A 1 149 ? 26.034 -5.545 -23.191 1.00 92.38 149 LEU A N 1
ATOM 1169 C CA . LEU A 1 149 ? 25.331 -5.957 -24.404 1.00 92.38 149 LEU A CA 1
ATOM 1170 C C . LEU A 1 149 ? 25.676 -5.026 -25.572 1.00 92.38 149 LEU A C 1
ATOM 1172 O O . LEU A 1 149 ? 26.059 -5.506 -26.631 1.00 92.38 149 LEU A O 1
ATOM 1176 N N . ARG A 1 150 ? 25.656 -3.703 -25.372 1.00 91.88 150 ARG A N 1
ATOM 1177 C CA . ARG A 1 150 ? 25.957 -2.738 -26.444 1.00 91.88 150 ARG A CA 1
ATOM 1178 C C . ARG A 1 150 ? 27.375 -2.836 -26.996 1.00 91.88 150 ARG A C 1
ATOM 1180 O O . ARG A 1 150 ? 27.574 -2.542 -28.169 1.00 91.88 150 ARG A O 1
ATOM 1187 N N . LYS A 1 151 ? 28.352 -3.236 -26.177 1.00 91.38 151 LYS A N 1
ATOM 1188 C CA . LYS A 1 151 ? 29.728 -3.476 -26.645 1.00 91.38 151 LYS A CA 1
ATOM 1189 C C . LYS A 1 151 ? 29.812 -4.677 -27.588 1.00 91.38 151 LYS A C 1
ATOM 1191 O O . LYS A 1 151 ? 30.649 -4.688 -28.479 1.00 91.38 151 LYS A O 1
ATOM 1196 N N . ARG A 1 152 ? 28.971 -5.693 -27.371 1.00 93.38 152 ARG A N 1
ATOM 1197 C CA . ARG A 1 152 ? 29.001 -6.968 -28.107 1.00 93.38 152 ARG A CA 1
ATOM 1198 C C . ARG A 1 152 ? 28.028 -7.011 -29.282 1.00 93.38 152 ARG A C 1
ATOM 1200 O O . ARG A 1 152 ? 28.229 -7.779 -30.213 1.00 93.38 152 ARG A O 1
ATOM 1207 N N . MET A 1 153 ? 26.951 -6.232 -29.226 1.00 92.75 153 MET A N 1
ATOM 1208 C CA . MET A 1 153 ? 25.874 -6.251 -30.212 1.00 92.75 153 MET A CA 1
ATOM 1209 C C . MET A 1 153 ? 25.251 -4.864 -30.402 1.00 92.75 153 MET A C 1
ATOM 1211 O O . MET A 1 153 ? 25.204 -4.047 -29.486 1.00 92.75 153 MET A O 1
ATOM 1215 N N . GLY A 1 154 ? 24.708 -4.599 -31.594 1.00 91.94 154 GLY A N 1
ATOM 1216 C CA . GLY A 1 154 ? 24.065 -3.318 -31.908 1.00 91.94 154 GLY A CA 1
ATOM 1217 C C . GLY A 1 154 ? 22.869 -2.980 -31.002 1.00 91.94 154 GLY A C 1
ATOM 1218 O O . GLY A 1 154 ? 22.306 -3.835 -30.314 1.00 91.94 154 GLY A O 1
ATOM 1219 N N . LEU A 1 155 ? 22.424 -1.717 -31.033 1.00 89.12 155 LEU A N 1
ATOM 1220 C CA . LEU A 1 155 ? 21.368 -1.203 -30.146 1.00 89.12 155 LEU A CA 1
ATOM 1221 C C . LEU A 1 155 ? 20.071 -2.026 -30.195 1.00 89.12 155 LEU A C 1
ATOM 1223 O O . LEU A 1 155 ? 19.495 -2.323 -29.150 1.00 89.12 155 LEU A O 1
ATOM 1227 N N . ARG A 1 156 ? 19.604 -2.397 -31.395 1.00 91.94 156 ARG A N 1
ATOM 1228 C CA . ARG A 1 156 ? 18.358 -3.166 -31.566 1.00 91.94 156 ARG A CA 1
ATOM 1229 C C . ARG A 1 156 ? 18.467 -4.558 -30.938 1.00 91.94 156 ARG A C 1
ATOM 1231 O O . ARG A 1 156 ? 17.572 -4.953 -30.195 1.00 91.94 156 ARG A O 1
ATOM 1238 N N . ALA A 1 157 ? 19.584 -5.245 -31.176 1.00 93.75 157 ALA A N 1
ATOM 1239 C CA . ALA A 1 157 ? 19.872 -6.549 -30.584 1.00 93.75 157 ALA A CA 1
ATOM 1240 C C . ALA A 1 157 ? 19.996 -6.457 -29.054 1.00 93.75 157 ALA A C 1
ATOM 1242 O O . ALA A 1 157 ? 19.409 -7.268 -28.349 1.00 93.75 157 ALA A O 1
ATOM 1243 N N . SER A 1 158 ? 20.645 -5.409 -28.536 1.00 93.75 158 SER A N 1
ATOM 1244 C CA . SER A 1 158 ? 20.762 -5.168 -27.090 1.00 93.75 158 SER A CA 1
ATOM 1245 C C . SER A 1 158 ? 19.403 -4.977 -26.405 1.00 93.75 158 SER A C 1
ATOM 1247 O O . SER A 1 158 ? 19.177 -5.491 -25.309 1.00 93.75 158 SER A O 1
ATOM 1249 N N . VAL A 1 159 ? 18.489 -4.232 -27.040 1.00 92.06 159 VAL A N 1
ATOM 1250 C CA . VAL A 1 159 ? 17.121 -4.038 -26.531 1.00 92.06 159 VAL A CA 1
ATOM 1251 C C . VAL A 1 159 ? 16.388 -5.374 -26.481 1.00 92.06 159 VAL A C 1
ATOM 1253 O O . VAL A 1 159 ? 15.845 -5.718 -25.435 1.00 92.06 159 VAL A O 1
ATOM 1256 N N . PHE A 1 160 ? 16.419 -6.150 -27.566 1.00 96.31 160 PHE A N 1
ATOM 1257 C CA . PHE A 1 160 ? 15.779 -7.464 -27.599 1.00 96.31 160 PHE A CA 1
ATOM 1258 C C . PHE A 1 160 ? 16.372 -8.428 -26.562 1.00 96.31 160 PHE A C 1
ATOM 1260 O O . PHE A 1 160 ? 15.632 -9.041 -25.799 1.00 96.31 160 PHE A O 1
ATOM 1267 N N . ALA A 1 161 ? 17.701 -8.485 -26.445 1.00 96.00 161 ALA A N 1
ATOM 1268 C CA . ALA A 1 161 ? 18.388 -9.299 -25.445 1.00 96.00 161 ALA A CA 1
ATOM 1269 C C . ALA A 1 161 ? 17.995 -8.918 -24.008 1.00 96.00 161 ALA A C 1
ATOM 1271 O O . ALA A 1 161 ? 17.857 -9.788 -23.156 1.00 96.00 161 ALA A O 1
ATOM 1272 N N . THR A 1 162 ? 17.746 -7.634 -23.736 1.00 94.38 162 THR A N 1
ATOM 1273 C CA . THR A 1 162 ? 17.270 -7.175 -22.421 1.00 94.38 162 THR A CA 1
ATOM 1274 C C . THR A 1 162 ? 15.859 -7.690 -22.109 1.00 94.38 162 THR A C 1
ATOM 1276 O O . THR A 1 162 ? 15.575 -8.042 -20.963 1.00 94.38 162 THR A O 1
ATOM 1279 N N . PHE A 1 163 ? 14.985 -7.790 -23.115 1.00 96.44 163 PHE A N 1
ATOM 1280 C CA . PHE A 1 163 ? 13.684 -8.442 -22.959 1.00 96.44 163 PHE A CA 1
ATOM 1281 C C . PHE A 1 163 ? 13.839 -9.940 -22.673 1.00 96.44 163 PHE A C 1
ATOM 1283 O O . PHE A 1 163 ? 13.224 -10.428 -21.732 1.00 96.44 163 PHE A O 1
ATOM 1290 N N . LEU A 1 164 ? 14.714 -10.654 -23.388 1.00 96.69 164 LEU A N 1
ATOM 1291 C CA . LEU A 1 164 ? 14.974 -12.076 -23.113 1.00 96.69 164 LEU A CA 1
ATOM 1292 C C . LEU A 1 164 ? 15.555 -12.312 -21.711 1.00 96.69 164 LEU A C 1
ATOM 1294 O O . LEU A 1 164 ? 15.138 -13.238 -21.020 1.00 96.69 164 LEU A O 1
ATOM 1298 N N . LEU A 1 165 ? 16.455 -11.439 -21.245 1.00 94.75 165 LEU A N 1
ATOM 1299 C CA . LEU A 1 165 ? 16.929 -11.462 -19.857 1.00 94.75 165 LEU A CA 1
ATOM 1300 C C . LEU A 1 165 ? 15.769 -11.274 -18.871 1.00 94.75 165 LEU A C 1
ATOM 1302 O O . LEU A 1 165 ? 15.718 -11.958 -17.855 1.00 94.75 165 LEU A O 1
ATOM 1306 N N . SER A 1 166 ? 14.807 -10.398 -19.179 1.00 93.69 166 SER A N 1
ATOM 1307 C CA . SER A 1 166 ? 13.583 -10.269 -18.380 1.00 93.69 166 SER A CA 1
ATOM 1308 C C . SER A 1 166 ? 12.732 -11.528 -18.396 1.00 93.69 166 SER A C 1
ATOM 1310 O O . SER A 1 166 ? 12.295 -11.949 -17.328 1.00 93.69 166 SER A O 1
ATOM 1312 N N . GLY A 1 167 ? 12.585 -12.169 -19.555 1.00 96.44 167 GLY A N 1
ATOM 1313 C CA . GLY A 1 167 ? 11.989 -13.496 -19.683 1.00 96.44 167 GLY A CA 1
ATOM 1314 C C . GLY A 1 167 ? 12.618 -14.489 -18.717 1.00 96.44 167 GLY A C 1
ATOM 1315 O O . GLY A 1 167 ? 11.922 -15.021 -17.860 1.00 96.44 167 GLY A O 1
ATOM 1316 N N . LEU A 1 168 ? 13.944 -14.640 -18.767 1.00 95.81 168 LEU A N 1
ATOM 1317 C CA . LEU A 1 168 ? 14.692 -15.544 -17.890 1.00 95.81 168 LEU A CA 1
ATOM 1318 C C . LEU A 1 168 ? 14.470 -15.247 -16.400 1.00 95.81 168 LEU A C 1
ATOM 1320 O O . LEU A 1 168 ? 14.272 -16.165 -15.608 1.00 95.81 168 LEU A O 1
ATOM 1324 N N . LEU A 1 169 ? 14.471 -13.974 -15.999 1.00 93.69 169 LEU A N 1
ATOM 1325 C CA . LEU A 1 169 ? 14.236 -13.624 -14.598 1.00 93.69 169 LEU A CA 1
ATOM 1326 C C . LEU A 1 169 ? 12.801 -13.902 -14.147 1.00 93.69 169 LEU A C 1
ATOM 1328 O O . LEU A 1 169 ? 12.593 -14.241 -12.983 1.00 93.69 169 LEU A O 1
ATOM 1332 N N . HIS A 1 170 ? 11.823 -13.822 -15.049 1.00 94.88 170 HIS A N 1
ATOM 1333 C CA . HIS A 1 170 ? 10.454 -14.229 -14.744 1.00 94.88 170 HIS A CA 1
ATOM 1334 C C . HIS A 1 170 ? 10.291 -15.752 -14.741 1.00 94.88 170 HIS A C 1
ATOM 1336 O O . HIS A 1 170 ? 9.560 -16.245 -13.894 1.00 94.88 170 HIS A O 1
ATOM 1342 N N . GLU A 1 171 ? 11.014 -16.515 -15.566 1.00 95.81 171 GLU A N 1
ATOM 1343 C CA . GLU A 1 171 ? 11.079 -17.983 -15.426 1.00 95.81 171 GLU A CA 1
ATOM 1344 C C . GLU A 1 171 ? 11.560 -18.363 -14.018 1.00 95.81 171 GLU A C 1
ATOM 1346 O O . GLU A 1 171 ? 10.944 -19.179 -13.339 1.00 95.81 171 GLU A O 1
ATOM 1351 N N . MET A 1 172 ? 12.620 -17.709 -13.529 1.00 94.44 172 MET A N 1
ATOM 1352 C CA . MET A 1 172 ? 13.154 -17.949 -12.184 1.00 94.44 172 MET A CA 1
ATOM 1353 C C . MET A 1 172 ? 12.185 -17.539 -11.065 1.00 94.44 172 MET A C 1
ATOM 1355 O O . MET A 1 172 ? 12.175 -18.162 -10.008 1.00 94.44 172 MET A O 1
ATOM 1359 N N . ALA A 1 173 ? 11.406 -16.472 -11.262 1.00 92.31 173 ALA A N 1
ATOM 1360 C CA . ALA A 1 173 ? 10.514 -15.932 -10.235 1.00 92.31 173 ALA A CA 1
ATOM 1361 C C . ALA A 1 173 ? 9.096 -16.529 -10.258 1.00 92.31 173 ALA A C 1
ATOM 1363 O O . ALA A 1 173 ? 8.398 -16.453 -9.250 1.00 92.31 173 ALA A O 1
ATOM 1364 N N . ILE A 1 174 ? 8.661 -17.085 -11.391 1.00 94.88 174 ILE A N 1
ATOM 1365 C CA . ILE A 1 174 ? 7.286 -17.544 -11.625 1.00 94.88 174 ILE A CA 1
ATOM 1366 C C . ILE A 1 174 ? 7.275 -19.041 -11.943 1.00 94.88 174 ILE A C 1
ATOM 1368 O O . ILE A 1 174 ? 6.672 -19.811 -11.199 1.00 94.88 174 ILE A O 1
ATOM 1372 N N . SER A 1 175 ? 7.954 -19.470 -13.007 1.00 96.12 175 SER A N 1
ATOM 1373 C CA . SER A 1 175 ? 7.884 -20.856 -13.494 1.00 96.12 175 SER A CA 1
ATOM 1374 C C . SER A 1 175 ? 8.634 -21.843 -12.597 1.00 96.12 175 SER A C 1
ATOM 1376 O O . SER A 1 175 ? 8.110 -22.915 -12.299 1.00 96.12 175 SER A O 1
ATOM 1378 N N . TYR A 1 176 ? 9.806 -21.456 -12.084 1.00 95.94 176 TYR A N 1
ATOM 1379 C CA . TYR A 1 176 ? 10.588 -22.256 -11.137 1.00 95.94 176 TYR A CA 1
ATOM 1380 C C . TYR A 1 176 ? 9.819 -22.575 -9.843 1.00 95.94 176 TYR A C 1
ATOM 1382 O O . TYR A 1 176 ? 9.655 -23.759 -9.550 1.00 95.94 176 TYR A O 1
ATOM 1390 N N . PRO A 1 177 ? 9.286 -21.595 -9.079 1.00 95.06 177 PRO A N 1
ATOM 1391 C CA . PRO A 1 177 ? 8.528 -21.912 -7.867 1.00 95.06 177 PRO A CA 1
ATOM 1392 C C . PRO A 1 177 ? 7.181 -22.584 -8.159 1.00 95.06 177 PRO A C 1
ATOM 1394 O O . PRO A 1 177 ? 6.673 -23.305 -7.308 1.00 95.06 177 PRO A O 1
ATOM 1397 N N . ALA A 1 178 ? 6.608 -22.383 -9.350 1.00 95.69 178 ALA A N 1
ATOM 1398 C CA . ALA A 1 178 ? 5.404 -23.093 -9.776 1.00 95.69 178 ALA A CA 1
ATOM 1399 C C . ALA A 1 178 ? 5.671 -24.544 -10.222 1.00 95.69 178 ALA A C 1
ATOM 1401 O O . ALA A 1 178 ? 4.717 -25.283 -10.458 1.00 95.69 178 ALA A O 1
ATOM 1402 N N . GLY A 1 179 ? 6.937 -24.944 -10.395 1.00 96.00 179 GLY A N 1
ATOM 1403 C CA . GLY A 1 179 ? 7.315 -26.267 -10.896 1.00 96.00 179 GLY A CA 1
ATOM 1404 C C . GLY A 1 179 ? 6.882 -26.545 -12.342 1.00 96.00 179 GLY A C 1
ATOM 1405 O O . GLY A 1 179 ? 6.813 -27.703 -12.746 1.00 96.00 179 GLY A O 1
ATOM 1406 N N . GLY A 1 180 ? 6.565 -25.517 -13.137 1.00 96.12 180 GLY A N 1
ATOM 1407 C CA . GLY A 1 180 ? 6.037 -25.694 -14.490 1.00 96.12 180 GLY A CA 1
ATOM 1408 C C . GLY A 1 180 ? 5.792 -24.384 -15.234 1.00 96.12 180 GLY A C 1
ATOM 1409 O O . GLY A 1 180 ? 5.987 -23.299 -14.698 1.00 96.12 180 GLY A O 1
ATOM 1410 N N . GLY A 1 181 ? 5.335 -24.482 -16.487 1.00 95.88 181 GLY A N 1
ATOM 1411 C CA . GLY A 1 181 ? 5.132 -23.316 -17.360 1.00 95.88 181 GLY A CA 1
ATOM 1412 C C . GLY A 1 181 ? 6.418 -22.759 -17.977 1.00 95.88 181 GLY A C 1
ATOM 1413 O O . GLY A 1 181 ? 6.439 -21.602 -18.390 1.00 95.88 181 GLY A O 1
ATOM 1414 N N . TRP A 1 182 ? 7.463 -23.588 -18.043 1.00 96.81 182 TRP A N 1
ATOM 1415 C CA . TRP A 1 182 ? 8.765 -23.249 -18.608 1.00 96.81 182 TRP A CA 1
ATOM 1416 C C . TRP A 1 182 ? 8.664 -22.694 -20.026 1.00 96.81 182 TRP A C 1
ATOM 1418 O O . TRP A 1 182 ? 7.980 -23.252 -20.885 1.00 96.81 182 TRP A O 1
ATOM 1428 N N . GLY A 1 183 ? 9.378 -21.604 -20.274 1.00 97.31 183 GLY A N 1
ATOM 1429 C CA . GLY A 1 183 ? 9.434 -20.933 -21.568 1.00 97.31 183 GLY A CA 1
ATOM 1430 C C . GLY A 1 183 ? 8.264 -19.983 -21.832 1.00 97.31 183 GLY A C 1
ATOM 1431 O O . GLY A 1 183 ? 8.331 -19.212 -22.792 1.00 97.31 183 GLY A O 1
ATOM 1432 N N . LEU A 1 184 ? 7.203 -19.988 -21.014 1.00 98.06 184 LEU A N 1
ATOM 1433 C CA . LEU A 1 184 ? 6.050 -19.107 -21.217 1.00 98.06 184 LEU A CA 1
ATOM 1434 C C . LEU A 1 184 ? 6.370 -17.647 -20.837 1.00 98.06 184 LEU A C 1
ATOM 1436 O O . LEU A 1 184 ? 6.142 -16.771 -21.681 1.00 98.06 184 LEU A O 1
ATOM 1440 N N . PRO A 1 185 ? 6.964 -17.331 -19.666 1.00 98.19 185 PRO A N 1
ATOM 1441 C CA . PRO A 1 185 ? 7.511 -15.997 -19.426 1.00 98.19 185 PRO A CA 1
ATOM 1442 C C . PRO A 1 185 ? 8.543 -15.565 -20.473 1.00 98.19 185 PRO A C 1
ATOM 1444 O O . PRO A 1 185 ? 8.503 -14.420 -20.929 1.00 98.19 185 PRO A O 1
ATOM 1447 N N . MET A 1 186 ? 9.431 -16.464 -20.913 1.00 98.19 186 MET A N 1
ATOM 1448 C CA . MET A 1 186 ? 10.382 -16.168 -21.989 1.00 98.19 186 MET A CA 1
ATOM 1449 C C . MET A 1 186 ? 9.661 -15.750 -23.278 1.00 98.19 186 MET A C 1
ATOM 1451 O O . MET A 1 186 ? 9.990 -14.713 -23.861 1.00 98.19 186 MET A O 1
ATOM 1455 N N . ALA A 1 187 ? 8.636 -16.499 -23.689 1.00 98.38 187 ALA A N 1
ATOM 1456 C CA . ALA A 1 187 ? 7.819 -16.181 -24.855 1.00 98.38 187 ALA A CA 1
ATOM 1457 C C . ALA A 1 187 ? 7.087 -14.839 -24.701 1.00 98.38 187 ALA A C 1
ATOM 1459 O O . ALA A 1 187 ? 7.101 -14.033 -25.633 1.00 98.38 187 ALA A O 1
ATOM 1460 N N . TYR A 1 188 ? 6.514 -14.552 -23.524 1.00 98.56 188 TYR A N 1
ATOM 1461 C CA . TYR A 1 188 ? 5.883 -13.259 -23.238 1.00 98.56 188 TYR A CA 1
ATOM 1462 C C . TYR A 1 188 ? 6.847 -12.106 -23.515 1.00 98.56 188 TYR A C 1
ATOM 1464 O O . TYR A 1 188 ? 6.541 -11.216 -24.307 1.00 98.56 188 TYR A O 1
ATOM 1472 N N . PHE A 1 189 ? 8.035 -12.126 -22.907 1.00 98.19 189 PHE A N 1
ATOM 1473 C CA . PHE A 1 189 ? 8.985 -11.030 -23.071 1.00 98.19 189 PHE A CA 1
ATOM 1474 C C . PHE A 1 189 ? 9.615 -10.990 -24.468 1.00 98.19 189 PHE A C 1
ATOM 1476 O O . PHE A 1 189 ? 9.906 -9.898 -24.955 1.00 98.19 189 PHE A O 1
ATOM 1483 N N . ALA A 1 190 ? 9.757 -12.123 -25.162 1.00 98.44 190 ALA A N 1
ATOM 1484 C CA . ALA A 1 190 ? 10.143 -12.133 -26.571 1.00 98.44 190 ALA A CA 1
ATOM 1485 C C . ALA A 1 190 ? 9.110 -11.394 -27.444 1.00 98.44 190 ALA A C 1
ATOM 1487 O O . ALA A 1 190 ? 9.494 -10.534 -28.241 1.00 98.44 190 ALA A O 1
ATOM 1488 N N . ILE A 1 191 ? 7.809 -11.643 -27.235 1.00 98.50 191 ILE A N 1
ATOM 1489 C CA . ILE A 1 191 ? 6.718 -10.913 -27.905 1.00 98.50 191 ILE A CA 1
ATOM 1490 C C . ILE A 1 191 ? 6.819 -9.414 -27.603 1.00 98.50 191 ILE A C 1
ATOM 1492 O O . ILE A 1 191 ? 6.793 -8.605 -28.532 1.00 98.50 191 ILE A O 1
ATOM 1496 N N . GLN A 1 192 ? 7.012 -9.032 -26.332 1.00 98.25 192 GLN A N 1
ATOM 1497 C CA . GLN A 1 192 ? 7.186 -7.624 -25.947 1.00 98.25 192 GLN A CA 1
ATOM 1498 C C . GLN A 1 192 ? 8.387 -6.979 -26.655 1.00 98.25 192 GLN A C 1
ATOM 1500 O O . GLN A 1 192 ? 8.282 -5.870 -27.180 1.00 98.25 192 GLN A O 1
ATOM 1505 N N . GLY A 1 193 ? 9.524 -7.677 -26.716 1.00 97.38 193 GLY A N 1
ATOM 1506 C CA . GLY A 1 193 ? 10.740 -7.182 -27.354 1.00 97.38 193 GLY A CA 1
ATOM 1507 C C . GLY A 1 193 ? 10.580 -6.971 -28.858 1.00 97.38 193 GLY A C 1
ATOM 1508 O O . GLY A 1 193 ? 10.951 -5.911 -29.370 1.00 97.38 193 GLY A O 1
ATOM 1509 N N . VAL A 1 194 ? 9.985 -7.939 -29.565 1.00 98.12 194 VAL A N 1
ATOM 1510 C CA . VAL A 1 194 ? 9.673 -7.806 -30.998 1.00 98.12 194 VAL A CA 1
ATOM 1511 C C . VAL A 1 194 ? 8.698 -6.655 -31.225 1.00 98.12 194 VAL A C 1
ATOM 1513 O O . VAL A 1 194 ? 8.946 -5.809 -32.085 1.00 98.12 194 VAL A O 1
ATOM 1516 N N . ALA A 1 195 ? 7.630 -6.569 -30.431 1.00 98.00 195 ALA A N 1
ATOM 1517 C CA . ALA A 1 195 ? 6.617 -5.533 -30.577 1.00 98.00 195 ALA A CA 1
ATOM 1518 C C . ALA A 1 195 ? 7.166 -4.124 -30.306 1.00 98.00 195 ALA A C 1
ATOM 1520 O O . ALA A 1 195 ? 6.826 -3.199 -31.036 1.00 98.00 195 ALA A O 1
ATOM 1521 N N . VAL A 1 196 ? 8.071 -3.945 -29.336 1.00 97.56 196 VAL A N 1
ATOM 1522 C CA . VAL A 1 196 ? 8.755 -2.658 -29.101 1.00 97.56 196 VAL A CA 1
ATOM 1523 C C . VAL A 1 196 ? 9.647 -2.275 -30.284 1.00 97.56 196 VAL A C 1
ATOM 1525 O O . VAL A 1 196 ? 9.686 -1.111 -30.689 1.00 97.56 196 VAL A O 1
ATOM 1528 N N . LEU A 1 197 ? 10.372 -3.232 -30.869 1.00 96.81 197 LEU A N 1
ATOM 1529 C CA . LEU A 1 197 ? 11.192 -2.966 -32.054 1.00 96.81 197 LEU A CA 1
ATOM 1530 C C . LEU A 1 197 ? 10.330 -2.636 -33.281 1.00 96.81 197 LEU A C 1
ATOM 1532 O O . LEU A 1 197 ? 10.663 -1.707 -34.024 1.00 96.81 197 LEU A O 1
ATOM 1536 N N . ALA A 1 198 ? 9.220 -3.352 -33.468 1.00 96.88 198 ALA A N 1
ATOM 1537 C CA . ALA A 1 198 ? 8.250 -3.104 -34.526 1.00 96.88 198 ALA A CA 1
ATOM 1538 C C . ALA A 1 198 ? 7.576 -1.736 -34.357 1.00 96.88 198 ALA A C 1
ATOM 1540 O O . ALA A 1 198 ? 7.573 -0.951 -35.301 1.00 96.88 198 ALA A O 1
ATOM 1541 N N . GLU A 1 199 ? 7.113 -1.396 -33.150 1.00 97.31 199 GLU A N 1
ATOM 1542 C CA . GLU A 1 199 ? 6.547 -0.086 -32.811 1.00 97.31 199 GLU A CA 1
ATOM 1543 C C . GLU A 1 199 ? 7.498 1.046 -33.202 1.00 97.31 199 GLU A C 1
ATOM 1545 O O . GLU A 1 199 ? 7.087 2.001 -33.858 1.00 97.31 199 GLU A O 1
ATOM 1550 N N . ARG A 1 200 ? 8.785 0.931 -32.850 1.00 94.38 200 ARG A N 1
ATOM 1551 C CA . ARG A 1 200 ? 9.791 1.953 -33.174 1.00 94.38 200 ARG A CA 1
ATOM 1552 C C . ARG A 1 200 ? 10.069 2.053 -34.669 1.00 94.38 200 ARG A C 1
ATOM 1554 O O . ARG A 1 200 ? 10.254 3.158 -35.173 1.00 94.38 200 ARG A O 1
ATOM 1561 N N . ARG A 1 201 ? 10.119 0.920 -35.375 1.00 95.81 201 ARG A N 1
ATOM 1562 C CA . ARG A 1 201 ? 10.358 0.881 -36.827 1.00 95.81 201 ARG A CA 1
ATOM 1563 C C . ARG A 1 201 ? 9.176 1.454 -37.607 1.00 95.81 201 ARG A C 1
ATOM 1565 O O . ARG A 1 201 ? 9.388 2.212 -38.546 1.00 95.81 201 ARG A O 1
ATOM 1572 N N . LEU A 1 202 ? 7.961 1.096 -37.205 1.00 96.50 202 LEU A N 1
ATOM 1573 C CA . LEU A 1 202 ? 6.706 1.474 -37.854 1.00 96.50 202 LEU A CA 1
ATOM 1574 C C . LEU A 1 202 ? 6.114 2.780 -37.297 1.00 96.50 202 LEU A C 1
ATOM 1576 O O . LEU A 1 202 ? 5.093 3.246 -37.787 1.00 96.50 202 LEU A O 1
ATOM 1580 N N . LYS A 1 203 ? 6.756 3.380 -36.285 1.00 95.62 203 LYS A N 1
ATOM 1581 C CA . LYS A 1 203 ? 6.327 4.610 -35.598 1.00 95.62 203 LYS A CA 1
ATOM 1582 C C . LYS A 1 203 ? 4.887 4.534 -35.068 1.00 95.62 203 LYS A C 1
ATOM 1584 O O . LYS A 1 203 ? 4.167 5.532 -35.083 1.00 95.62 203 LYS A O 1
ATOM 1589 N N . ILE A 1 204 ? 4.474 3.365 -34.575 1.00 94.75 204 ILE A N 1
ATOM 1590 C CA . ILE A 1 204 ? 3.126 3.160 -34.030 1.00 94.75 204 ILE A CA 1
ATOM 1591 C C . ILE A 1 204 ? 2.967 4.012 -32.763 1.00 94.75 204 ILE A C 1
ATOM 1593 O O . ILE A 1 204 ? 3.775 3.939 -31.839 1.00 94.75 204 ILE A O 1
ATOM 1597 N N . ARG A 1 205 ? 1.914 4.832 -32.718 1.00 94.62 205 ARG A N 1
ATOM 1598 C CA . ARG A 1 205 ? 1.539 5.644 -31.552 1.00 94.62 205 ARG A CA 1
ATOM 1599 C C . ARG A 1 205 ? 0.092 5.363 -31.184 1.00 94.62 205 ARG A C 1
ATOM 1601 O O . ARG A 1 205 ? -0.806 6.107 -31.558 1.00 94.62 205 ARG A O 1
ATOM 1608 N N . SER A 1 206 ? -0.136 4.243 -30.505 1.00 94.94 206 SER A N 1
ATOM 1609 C CA . SER A 1 206 ? -1.481 3.816 -30.131 1.00 94.94 206 SER A CA 1
ATOM 1610 C C . SER A 1 206 ? -1.493 3.198 -28.742 1.00 94.94 206 SER A C 1
ATOM 1612 O O . SER A 1 206 ? -0.846 2.181 -28.480 1.00 94.94 206 SER A O 1
ATOM 1614 N N . ARG A 1 207 ? -2.307 3.792 -27.865 1.00 96.12 207 ARG A N 1
ATOM 1615 C CA . ARG A 1 207 ? -2.596 3.250 -26.538 1.00 96.12 207 ARG A CA 1
ATOM 1616 C C . ARG A 1 207 ? -3.296 1.893 -26.634 1.00 96.12 207 ARG A C 1
ATOM 1618 O O . ARG A 1 207 ? -2.998 1.011 -25.838 1.00 96.12 207 ARG A O 1
ATOM 1625 N N . ILE A 1 208 ? -4.176 1.706 -27.622 1.00 96.38 208 ILE A N 1
ATOM 1626 C CA . ILE A 1 208 ? -4.866 0.428 -27.859 1.00 96.38 208 ILE A CA 1
ATOM 1627 C C . ILE A 1 208 ? -3.849 -0.649 -28.233 1.00 96.38 208 ILE A C 1
ATOM 1629 O O . ILE A 1 208 ? -3.862 -1.719 -27.637 1.00 96.38 208 ILE A O 1
ATOM 1633 N N . PHE A 1 209 ? -2.926 -0.347 -29.153 1.00 96.75 209 PHE A N 1
ATOM 1634 C CA . PHE A 1 209 ? -1.849 -1.270 -29.519 1.00 96.75 209 PHE A CA 1
ATOM 1635 C C . PHE A 1 209 ? -0.999 -1.648 -28.299 1.00 96.75 209 PHE A C 1
ATOM 1637 O O . PHE A 1 209 ? -0.776 -2.830 -28.053 1.00 96.75 209 PHE A O 1
ATOM 1644 N N . ALA A 1 210 ? -0.583 -0.660 -27.500 1.00 97.12 210 ALA A N 1
ATOM 1645 C CA . ALA A 1 210 ? 0.216 -0.904 -26.303 1.00 97.12 210 ALA A CA 1
ATOM 1646 C C . ALA A 1 210 ? -0.499 -1.842 -25.315 1.00 97.12 210 ALA A C 1
ATOM 1648 O O . ALA A 1 210 ? 0.076 -2.845 -24.898 1.00 97.12 210 ALA A O 1
ATOM 1649 N N . TRP A 1 211 ? -1.763 -1.564 -24.979 1.00 97.38 211 TRP A N 1
ATOM 1650 C CA . TRP A 1 211 ? -2.524 -2.408 -24.053 1.00 97.38 211 TRP A CA 1
ATOM 1651 C C . TRP A 1 211 ? -2.863 -3.777 -24.633 1.00 97.38 211 TRP A C 1
ATOM 1653 O O . TRP A 1 211 ? -2.794 -4.756 -23.898 1.00 97.38 211 TRP A O 1
ATOM 1663 N N . ALA A 1 212 ? -3.164 -3.879 -25.928 1.00 97.62 212 ALA A N 1
ATOM 1664 C CA . ALA A 1 212 ? -3.394 -5.165 -26.578 1.00 97.62 212 ALA A CA 1
ATOM 1665 C C . ALA A 1 212 ? -2.149 -6.057 -26.484 1.00 97.62 212 ALA A C 1
ATOM 1667 O O . ALA A 1 212 ? -2.248 -7.209 -26.072 1.00 97.62 212 ALA A O 1
ATOM 1668 N N . VAL A 1 213 ? -0.965 -5.511 -26.778 1.00 97.94 213 VAL A N 1
ATOM 1669 C CA . VAL A 1 213 ? 0.297 -6.261 -26.710 1.00 97.94 213 VAL A CA 1
ATOM 1670 C C . VAL A 1 213 ? 0.691 -6.605 -25.273 1.00 97.94 213 VAL A C 1
ATOM 1672 O O . VAL A 1 213 ? 1.274 -7.660 -25.049 1.00 97.94 213 VAL A O 1
ATOM 1675 N N . VAL A 1 214 ? 0.379 -5.765 -24.284 1.00 97.50 214 VAL A N 1
ATOM 1676 C CA . VAL A 1 214 ? 0.652 -6.073 -22.867 1.00 97.50 214 VAL A CA 1
ATOM 1677 C C . VAL A 1 214 ? -0.324 -7.123 -22.320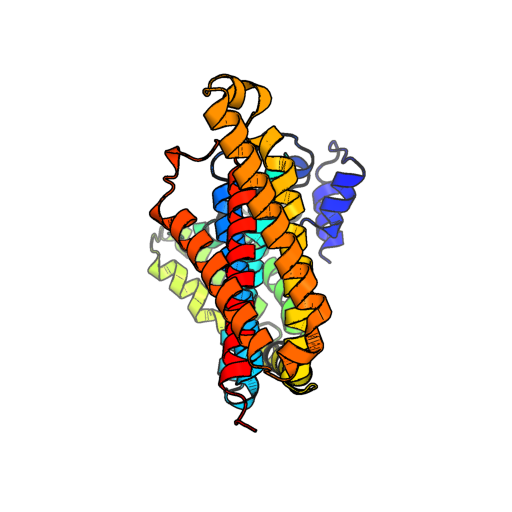 1.00 97.50 214 VAL A C 1
ATOM 1679 O O . VAL A 1 214 ? 0.096 -8.061 -21.648 1.00 97.50 214 VAL A O 1
ATOM 1682 N N . LEU A 1 215 ? -1.624 -6.986 -22.598 1.00 97.06 215 LEU A N 1
ATOM 1683 C CA . LEU A 1 215 ? -2.673 -7.780 -21.949 1.00 97.06 215 LEU A CA 1
ATOM 1684 C C . LEU A 1 215 ? -2.987 -9.093 -22.668 1.00 97.06 215 LEU A C 1
ATOM 1686 O O . LEU A 1 215 ? -3.242 -10.091 -21.999 1.00 97.06 215 LEU A O 1
ATOM 1690 N N . ALA A 1 216 ? -2.965 -9.136 -24.002 1.00 97.81 216 ALA A N 1
ATOM 1691 C CA . ALA A 1 216 ? -3.321 -10.354 -24.733 1.00 97.81 216 ALA A CA 1
ATOM 1692 C C . ALA A 1 216 ? -2.398 -11.550 -24.410 1.00 97.81 216 ALA A C 1
ATOM 1694 O O . ALA A 1 216 ? -2.917 -12.630 -24.130 1.00 97.81 216 ALA A O 1
ATOM 1695 N N . PRO A 1 217 ? -1.056 -11.402 -24.358 1.00 97.88 217 PRO A N 1
ATOM 1696 C CA . PRO A 1 217 ? -0.170 -12.503 -23.991 1.00 97.88 217 PRO A CA 1
ATOM 1697 C C . PRO A 1 217 ? -0.003 -12.662 -22.472 1.00 97.88 217 PRO A C 1
ATOM 1699 O O . PRO A 1 217 ? 0.800 -13.483 -22.039 1.00 97.88 217 PRO A O 1
ATOM 1702 N N . LEU A 1 218 ? -0.741 -11.922 -21.638 1.00 96.69 218 LEU A N 1
ATOM 1703 C CA . LEU A 1 218 ? -0.630 -11.985 -20.176 1.00 96.69 218 LEU A CA 1
ATOM 1704 C C . LEU A 1 218 ? -0.761 -13.412 -19.585 1.00 96.69 218 LEU A C 1
ATOM 1706 O O . LEU A 1 218 ? -0.053 -13.713 -18.620 1.00 96.69 218 LEU A O 1
ATOM 1710 N N . PRO A 1 219 ? -1.570 -14.336 -20.154 1.00 97.69 219 PRO A N 1
ATOM 1711 C CA . PRO A 1 219 ? -1.585 -15.736 -19.727 1.00 97.69 219 PRO A CA 1
ATOM 1712 C C . PRO A 1 219 ? -0.260 -16.487 -19.904 1.00 97.69 219 PRO A C 1
ATOM 1714 O O . PRO A 1 219 ? -0.113 -17.546 -19.305 1.00 97.69 219 PRO A O 1
ATOM 1717 N N . LEU A 1 220 ? 0.692 -15.981 -20.694 1.00 98.12 220 LEU A N 1
ATOM 1718 C CA . LEU A 1 220 ? 2.026 -16.572 -20.827 1.00 98.12 220 LEU A CA 1
ATOM 1719 C C . LEU A 1 220 ? 2.896 -16.266 -19.601 1.00 98.12 220 LEU A C 1
ATOM 1721 O O . LEU A 1 220 ? 3.533 -17.164 -19.059 1.00 98.12 220 LEU A O 1
ATOM 1725 N N . VAL A 1 221 ? 2.895 -15.018 -19.118 1.00 96.88 221 VAL A N 1
ATOM 1726 C CA . VAL A 1 221 ? 3.670 -14.652 -17.920 1.00 96.88 221 VAL A CA 1
ATOM 1727 C C . VAL A 1 221 ? 3.005 -15.165 -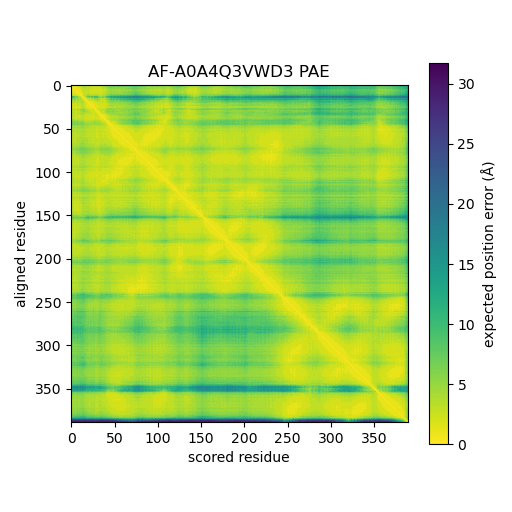16.646 1.00 96.88 221 VAL A C 1
ATOM 1729 O O . VAL A 1 221 ? 3.671 -15.758 -15.810 1.00 96.88 221 VAL A O 1
ATOM 1732 N N . PHE A 1 222 ? 1.685 -15.020 -16.511 1.00 97.31 222 PHE A N 1
ATOM 1733 C CA . PHE A 1 222 ? 0.930 -15.555 -15.378 1.00 97.31 222 PHE A CA 1
ATOM 1734 C C . PHE A 1 222 ? 0.279 -16.885 -15.746 1.00 97.31 222 PHE A C 1
ATOM 1736 O O . PHE A 1 222 ? -0.942 -17.007 -15.692 1.00 97.31 222 PHE A O 1
ATOM 1743 N N . HIS A 1 223 ? 1.073 -17.866 -16.168 1.00 97.81 223 HIS A N 1
ATOM 1744 C CA . HIS A 1 223 ? 0.596 -19.146 -16.697 1.00 97.81 223 HIS A CA 1
ATOM 1745 C C . HIS A 1 223 ? -0.203 -19.996 -15.701 1.00 97.81 223 HIS A C 1
ATOM 1747 O O . HIS A 1 223 ? -0.168 -19.795 -14.487 1.00 97.81 223 HIS A O 1
ATOM 1753 N N . ALA A 1 224 ? -0.947 -20.977 -16.225 1.00 97.56 224 ALA A N 1
ATOM 1754 C CA . ALA A 1 224 ? -1.837 -21.816 -15.422 1.00 97.56 224 ALA A CA 1
ATOM 1755 C C . ALA A 1 224 ? -1.119 -22.544 -14.264 1.00 97.56 224 ALA A C 1
ATOM 1757 O O . ALA A 1 224 ? -1.633 -22.441 -13.151 1.00 97.56 224 ALA A O 1
ATOM 1758 N N . PRO A 1 225 ? 0.081 -23.147 -14.447 1.00 97.81 225 PRO A N 1
ATOM 1759 C CA . PRO A 1 225 ? 0.834 -23.719 -13.327 1.00 97.81 225 PRO A CA 1
ATOM 1760 C C . PRO A 1 225 ? 1.128 -22.723 -12.198 1.00 97.81 225 PRO A C 1
ATOM 1762 O O . PRO A 1 225 ? 1.000 -23.070 -11.034 1.00 97.81 225 PRO A O 1
ATOM 1765 N N . PHE A 1 226 ? 1.439 -21.461 -12.512 1.00 97.75 226 PHE A N 1
ATOM 1766 C CA . PHE A 1 226 ? 1.668 -20.430 -11.498 1.00 97.75 226 PHE A CA 1
ATOM 1767 C C . PHE A 1 226 ? 0.382 -20.081 -10.746 1.00 97.75 226 PHE A C 1
ATOM 1769 O O . PHE A 1 226 ? 0.358 -20.041 -9.515 1.00 97.75 226 PHE A O 1
ATOM 1776 N N . ARG A 1 227 ? -0.718 -19.869 -11.480 1.00 97.81 227 ARG A N 1
ATOM 1777 C CA . ARG A 1 227 ? -2.010 -19.547 -10.860 1.00 97.81 227 ARG A CA 1
ATOM 1778 C C . ARG A 1 227 ? -2.506 -20.690 -9.974 1.00 97.81 227 ARG A C 1
ATOM 1780 O O . ARG A 1 227 ? -2.945 -20.432 -8.862 1.00 97.81 227 ARG A O 1
ATOM 1787 N N . GLN A 1 228 ? -2.418 -21.932 -10.444 1.00 97.25 228 GLN A N 1
ATOM 1788 C CA . GLN A 1 228 ? -2.913 -23.114 -9.732 1.00 97.25 228 GLN A CA 1
ATOM 1789 C C . GLN A 1 228 ? -1.960 -23.607 -8.638 1.00 97.25 228 GLN A C 1
ATOM 1791 O O . GLN A 1 228 ? -2.427 -24.141 -7.642 1.00 97.25 228 GLN A O 1
ATOM 1796 N N . GLY A 1 229 ? -0.650 -23.430 -8.813 1.00 96.06 229 GLY A N 1
ATOM 1797 C CA . GLY A 1 229 ? 0.367 -23.909 -7.877 1.00 96.06 229 GLY A CA 1
ATOM 1798 C C . GLY A 1 229 ? 0.714 -22.921 -6.767 1.00 96.06 229 GLY A C 1
ATOM 1799 O O . GLY A 1 229 ? 1.129 -23.350 -5.697 1.00 96.06 229 GLY A O 1
ATOM 1800 N N . LEU A 1 230 ? 0.531 -21.611 -6.984 1.00 96.69 230 LEU A N 1
ATOM 1801 C CA . LEU A 1 230 ? 0.913 -20.585 -6.003 1.00 96.69 230 LEU A CA 1
ATOM 1802 C C . LEU A 1 230 ? -0.243 -19.664 -5.609 1.00 96.69 230 LEU A C 1
ATOM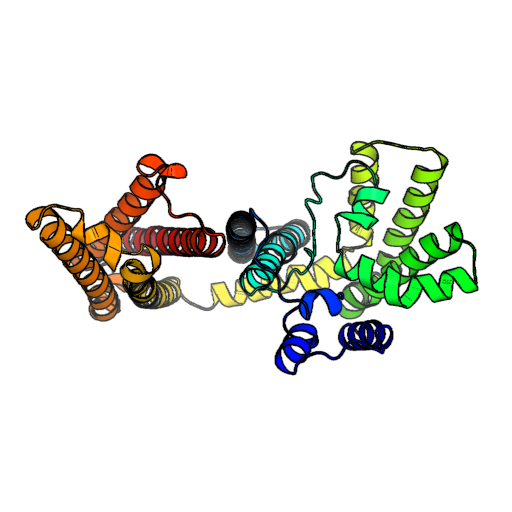 1804 O O . LEU A 1 230 ? -0.489 -19.476 -4.421 1.00 96.69 230 LEU A O 1
ATOM 1808 N N . ILE A 1 231 ? -0.980 -19.107 -6.576 1.00 97.94 231 ILE A N 1
ATOM 1809 C CA . ILE A 1 231 ? -2.022 -18.112 -6.266 1.00 97.94 231 ILE A CA 1
ATOM 1810 C C . ILE A 1 231 ? -3.246 -18.762 -5.616 1.00 97.94 231 ILE A C 1
ATOM 1812 O O . ILE A 1 231 ? -3.663 -18.344 -4.543 1.00 97.94 231 ILE A O 1
ATOM 1816 N N . VAL A 1 232 ? -3.821 -19.794 -6.232 1.00 98.19 232 VAL A N 1
ATOM 1817 C CA . VAL A 1 232 ? -4.999 -20.490 -5.689 1.00 98.19 232 VAL A CA 1
ATOM 1818 C C . VAL A 1 232 ? -4.705 -21.099 -4.305 1.00 98.19 232 VAL A C 1
ATOM 1820 O O . VAL A 1 232 ? -5.490 -20.841 -3.392 1.00 98.19 232 VAL A O 1
ATOM 1823 N N . PRO A 1 233 ? -3.574 -21.802 -4.079 1.00 98.00 233 PRO A N 1
ATOM 1824 C CA . PRO A 1 233 ? -3.232 -22.330 -2.759 1.00 98.00 233 PRO A CA 1
ATOM 1825 C C . PRO A 1 233 ? -2.995 -21.248 -1.705 1.00 98.00 233 PRO A C 1
ATOM 1827 O O . PRO A 1 233 ? -3.355 -21.455 -0.550 1.00 98.00 233 PRO A O 1
ATOM 1830 N N . LEU A 1 234 ? -2.464 -20.077 -2.081 1.00 97.31 234 LEU A N 1
ATOM 1831 C CA . LEU A 1 234 ? -2.364 -18.934 -1.170 1.00 97.31 234 LEU A CA 1
ATOM 1832 C C . LEU A 1 234 ? -3.746 -18.529 -0.639 1.00 97.31 234 LEU A C 1
ATOM 1834 O O . LEU A 1 234 ? -3.903 -18.359 0.566 1.00 97.31 234 LEU A O 1
ATOM 1838 N N . PHE A 1 235 ? -4.756 -18.405 -1.505 1.00 97.94 235 PHE A N 1
ATOM 1839 C CA . PHE A 1 235 ? -6.113 -18.063 -1.059 1.00 97.94 235 PHE A CA 1
ATOM 1840 C C . PHE A 1 235 ? -6.797 -19.202 -0.309 1.00 97.94 235 PHE A C 1
ATOM 1842 O O . PHE A 1 235 ? -7.540 -18.924 0.627 1.00 97.94 235 PHE A O 1
ATOM 1849 N N . ALA A 1 236 ? -6.507 -20.460 -0.644 1.00 97.62 236 ALA A N 1
ATOM 1850 C CA . ALA A 1 236 ? -6.953 -21.603 0.148 1.00 97.62 236 ALA A CA 1
ATOM 1851 C C . ALA A 1 236 ? -6.377 -21.560 1.573 1.00 97.62 236 ALA A C 1
ATOM 1853 O O . ALA A 1 236 ? -7.104 -21.762 2.543 1.00 97.62 236 ALA A O 1
ATOM 1854 N N . TRP A 1 237 ? -5.086 -21.240 1.708 1.00 97.06 237 TRP A N 1
ATOM 1855 C CA . TRP A 1 237 ? -4.418 -21.080 2.999 1.00 97.06 237 TRP A CA 1
ATOM 1856 C C . TRP A 1 237 ? -4.965 -19.883 3.784 1.00 97.06 237 TRP A C 1
ATOM 1858 O O . TRP A 1 237 ? -5.311 -20.033 4.954 1.00 97.06 237 TRP A O 1
ATOM 1868 N N . LEU A 1 238 ? -5.126 -18.719 3.143 1.00 95.69 238 LEU A N 1
ATOM 1869 C CA . LEU A 1 238 ? -5.746 -17.540 3.760 1.00 95.69 238 LEU A CA 1
ATOM 1870 C C . LEU A 1 238 ? -7.188 -17.822 4.200 1.00 95.69 238 LEU A C 1
ATOM 1872 O O . LEU A 1 238 ? -7.588 -17.410 5.287 1.00 95.69 238 LEU A O 1
ATOM 1876 N N . HIS A 1 239 ? -7.955 -18.548 3.384 1.00 95.94 239 HIS A N 1
ATOM 1877 C CA . HIS A 1 239 ? -9.291 -19.001 3.746 1.00 95.94 239 HIS A CA 1
ATOM 1878 C C . HIS A 1 239 ? -9.249 -19.926 4.961 1.00 95.94 239 HIS A C 1
ATOM 1880 O O . HIS A 1 239 ? -10.032 -19.739 5.882 1.00 95.94 239 HIS A O 1
ATOM 1886 N N . GLY A 1 240 ? -8.314 -20.879 5.000 1.00 95.19 240 GLY A N 1
ATOM 1887 C CA . GLY A 1 240 ? -8.111 -21.761 6.148 1.00 95.19 240 GLY A CA 1
ATOM 1888 C C . GLY A 1 240 ? -7.793 -20.990 7.430 1.00 95.19 240 GLY A C 1
ATOM 1889 O O . GLY A 1 240 ? -8.381 -21.274 8.469 1.00 95.19 240 GLY A O 1
ATOM 1890 N N . LEU A 1 241 ? -6.936 -19.964 7.355 1.00 90.81 241 LEU A N 1
ATOM 1891 C CA . LEU A 1 241 ? -6.660 -19.079 8.489 1.00 90.81 241 LEU A CA 1
ATOM 1892 C C . LEU A 1 241 ? -7.911 -18.334 8.952 1.00 90.81 241 LEU A C 1
ATOM 1894 O O . LEU A 1 241 ? -8.154 -18.270 10.152 1.00 90.81 241 LEU A O 1
ATOM 1898 N N . TRP A 1 242 ? -8.696 -17.792 8.020 1.00 86.88 242 TRP A N 1
ATOM 1899 C CA . TRP A 1 242 ? -9.936 -17.068 8.308 1.00 86.88 242 TRP A CA 1
ATOM 1900 C C . TRP A 1 242 ? -11.051 -17.972 8.854 1.00 86.88 242 TRP A C 1
ATOM 1902 O O . TRP A 1 242 ? -11.830 -17.570 9.709 1.00 86.88 242 TRP A O 1
ATOM 1912 N N . ALA A 1 243 ? -11.143 -19.201 8.360 1.00 91.94 243 ALA A N 1
ATOM 1913 C CA . ALA A 1 243 ? -12.152 -20.162 8.780 1.00 91.94 243 ALA A CA 1
ATOM 1914 C C . ALA A 1 243 ? -11.771 -20.890 10.080 1.00 91.94 243 ALA A C 1
ATOM 1916 O O . ALA A 1 243 ? -12.597 -21.613 10.631 1.00 91.94 243 ALA A O 1
ATOM 1917 N N . SER A 1 244 ? -10.535 -20.726 10.569 1.00 92.50 244 SER A N 1
ATOM 1918 C CA . SER A 1 244 ? -10.028 -21.467 11.731 1.00 92.50 244 SER A CA 1
ATOM 1919 C C . SER A 1 244 ? -10.604 -21.014 13.073 1.00 92.50 244 SER A C 1
ATOM 1921 O O . SER A 1 244 ? -10.520 -21.764 14.043 1.00 92.50 244 SER A O 1
ATOM 1923 N N . GLN A 1 245 ? -11.170 -19.806 13.151 1.00 93.75 245 GLN A N 1
ATOM 1924 C CA . GLN A 1 245 ? -11.697 -19.235 14.390 1.00 93.75 245 GLN A CA 1
ATOM 1925 C C . GLN A 1 245 ? -13.155 -18.785 14.226 1.00 93.75 245 GLN A C 1
ATOM 1927 O O . GLN A 1 245 ? -13.574 -18.407 13.129 1.00 93.75 245 GLN A O 1
ATOM 1932 N N . PRO A 1 246 ? -13.956 -18.785 15.307 1.00 91.69 246 PRO A N 1
ATOM 1933 C CA . PRO A 1 246 ? -15.296 -18.215 15.266 1.00 91.69 246 PRO A CA 1
ATOM 1934 C C . PRO A 1 246 ? -15.236 -16.697 15.045 1.00 91.69 246 PRO A C 1
ATOM 1936 O O . PRO A 1 246 ? -14.300 -16.028 15.480 1.00 91.69 246 PRO A O 1
ATOM 1939 N N . LEU A 1 247 ? -16.284 -16.124 14.444 1.00 89.44 247 LEU A N 1
ATOM 1940 C CA . LEU A 1 247 ? -16.354 -14.684 14.154 1.00 89.44 247 LEU A CA 1
ATOM 1941 C C . LEU A 1 247 ? -16.120 -13.803 15.397 1.00 89.44 247 LEU A C 1
ATOM 1943 O O . LEU A 1 247 ? -15.457 -12.772 15.306 1.00 89.44 247 LEU A O 1
ATOM 1947 N N . ALA A 1 248 ? -16.593 -14.244 16.567 1.00 91.69 248 ALA A N 1
ATOM 1948 C CA . ALA A 1 248 ? -16.387 -13.555 17.841 1.00 91.69 248 ALA A CA 1
ATOM 1949 C C . ALA A 1 248 ? -14.900 -13.394 18.211 1.00 91.69 248 ALA A C 1
ATOM 1951 O O . ALA A 1 248 ? -14.526 -12.392 18.813 1.00 91.69 248 ALA A O 1
ATOM 1952 N N . TRP A 1 249 ? -14.034 -14.332 17.815 1.00 94.19 249 TRP A N 1
ATOM 1953 C CA . TRP A 1 249 ? -12.595 -14.236 18.066 1.00 94.19 249 TRP A CA 1
ATOM 1954 C C . TRP A 1 249 ? -11.965 -13.087 17.267 1.00 94.19 249 TRP A C 1
ATOM 1956 O O . TRP A 1 249 ? -11.231 -12.267 17.821 1.00 94.19 249 TRP A O 1
ATOM 1966 N N . TYR A 1 250 ? -12.320 -12.962 15.983 1.00 93.31 250 TYR A N 1
ATOM 1967 C CA . TYR A 1 250 ? -11.883 -11.839 15.148 1.00 93.31 250 TYR A CA 1
ATOM 1968 C C . TYR A 1 250 ? -12.465 -10.512 15.624 1.00 93.31 250 TYR A C 1
ATOM 1970 O O . TYR A 1 250 ? -11.782 -9.492 15.576 1.00 93.31 250 TYR A O 1
ATOM 1978 N N . LEU A 1 251 ? -13.705 -10.520 16.117 1.00 94.75 251 LEU A N 1
ATOM 1979 C CA . LEU A 1 251 ? -14.304 -9.342 16.731 1.00 94.75 251 LEU A CA 1
ATOM 1980 C C . LEU A 1 251 ? -13.547 -8.921 17.999 1.00 94.75 251 LEU A C 1
ATOM 1982 O O . LEU A 1 251 ? -13.320 -7.732 18.206 1.00 94.75 251 LEU A O 1
ATOM 1986 N N . GLY A 1 252 ? -13.082 -9.882 18.800 1.00 96.75 252 GLY A N 1
ATOM 1987 C CA . GLY A 1 252 ? -12.207 -9.627 19.943 1.00 96.75 252 GLY A CA 1
ATOM 1988 C C . GLY A 1 252 ? -10.890 -8.991 19.507 1.00 96.75 252 GLY A C 1
ATOM 1989 O O . GLY A 1 252 ? -10.507 -7.936 20.006 1.00 96.75 252 GLY A O 1
ATOM 1990 N N . MET A 1 253 ? -10.217 -9.549 18.498 1.00 96.31 253 MET A N 1
ATOM 1991 C CA . MET A 1 253 ? -9.022 -8.911 17.930 1.00 96.31 253 MET A CA 1
ATOM 1992 C C . MET A 1 253 ? -9.292 -7.490 17.425 1.00 96.31 253 MET A C 1
ATOM 1994 O O . MET A 1 253 ? -8.476 -6.594 17.645 1.00 96.31 253 MET A O 1
ATOM 1998 N N . LEU A 1 254 ? -10.432 -7.277 16.764 1.00 97.12 254 LEU A N 1
ATOM 1999 C CA . LEU A 1 254 ? -10.846 -5.964 16.290 1.00 97.12 254 LEU A CA 1
ATOM 2000 C C . LEU A 1 254 ? -11.011 -4.989 17.460 1.00 97.12 254 LEU A C 1
ATOM 2002 O O . LEU A 1 254 ? -10.490 -3.887 17.379 1.00 97.12 254 LEU A O 1
ATOM 2006 N N . LEU A 1 255 ? -11.655 -5.386 18.558 1.00 97.94 255 LEU A N 1
ATOM 2007 C CA . LEU A 1 255 ? -11.806 -4.554 19.758 1.00 97.94 255 LEU A CA 1
ATOM 2008 C C . LEU A 1 255 ? -10.456 -4.181 20.389 1.00 97.94 255 LEU A C 1
ATOM 2010 O O . LEU A 1 255 ? -10.255 -3.022 20.754 1.00 97.94 255 LEU A O 1
ATOM 2014 N N . TRP A 1 256 ? -9.506 -5.122 20.465 1.00 97.88 256 TRP A N 1
ATOM 2015 C CA . TRP A 1 256 ? -8.139 -4.819 20.912 1.00 97.88 256 TRP A CA 1
ATOM 2016 C C . TRP A 1 256 ? -7.463 -3.795 20.002 1.00 97.88 256 TRP A C 1
ATOM 2018 O O . TRP A 1 256 ? -6.883 -2.819 20.484 1.00 97.88 256 TRP A O 1
ATOM 2028 N N . AL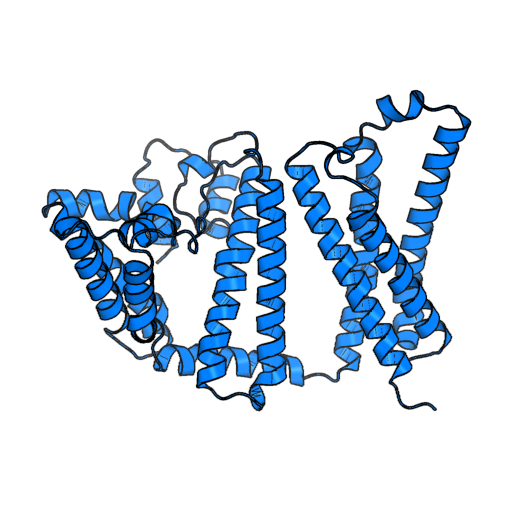A A 1 257 ? -7.572 -3.990 18.685 1.00 97.75 257 ALA A N 1
ATOM 2029 C CA . ALA A 1 257 ? -7.031 -3.061 17.706 1.00 97.75 257 ALA A CA 1
ATOM 2030 C C . ALA A 1 257 ? -7.690 -1.680 17.820 1.00 97.75 257 ALA A C 1
ATOM 2032 O O . ALA A 1 257 ? -6.976 -0.685 17.851 1.00 97.75 257 ALA A O 1
ATOM 2033 N N . LEU A 1 258 ? -9.020 -1.610 17.937 1.00 98.12 258 LEU A N 1
ATOM 2034 C CA . LEU A 1 258 ? -9.782 -0.372 18.102 1.00 98.12 258 LEU A CA 1
ATOM 2035 C C . LEU A 1 258 ? -9.339 0.397 19.349 1.00 98.12 258 LEU A C 1
ATOM 2037 O O . LEU A 1 258 ? -9.008 1.575 19.236 1.00 98.12 258 LEU A O 1
ATOM 2041 N N . GLY A 1 259 ? -9.250 -0.265 20.507 1.00 96.75 259 GLY A N 1
ATOM 2042 C CA . GLY A 1 259 ? -8.798 0.368 21.748 1.00 96.75 259 GLY A CA 1
ATOM 2043 C C . GLY A 1 259 ? -7.364 0.901 21.653 1.00 96.75 259 GLY A C 1
ATOM 2044 O O . GLY A 1 259 ? -7.104 2.050 22.012 1.00 96.75 259 GLY A O 1
ATOM 2045 N N . ALA A 1 260 ? -6.435 0.111 21.106 1.00 96.50 260 ALA A N 1
ATOM 2046 C CA . ALA A 1 260 ? -5.041 0.527 20.937 1.00 96.50 260 ALA A CA 1
ATOM 2047 C C . ALA A 1 260 ? -4.892 1.686 19.935 1.00 96.50 260 ALA A C 1
ATOM 2049 O O . ALA A 1 260 ? -4.235 2.688 20.216 1.00 96.50 260 ALA A O 1
ATOM 2050 N N . LEU A 1 261 ? -5.538 1.577 18.775 1.00 95.88 261 LEU A N 1
ATOM 2051 C CA . LEU A 1 261 ? -5.482 2.576 17.709 1.00 95.88 261 LEU A CA 1
ATOM 2052 C C . LEU A 1 261 ? -6.155 3.891 18.104 1.00 95.88 261 LEU A C 1
ATOM 2054 O O . LEU A 1 261 ? -5.720 4.960 17.675 1.00 95.88 261 LEU A O 1
ATOM 2058 N N . GLN A 1 262 ? -7.156 3.836 18.976 1.00 93.81 262 GLN A N 1
ATOM 2059 C CA . GLN A 1 262 ? -7.760 5.025 19.558 1.00 93.81 262 GLN A CA 1
ATOM 2060 C C . GLN A 1 262 ? -6.771 5.791 20.444 1.00 93.81 262 GLN A C 1
ATOM 2062 O O . GLN A 1 262 ? -6.692 7.015 20.349 1.00 93.81 262 GLN A O 1
ATOM 2067 N N . LEU A 1 263 ? -5.936 5.092 21.218 1.00 94.56 263 LEU A N 1
ATOM 2068 C CA . LEU A 1 263 ? -4.836 5.719 21.959 1.00 94.56 263 LEU A CA 1
ATOM 2069 C C . LEU A 1 263 ? -3.743 6.256 21.025 1.00 94.56 263 LEU A C 1
ATOM 2071 O O . LEU A 1 263 ? -3.164 7.304 21.306 1.00 94.56 263 LEU A O 1
ATOM 2075 N N . CYS A 1 264 ? -3.493 5.613 19.879 1.00 95.00 264 CYS A N 1
ATOM 2076 C CA . CYS A 1 264 ? -2.554 6.134 18.881 1.00 95.00 264 CYS A CA 1
ATOM 2077 C C . CYS A 1 264 ? -2.968 7.507 18.322 1.00 95.00 264 CYS A C 1
ATOM 2079 O O . CYS A 1 264 ? -2.087 8.289 17.965 1.00 95.00 264 CYS A O 1
ATOM 2081 N N . VAL A 1 265 ? -4.265 7.852 18.304 1.00 94.94 265 VAL A N 1
ATOM 2082 C CA . VAL A 1 265 ? -4.724 9.207 17.930 1.00 94.94 265 VAL A CA 1
ATOM 2083 C C . VAL A 1 265 ? -4.081 10.270 18.827 1.00 94.94 265 VAL A C 1
ATOM 2085 O O . VAL A 1 265 ? -3.726 11.348 18.353 1.00 94.94 265 VAL A O 1
ATOM 2088 N N . LEU A 1 266 ? -3.848 9.959 20.106 1.00 95.00 266 LEU A N 1
ATOM 2089 C CA . LEU A 1 266 ? -3.252 10.893 21.063 1.00 95.00 266 LEU A CA 1
ATOM 2090 C C . LEU A 1 266 ? -1.802 11.248 20.717 1.00 95.00 266 LEU A C 1
ATOM 2092 O O . LEU A 1 266 ? -1.368 12.361 21.009 1.00 95.00 266 LEU A O 1
ATOM 2096 N N . LEU A 1 267 ? -1.070 10.354 20.038 1.00 93.19 267 LEU A N 1
ATOM 2097 C CA . LEU A 1 267 ? 0.277 10.650 19.538 1.00 93.19 267 LEU A CA 1
ATOM 2098 C C . LEU A 1 267 ? 0.245 11.765 18.491 1.00 93.19 267 LEU A C 1
ATOM 2100 O O . LEU A 1 267 ? 1.143 12.606 18.462 1.00 93.19 267 LEU A O 1
ATOM 2104 N N . ALA A 1 268 ? -0.782 11.788 17.640 1.00 89.50 268 ALA A N 1
ATOM 2105 C CA . ALA A 1 268 ? -0.983 12.876 16.694 1.00 89.50 268 ALA A CA 1
ATOM 2106 C C . ALA A 1 268 ? -1.451 14.145 17.417 1.00 89.50 268 ALA A C 1
ATOM 2108 O O . ALA A 1 268 ? -0.863 15.204 17.205 1.00 89.50 268 ALA A O 1
ATOM 2109 N N . SER A 1 269 ? -2.428 14.037 18.327 1.00 91.12 269 SER A N 1
ATOM 2110 C CA . SER A 1 269 ? -2.944 15.173 19.106 1.00 91.12 269 SER A CA 1
ATOM 2111 C C . SER A 1 269 ? -1.850 15.901 19.890 1.00 91.12 269 SER A C 1
ATOM 2113 O O . SER A 1 269 ? -1.825 17.128 19.913 1.00 91.12 269 SER A O 1
ATOM 2115 N N . PHE A 1 270 ? -0.901 15.168 20.477 1.00 93.19 270 PHE A N 1
ATOM 2116 C CA . PHE A 1 270 ? 0.228 15.750 21.206 1.00 93.19 270 PHE A CA 1
ATOM 2117 C C . PHE A 1 270 ? 1.145 16.608 20.319 1.00 93.19 270 PHE A C 1
ATOM 2119 O O . PHE A 1 270 ? 1.738 17.579 20.784 1.00 93.19 270 PHE A O 1
ATOM 2126 N N . GLN A 1 271 ? 1.252 16.283 19.029 1.00 91.38 271 GLN A N 1
ATOM 2127 C CA . GLN A 1 271 ? 2.093 17.018 18.081 1.00 91.38 271 GLN A CA 1
ATOM 2128 C C . GLN A 1 271 ? 1.419 18.287 17.543 1.00 91.38 271 GLN A C 1
ATOM 2130 O O . GLN A 1 271 ? 2.119 19.181 17.060 1.00 91.38 271 GLN A O 1
ATOM 2135 N N . VAL A 1 272 ? 0.087 18.387 17.628 1.00 89.56 272 VAL A N 1
ATOM 2136 C CA . VAL A 1 272 ? -0.703 19.482 17.038 1.00 89.56 272 VAL A CA 1
ATOM 2137 C C . VAL A 1 272 ? -0.212 20.870 17.471 1.00 89.56 272 VAL A C 1
ATOM 2139 O O . VAL A 1 272 ? 0.054 21.674 16.577 1.00 89.56 272 VAL A O 1
ATOM 2142 N N . PRO A 1 273 ? 0.012 21.173 18.769 1.00 91.44 273 PRO A N 1
ATOM 2143 C CA . PRO A 1 273 ? 0.438 22.514 19.173 1.00 91.44 273 PRO A CA 1
ATOM 2144 C C . PRO A 1 273 ? 1.772 22.946 18.550 1.00 91.44 273 PRO A C 1
ATOM 2146 O O . PRO A 1 273 ? 1.957 24.116 18.220 1.00 91.44 273 PRO A O 1
ATOM 2149 N N . GLY A 1 274 ? 2.702 22.004 18.368 1.00 89.94 274 GLY A N 1
ATOM 2150 C CA . GLY A 1 274 ? 3.985 22.273 17.720 1.00 89.94 274 GLY A CA 1
ATOM 2151 C C . GLY A 1 274 ? 3.853 22.416 16.205 1.00 89.94 274 GLY A C 1
ATOM 2152 O O . GLY A 1 274 ? 4.400 23.346 15.623 1.00 89.94 274 GLY A O 1
ATOM 2153 N N . ARG A 1 275 ? 3.102 21.515 15.562 1.00 88.44 275 ARG A N 1
ATOM 2154 C CA . ARG A 1 275 ? 2.943 21.479 14.098 1.00 88.44 275 ARG A CA 1
ATOM 2155 C C . ARG A 1 275 ? 2.091 22.616 13.541 1.00 88.44 275 ARG A C 1
ATOM 2157 O O . ARG A 1 275 ? 2.324 23.028 12.413 1.00 88.44 275 ARG A O 1
ATOM 2164 N N . LEU A 1 276 ? 1.142 23.123 14.324 1.00 88.12 276 LEU A N 1
ATOM 2165 C CA . LEU A 1 276 ? 0.299 24.266 13.965 1.00 88.12 276 LEU A CA 1
ATOM 2166 C C . LEU A 1 276 ? 0.817 25.593 14.531 1.00 88.12 276 LEU A C 1
ATOM 2168 O O . LEU A 1 276 ? 0.088 26.579 14.528 1.00 88.12 276 LEU A O 1
ATOM 2172 N N . ASN A 1 277 ? 2.047 25.617 15.055 1.00 89.06 277 ASN A N 1
ATOM 2173 C CA . ASN A 1 277 ? 2.685 26.817 15.592 1.00 89.06 277 ASN A CA 1
ATOM 2174 C C . ASN A 1 277 ? 1.813 27.579 16.615 1.00 89.06 277 ASN A C 1
ATOM 2176 O O . ASN A 1 277 ? 1.735 28.808 16.628 1.00 89.06 277 ASN A O 1
ATOM 2180 N N . TRP A 1 278 ? 1.148 26.845 17.513 1.00 92.06 278 TRP A N 1
ATOM 2181 C CA . TRP A 1 278 ? 0.232 27.429 18.501 1.00 92.06 278 TRP A CA 1
ATOM 2182 C C . TRP A 1 278 ? 0.914 28.412 19.454 1.00 92.06 278 TRP A C 1
ATOM 2184 O O . TRP A 1 278 ? 0.235 29.238 20.056 1.00 92.06 278 TRP A O 1
ATOM 2194 N N . ARG A 1 279 ? 2.245 28.351 19.576 1.00 90.00 279 ARG A N 1
ATOM 2195 C CA . ARG A 1 279 ? 3.034 29.330 20.334 1.00 90.00 279 ARG A CA 1
ATOM 2196 C C . ARG A 1 279 ? 2.918 30.743 19.766 1.00 90.00 279 ARG A C 1
ATOM 2198 O O . ARG A 1 279 ? 2.964 31.688 20.542 1.00 90.00 279 ARG A O 1
ATOM 2205 N N . GLU A 1 280 ? 2.761 30.880 18.454 1.00 91.62 280 GLU A N 1
ATOM 2206 C CA . GLU A 1 280 ? 2.643 32.174 17.778 1.00 91.62 280 GLU A CA 1
ATOM 2207 C C . GLU A 1 280 ? 1.190 32.500 17.415 1.00 91.62 280 GLU A C 1
ATOM 2209 O O . GLU A 1 280 ? 0.780 33.654 17.518 1.00 91.62 280 GLU A O 1
ATOM 2214 N N . GLU A 1 281 ? 0.394 31.493 17.039 1.00 90.94 281 GLU A N 1
ATOM 2215 C CA . GLU A 1 281 ? -0.987 31.694 16.582 1.00 90.94 281 GLU A CA 1
ATOM 2216 C C . GLU A 1 281 ? -1.991 31.880 17.730 1.00 90.94 281 GLU A C 1
ATOM 2218 O O . GLU A 1 281 ? -2.843 32.766 17.661 1.00 90.94 281 GLU A O 1
ATOM 2223 N N . LEU A 1 282 ? -1.905 31.101 18.822 1.00 92.31 282 LEU A N 1
ATOM 2224 C CA . LEU A 1 282 ? -2.889 31.216 19.910 1.00 92.31 282 LEU A CA 1
ATOM 2225 C C . LEU A 1 282 ? -2.850 32.569 20.631 1.00 92.31 282 LEU A C 1
ATOM 2227 O O . LEU A 1 282 ? -3.932 33.098 20.893 1.00 92.31 282 LEU A O 1
ATOM 2231 N N . PRO A 1 283 ? -1.683 33.179 20.929 1.00 94.69 283 PRO A N 1
ATOM 2232 C CA . PRO A 1 283 ? -1.646 34.486 21.584 1.00 94.69 283 PRO A CA 1
ATOM 2233 C C . PRO A 1 283 ? -2.333 35.614 20.802 1.00 94.69 283 PRO A C 1
ATOM 2235 O O . PRO A 1 283 ? -2.681 36.627 21.402 1.00 94.69 283 PRO A O 1
ATOM 2238 N N . ARG A 1 284 ? -2.557 35.449 19.488 1.00 95.25 284 ARG A N 1
ATOM 2239 C CA . ARG A 1 284 ? -3.295 36.416 18.654 1.00 95.25 284 ARG A CA 1
ATOM 2240 C C . ARG A 1 284 ? -4.804 36.396 18.912 1.00 95.25 284 ARG A C 1
ATOM 2242 O O . ARG A 1 284 ? -5.499 37.350 18.572 1.00 95.25 284 ARG A O 1
ATOM 2249 N N . LEU A 1 285 ? -5.323 35.317 19.498 1.00 94.31 285 LEU A N 1
ATOM 2250 C CA . LEU A 1 285 ? -6.727 35.198 19.882 1.00 94.31 285 LEU A CA 1
ATOM 2251 C C . LEU A 1 285 ? -6.995 35.917 21.210 1.00 94.31 285 LEU A C 1
ATOM 2253 O O . LEU A 1 285 ? -6.099 36.086 22.036 1.00 94.31 285 LEU A O 1
ATOM 2257 N N . SER A 1 286 ? -8.256 36.273 21.470 1.00 96.50 286 SER A N 1
ATOM 2258 C CA . SER A 1 286 ? -8.653 36.785 22.787 1.00 96.50 286 SER A CA 1
ATOM 2259 C C . SER A 1 286 ? -8.360 35.756 23.897 1.00 96.50 286 SER A C 1
ATOM 2261 O O . SER A 1 286 ? -8.439 34.547 23.644 1.00 96.50 286 SER A O 1
ATOM 2263 N N . PRO A 1 287 ? -8.092 36.181 25.149 1.00 95.88 287 PRO A N 1
ATOM 2264 C CA . PRO A 1 287 ? -7.819 35.252 26.250 1.00 95.88 287 PRO A CA 1
ATOM 2265 C C . PRO A 1 287 ? -8.926 34.211 26.469 1.00 95.88 287 PRO A C 1
ATOM 2267 O O . PRO A 1 287 ? -8.652 33.079 26.867 1.00 95.88 287 PRO A O 1
ATOM 2270 N N . PHE A 1 288 ? -10.182 34.575 26.189 1.00 96.25 288 PHE A N 1
ATOM 2271 C CA . PHE A 1 288 ? -11.309 33.647 26.238 1.00 96.25 288 PHE A CA 1
ATOM 2272 C C . PHE A 1 288 ? -11.205 32.567 25.152 1.00 96.25 288 PHE A C 1
ATOM 2274 O O . PHE A 1 288 ? -11.267 31.384 25.474 1.00 96.25 288 PHE A O 1
ATOM 2281 N N . ASN A 1 289 ? -10.964 32.950 23.894 1.00 95.44 289 ASN A N 1
ATOM 2282 C CA . ASN A 1 289 ? -10.836 32.004 22.781 1.00 95.44 289 ASN A CA 1
ATOM 2283 C C . ASN A 1 289 ? -9.617 31.079 22.940 1.00 95.44 289 ASN A C 1
ATOM 2285 O O . ASN A 1 289 ? -9.691 29.902 22.590 1.00 95.44 289 ASN A O 1
ATOM 2289 N N . GLN A 1 290 ? -8.525 31.568 23.537 1.00 94.12 290 GLN A N 1
ATOM 2290 C CA . GLN A 1 290 ? -7.376 30.732 23.901 1.00 94.12 290 GLN A CA 1
ATOM 2291 C C . GLN A 1 290 ? -7.768 29.635 24.900 1.00 94.12 290 GLN A C 1
ATOM 2293 O O . GLN A 1 290 ? -7.489 28.455 24.679 1.00 94.12 290 GLN A O 1
ATOM 2298 N N . LYS A 1 291 ? -8.450 30.011 25.992 1.00 95.25 291 LYS A N 1
ATOM 2299 C CA . LYS A 1 291 ? -8.950 29.056 26.994 1.00 95.25 291 LYS A CA 1
ATOM 2300 C C . LYS A 1 291 ? -9.957 28.086 26.385 1.00 95.25 291 LYS A C 1
ATOM 2302 O O . LYS A 1 291 ? -9.922 26.902 26.713 1.00 95.25 291 LYS A O 1
ATOM 2307 N N . LEU A 1 292 ? -10.815 28.565 25.485 1.00 95.94 292 LEU A N 1
ATOM 2308 C CA . LEU A 1 292 ? -11.807 27.750 24.794 1.00 95.94 292 LEU A CA 1
ATOM 2309 C C . LEU A 1 292 ? -11.145 26.654 23.948 1.00 95.94 292 LEU A C 1
ATOM 2311 O O . LEU A 1 292 ? -11.520 25.490 24.069 1.00 95.94 292 LEU A O 1
ATOM 2315 N N . MET A 1 293 ? -10.107 26.997 23.176 1.00 93.94 293 MET A N 1
ATOM 2316 C CA . MET A 1 293 ? -9.350 26.032 22.369 1.00 93.94 293 MET A CA 1
ATOM 2317 C C . MET A 1 293 ? -8.724 24.927 23.234 1.00 93.94 293 MET A C 1
ATOM 2319 O O . MET A 1 293 ? -8.882 23.742 22.939 1.00 93.94 293 MET A O 1
ATOM 2323 N N . TRP A 1 294 ? -8.068 25.295 24.341 1.00 93.94 294 TRP A N 1
ATOM 2324 C CA . TRP A 1 294 ? -7.495 24.317 25.274 1.00 93.94 294 TRP A CA 1
ATOM 2325 C C . TRP A 1 294 ? -8.555 23.456 25.957 1.00 93.94 294 TRP A C 1
ATOM 2327 O O . TRP A 1 294 ? -8.359 22.254 26.117 1.00 93.94 294 TRP A O 1
ATOM 2337 N N . THR A 1 295 ? -9.688 24.055 26.318 1.00 96.06 295 THR A N 1
ATOM 2338 C CA . THR A 1 295 ? -10.809 23.352 26.949 1.00 96.06 295 THR A CA 1
ATOM 2339 C C . THR A 1 295 ? -11.390 22.301 26.004 1.00 96.06 295 THR A C 1
ATOM 2341 O O . THR A 1 295 ? -11.529 21.141 26.387 1.00 96.06 295 THR A O 1
ATOM 2344 N N . TYR A 1 296 ? -11.657 22.660 24.745 1.00 95.06 296 TYR A N 1
ATOM 2345 C CA . TYR A 1 296 ? -12.120 21.708 23.733 1.00 95.06 296 TYR A CA 1
ATOM 2346 C C . TYR A 1 296 ? -11.088 20.613 23.460 1.00 95.06 296 TYR A C 1
ATOM 2348 O O . TYR A 1 296 ? -11.446 19.437 23.437 1.00 95.06 296 TYR A O 1
ATOM 2356 N N . GLY A 1 297 ? -9.807 20.970 23.335 1.00 93.94 297 GLY A N 1
ATOM 2357 C CA . GLY A 1 297 ? -8.727 19.996 23.182 1.00 93.94 297 GLY A CA 1
ATOM 2358 C C . GLY A 1 297 ? -8.674 18.987 24.335 1.00 93.94 297 GLY A C 1
ATOM 2359 O O . GLY A 1 297 ? -8.605 17.782 24.093 1.00 93.94 297 GLY A O 1
ATOM 2360 N N . ALA A 1 298 ? -8.779 19.457 25.581 1.00 95.88 298 ALA A N 1
ATOM 2361 C CA . ALA A 1 298 ? -8.786 18.606 26.768 1.00 95.88 298 ALA A CA 1
ATOM 2362 C C . ALA A 1 298 ? -9.998 17.661 26.799 1.00 95.88 298 ALA A C 1
ATOM 2364 O O . ALA A 1 298 ? -9.829 16.466 27.039 1.00 95.88 298 ALA A O 1
ATOM 2365 N N . PHE A 1 299 ? -11.202 18.159 26.493 1.00 97.00 299 PHE A N 1
ATOM 2366 C CA . PHE A 1 299 ? -12.401 17.319 26.411 1.00 97.00 299 PHE A CA 1
ATOM 2367 C C . PHE A 1 299 ? -12.303 16.263 25.308 1.00 97.00 299 PHE A C 1
ATOM 2369 O O . PHE A 1 299 ? -12.687 15.115 25.533 1.00 97.00 299 PHE A O 1
ATOM 2376 N N . ILE A 1 300 ? -11.753 16.608 24.140 1.00 95.56 300 ILE A N 1
ATOM 2377 C CA . ILE A 1 300 ? -11.542 15.654 23.043 1.00 95.56 300 ILE A CA 1
ATOM 2378 C C . ILE A 1 300 ? -10.562 14.558 23.470 1.00 95.56 300 ILE A C 1
ATOM 2380 O O . ILE A 1 300 ? -10.859 13.376 23.301 1.00 95.56 300 ILE A O 1
ATOM 2384 N N . VAL A 1 301 ? -9.422 14.924 24.065 1.00 96.62 301 VAL A N 1
ATOM 2385 C CA . VAL A 1 301 ? -8.434 13.955 24.566 1.00 96.62 301 VAL A CA 1
ATOM 2386 C C . VAL A 1 301 ? -9.053 13.041 25.620 1.00 96.62 301 VAL A C 1
ATOM 2388 O O . VAL A 1 301 ? -8.926 11.822 25.511 1.00 96.62 301 VAL A O 1
ATOM 2391 N N . LEU A 1 302 ? -9.769 13.602 26.597 1.00 97.31 302 LEU A N 1
ATOM 2392 C CA . LEU A 1 302 ? -10.440 12.825 27.638 1.00 97.31 302 LEU A CA 1
ATOM 2393 C C . LEU A 1 302 ? -11.477 11.864 27.047 1.00 97.31 302 LEU A C 1
ATOM 2395 O O . LEU A 1 302 ? -11.539 10.709 27.456 1.00 97.31 302 LEU A O 1
ATOM 2399 N N . THR A 1 303 ? -12.246 12.313 26.055 1.00 97.25 303 THR A N 1
ATOM 2400 C CA . THR A 1 303 ? -13.241 11.486 25.358 1.00 97.25 303 THR A CA 1
ATOM 2401 C C . THR A 1 303 ? -12.577 10.319 24.626 1.00 97.25 303 THR A C 1
ATOM 2403 O O . THR A 1 303 ? -13.029 9.183 24.740 1.00 97.25 303 THR A O 1
ATOM 2406 N N . ILE A 1 304 ? -11.464 10.563 23.924 1.00 97.25 304 ILE A N 1
ATOM 2407 C CA . ILE A 1 304 ? -10.694 9.516 23.234 1.00 97.25 304 ILE A CA 1
ATOM 2408 C C . ILE A 1 304 ? -10.142 8.493 24.235 1.00 97.25 304 ILE A C 1
ATOM 2410 O O . ILE A 1 304 ? -10.258 7.289 24.002 1.00 97.25 304 ILE A O 1
ATOM 2414 N N . VAL A 1 305 ? -9.581 8.956 25.358 1.00 97.75 305 VAL A N 1
ATOM 2415 C CA . VAL A 1 305 ? -9.102 8.077 26.438 1.00 97.75 305 VAL A CA 1
ATOM 2416 C C . VAL A 1 305 ? -10.255 7.259 27.013 1.00 97.75 305 VAL A C 1
ATOM 2418 O O . VAL A 1 305 ? -10.120 6.047 27.156 1.00 97.75 305 VAL A O 1
ATOM 2421 N N . ALA A 1 306 ? -11.400 7.884 27.293 1.00 97.94 306 ALA A N 1
ATOM 2422 C CA . ALA A 1 306 ? -12.574 7.201 27.823 1.00 97.94 306 ALA A CA 1
ATOM 2423 C C . ALA A 1 306 ? -13.084 6.120 26.862 1.00 97.94 306 ALA A C 1
ATOM 2425 O O . ALA A 1 306 ? -13.344 5.002 27.294 1.00 97.94 306 ALA A O 1
ATOM 2426 N N . PHE A 1 307 ? -13.164 6.406 25.560 1.00 98.00 307 PHE A N 1
ATOM 2427 C CA . PHE A 1 307 ? -13.545 5.413 24.553 1.00 98.00 307 PHE A CA 1
ATOM 2428 C C . PHE A 1 307 ? -12.589 4.222 24.509 1.00 98.00 307 PHE A C 1
ATOM 2430 O O . PHE A 1 307 ? -13.048 3.080 24.488 1.00 98.00 307 PHE A O 1
ATOM 2437 N N . ALA A 1 308 ? -11.278 4.468 24.550 1.00 97.62 308 ALA A N 1
ATOM 2438 C CA . ALA A 1 308 ? -10.294 3.394 24.594 1.00 97.62 308 ALA A CA 1
ATOM 2439 C C . ALA A 1 308 ? -10.434 2.560 25.876 1.00 97.62 308 ALA A C 1
ATOM 2441 O O . ALA A 1 308 ? -10.538 1.339 25.803 1.00 97.62 308 ALA A O 1
ATOM 2442 N N . VAL A 1 309 ? -10.503 3.206 27.045 1.00 97.88 309 VAL A N 1
ATOM 2443 C CA . VAL A 1 309 ? -10.647 2.521 28.338 1.00 97.88 309 VAL A CA 1
ATOM 2444 C C . VAL A 1 309 ? -11.920 1.684 28.368 1.00 97.88 309 VAL A C 1
ATOM 2446 O O . VAL A 1 309 ? -11.835 0.501 28.665 1.00 97.88 309 VAL A O 1
ATOM 2449 N N . LEU A 1 310 ? -13.074 2.251 28.002 1.00 97.94 310 LEU A N 1
ATOM 2450 C CA . LEU A 1 310 ? -14.348 1.526 27.971 1.00 97.94 310 LEU A CA 1
ATOM 2451 C C . LEU A 1 310 ? -14.309 0.339 27.006 1.00 97.94 310 LEU A C 1
ATOM 2453 O O . LEU A 1 310 ? -14.816 -0.726 27.335 1.00 97.94 310 LEU A O 1
ATOM 2457 N N . THR A 1 311 ? -13.677 0.489 25.843 1.00 97.88 311 THR A N 1
ATOM 2458 C CA . THR A 1 311 ? -13.541 -0.602 24.863 1.00 97.88 311 THR A CA 1
ATOM 2459 C C . THR A 1 311 ? -12.705 -1.758 25.401 1.00 97.88 311 THR A C 1
ATOM 2461 O O . THR A 1 311 ? -13.034 -2.921 25.173 1.00 97.88 311 THR A O 1
ATOM 2464 N N . LEU A 1 312 ? -11.644 -1.451 26.148 1.00 96.25 312 LEU A N 1
ATOM 2465 C CA . LEU A 1 312 ? -10.757 -2.456 26.727 1.00 96.25 312 LEU A CA 1
ATOM 2466 C C . LEU A 1 312 ? -11.347 -3.093 27.995 1.00 96.25 312 LEU A C 1
ATOM 2468 O O . LEU A 1 312 ? -11.202 -4.296 28.190 1.00 96.25 312 LEU A O 1
ATOM 2472 N N . THR A 1 313 ? -12.031 -2.325 28.848 1.00 97.12 313 THR A N 1
ATOM 2473 C CA . THR A 1 313 ? -12.613 -2.842 30.099 1.00 97.12 313 THR A CA 1
ATOM 2474 C C . THR A 1 313 ? -13.921 -3.590 29.873 1.00 97.12 313 THR A C 1
ATOM 2476 O O . THR A 1 313 ? -14.164 -4.600 30.528 1.00 97.12 313 THR A O 1
ATOM 2479 N N . LEU A 1 314 ? -14.747 -3.140 28.927 1.00 97.19 314 LEU A N 1
ATOM 2480 C CA . LEU A 1 314 ? -16.022 -3.770 28.573 1.00 97.19 314 LEU A CA 1
ATOM 2481 C C . LEU A 1 314 ? -15.889 -4.735 27.389 1.00 97.19 314 LEU A C 1
ATOM 2483 O O . LEU A 1 314 ? -16.891 -5.082 26.769 1.00 97.19 314 LEU A O 1
ATOM 2487 N N . HIS A 1 315 ? -14.670 -5.177 27.067 1.00 96.50 315 HIS A N 1
ATOM 2488 C CA . HIS A 1 315 ? -14.369 -6.036 25.919 1.00 96.50 315 HIS A CA 1
ATOM 2489 C C . HIS A 1 315 ? -15.325 -7.234 25.803 1.00 96.50 315 HIS A C 1
ATOM 2491 O O . HIS A 1 315 ? -15.951 -7.453 24.767 1.00 96.50 315 HIS A O 1
ATOM 2497 N N . GLU A 1 316 ? -15.506 -7.963 26.904 1.00 96.00 316 GLU A N 1
ATOM 2498 C CA . GLU A 1 316 ? -16.421 -9.104 26.992 1.00 96.00 316 GLU A CA 1
ATOM 2499 C C . GLU A 1 316 ? -17.890 -8.708 26.788 1.00 96.00 316 GLU A C 1
ATOM 2501 O O . GLU A 1 316 ? -18.642 -9.422 26.124 1.00 96.00 316 GLU A O 1
ATOM 2506 N N . SER A 1 317 ? -18.306 -7.554 27.313 1.00 96.25 317 SER A N 1
ATOM 2507 C CA . SER A 1 317 ? -19.662 -7.027 27.128 1.00 96.25 317 SER A CA 1
ATOM 2508 C C . SER A 1 317 ? -19.944 -6.675 25.663 1.00 96.25 317 SER A C 1
ATOM 2510 O O . SER A 1 317 ? -21.052 -6.927 25.184 1.00 96.25 317 SER A O 1
ATOM 2512 N N . PHE A 1 318 ? -18.953 -6.155 24.922 1.00 96.25 318 PHE A N 1
ATOM 2513 C CA . PHE A 1 318 ? -19.070 -5.939 23.473 1.00 96.25 318 PHE A CA 1
ATOM 2514 C C . PHE A 1 318 ? -19.226 -7.262 22.717 1.00 96.25 318 PHE A C 1
ATOM 2516 O O . PHE A 1 318 ? -20.102 -7.371 21.859 1.00 96.25 318 PHE A O 1
ATOM 2523 N N . LEU A 1 319 ? -18.428 -8.281 23.057 1.00 95.38 319 LEU A N 1
ATOM 2524 C CA . LEU A 1 319 ? -18.524 -9.605 22.430 1.00 95.38 319 LEU A CA 1
ATOM 2525 C C . LEU A 1 319 ? -19.889 -10.261 22.665 1.00 95.38 319 LEU A C 1
ATOM 2527 O O . LEU A 1 319 ? -20.436 -10.885 21.753 1.00 95.38 319 LEU A O 1
ATOM 2531 N N . ARG A 1 320 ? -20.455 -10.083 23.863 1.00 94.25 320 ARG A N 1
ATOM 2532 C CA . ARG A 1 320 ? -21.784 -10.587 24.243 1.00 94.25 320 ARG A CA 1
ATOM 2533 C C . ARG A 1 320 ? -22.948 -9.761 23.697 1.00 94.25 320 ARG A C 1
ATOM 2535 O O . ARG A 1 320 ? -24.086 -10.203 23.825 1.00 94.25 320 ARG A O 1
ATOM 2542 N N . GLY A 1 321 ? -22.691 -8.587 23.117 1.00 93.69 321 GLY A N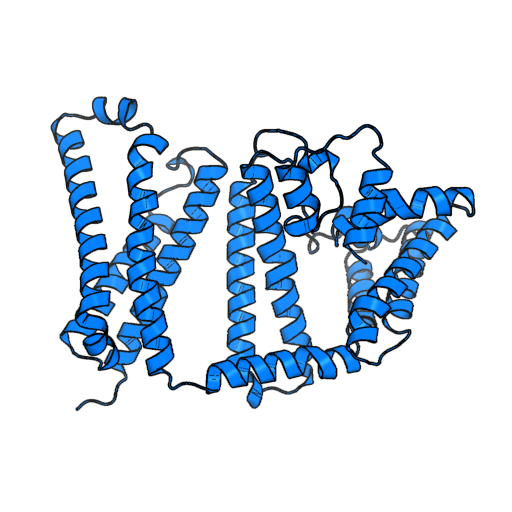 1
ATOM 2543 C CA . GLY A 1 321 ? -23.737 -7.703 22.599 1.00 93.69 321 GLY A CA 1
ATOM 2544 C C . GLY A 1 321 ? -24.612 -7.074 23.687 1.00 93.69 321 GLY A C 1
ATOM 2545 O O . GLY A 1 321 ? -25.798 -6.838 23.466 1.00 93.69 321 GLY A O 1
ATOM 2546 N N . GLU A 1 322 ? -24.067 -6.807 24.877 1.00 95.00 322 GLU A N 1
ATOM 2547 C CA . GLU A 1 322 ? -24.831 -6.157 25.948 1.00 95.00 322 GLU A CA 1
ATOM 2548 C C . GLU A 1 322 ? -25.289 -4.754 25.520 1.00 95.00 322 GLU A C 1
ATOM 2550 O O . GLU A 1 322 ? -24.511 -3.975 24.967 1.00 95.00 322 GLU A O 1
ATOM 2555 N N . ARG A 1 323 ? -26.547 -4.393 25.812 1.00 94.00 323 ARG A N 1
ATOM 2556 C CA . ARG A 1 323 ? -27.175 -3.147 25.323 1.00 94.00 323 ARG A CA 1
ATOM 2557 C C . ARG A 1 323 ? -26.349 -1.888 25.602 1.00 94.00 323 ARG A C 1
ATOM 2559 O O . ARG A 1 323 ? -26.257 -1.021 24.739 1.00 94.00 323 ARG A O 1
ATOM 2566 N N . ALA A 1 324 ? -25.735 -1.795 26.784 1.00 95.19 324 ALA A N 1
ATOM 2567 C CA . ALA A 1 324 ? -24.881 -0.666 27.145 1.00 95.19 324 ALA A CA 1
ATOM 2568 C C . ALA A 1 324 ? -23.608 -0.604 26.281 1.00 95.19 324 ALA A C 1
ATOM 2570 O O . ALA A 1 324 ? -23.273 0.460 25.765 1.00 95.19 324 ALA A O 1
ATOM 2571 N N . ALA A 1 325 ? -22.940 -1.741 26.061 1.00 96.06 325 ALA A N 1
ATOM 2572 C CA . ALA A 1 325 ? -21.757 -1.824 25.208 1.00 96.06 325 ALA A CA 1
ATOM 2573 C C . ALA A 1 325 ? -22.102 -1.504 23.745 1.00 96.06 325 ALA A C 1
ATOM 2575 O O . ALA A 1 325 ? -21.426 -0.700 23.110 1.00 96.06 325 ALA A O 1
ATOM 2576 N N . VAL A 1 326 ? -23.216 -2.031 23.229 1.00 95.69 326 VAL A N 1
ATOM 2577 C CA . VAL A 1 326 ? -23.712 -1.685 21.886 1.00 95.69 326 VAL A CA 1
ATOM 2578 C C . VAL A 1 326 ? -23.993 -0.186 21.767 1.00 95.69 326 VAL A C 1
ATOM 2580 O O . VAL A 1 326 ? -23.582 0.433 20.787 1.00 95.69 326 VAL A O 1
ATOM 2583 N N . GLY A 1 327 ? -24.619 0.423 22.780 1.00 97.38 327 GLY A N 1
ATOM 2584 C CA . GLY A 1 327 ? -24.838 1.870 22.832 1.00 97.38 327 GLY A CA 1
ATOM 2585 C C . GLY A 1 327 ? -23.535 2.672 22.767 1.00 97.38 327 GLY A C 1
ATOM 2586 O O . GLY A 1 327 ? -23.453 3.649 22.022 1.00 97.38 327 GLY A O 1
ATOM 2587 N N . ILE A 1 328 ? -22.491 2.224 23.474 1.00 97.56 328 ILE A N 1
ATOM 2588 C CA . ILE A 1 328 ? -21.153 2.826 23.398 1.00 97.56 328 ILE A CA 1
ATOM 2589 C C . ILE A 1 328 ? -20.570 2.666 21.988 1.00 97.56 328 ILE A C 1
ATOM 2591 O O . ILE A 1 328 ? -20.118 3.658 21.425 1.00 97.56 328 ILE A O 1
ATOM 2595 N N . ALA A 1 329 ? -20.618 1.472 21.381 1.00 97.94 329 ALA A N 1
ATOM 2596 C CA . ALA A 1 329 ? -20.114 1.261 20.018 1.00 97.94 329 ALA A CA 1
ATOM 2597 C C . ALA A 1 329 ? -20.799 2.200 19.015 1.00 97.94 329 ALA A C 1
ATOM 2599 O O . ALA A 1 329 ? -20.113 2.881 18.258 1.00 97.94 329 ALA A O 1
ATOM 2600 N N . VAL A 1 330 ? -22.133 2.297 19.057 1.00 98.19 330 VAL A N 1
ATOM 2601 C CA . VAL A 1 330 ? -22.908 3.209 18.200 1.00 98.19 330 VAL A CA 1
ATOM 2602 C C . VAL A 1 330 ? -22.476 4.658 18.414 1.00 98.19 330 VAL A C 1
ATOM 2604 O O . VAL A 1 330 ? -22.234 5.375 17.443 1.00 98.19 330 VAL A O 1
ATOM 2607 N N . PHE A 1 331 ? -22.335 5.094 19.668 1.00 98.25 331 PHE A N 1
ATOM 2608 C CA . PHE A 1 331 ? -21.903 6.456 19.968 1.00 98.25 331 PHE A CA 1
ATOM 2609 C C . PHE A 1 331 ? -20.501 6.751 19.420 1.00 98.25 331 PHE A C 1
ATOM 2611 O O . PHE A 1 331 ? -20.293 7.782 18.778 1.00 98.25 331 PHE A O 1
ATOM 2618 N N . VAL A 1 332 ? -19.553 5.831 19.602 1.00 98.19 332 VAL A N 1
ATOM 2619 C CA . VAL A 1 332 ? -18.183 5.982 19.096 1.00 98.19 332 VAL A CA 1
ATOM 2620 C C . VAL A 1 332 ? -18.156 5.980 17.563 1.00 98.19 332 VAL A C 1
ATOM 2622 O O . VAL A 1 332 ? -17.456 6.798 16.963 1.00 98.19 332 VAL A O 1
ATOM 2625 N N . THR A 1 333 ? -18.958 5.134 16.908 1.00 98.50 333 THR A N 1
ATOM 2626 C CA . THR A 1 333 ? -19.140 5.160 15.449 1.00 98.50 333 THR A CA 1
ATOM 2627 C C . THR A 1 333 ? -19.651 6.515 14.976 1.00 98.50 333 THR A C 1
ATOM 2629 O O . THR A 1 333 ? -19.098 7.072 14.027 1.00 98.50 333 THR A O 1
ATOM 2632 N N . LEU A 1 334 ? -20.676 7.072 15.627 1.00 98.19 334 LEU A N 1
ATOM 2633 C CA . LEU A 1 334 ? -21.223 8.387 15.283 1.00 98.19 334 LEU A CA 1
ATOM 2634 C C . LEU A 1 334 ? -20.186 9.496 15.477 1.00 98.19 334 LEU A C 1
ATOM 2636 O O . LEU A 1 334 ? -20.031 10.338 14.595 1.00 98.19 334 LEU A O 1
ATOM 2640 N N . PHE A 1 335 ? -19.435 9.464 16.579 1.00 98.00 335 PHE A N 1
ATOM 2641 C CA . PHE A 1 335 ? -18.370 10.425 16.862 1.00 98.00 335 PHE A CA 1
ATOM 2642 C C . PHE A 1 335 ? -17.315 10.454 15.746 1.00 98.00 335 PHE A C 1
ATOM 2644 O O . PHE A 1 335 ? -17.017 11.516 15.195 1.00 98.00 335 PHE A O 1
ATOM 2651 N N . TRP A 1 336 ? -16.777 9.291 15.363 1.00 98.06 336 TRP A N 1
ATOM 2652 C CA . TRP A 1 336 ? -15.758 9.219 14.311 1.00 98.06 336 TRP A CA 1
ATOM 2653 C C . TRP A 1 336 ? -16.323 9.494 12.916 1.00 98.06 336 TRP A C 1
ATOM 2655 O O . TRP A 1 336 ? -15.653 10.125 12.098 1.00 98.06 336 TRP A O 1
ATOM 2665 N N . THR A 1 337 ? -17.574 9.105 12.656 1.00 98.00 337 THR A N 1
ATOM 2666 C CA . THR A 1 337 ? -18.281 9.471 11.420 1.00 98.00 337 THR A CA 1
ATOM 2667 C C . THR A 1 337 ? -18.397 10.984 11.299 1.00 98.00 337 THR A C 1
ATOM 2669 O O . THR A 1 337 ? -18.032 11.541 10.268 1.00 98.00 337 THR A O 1
ATOM 2672 N N . LEU A 1 338 ? -18.832 11.666 12.361 1.00 97.00 338 LEU A N 1
ATOM 2673 C CA . LEU A 1 338 ? -18.936 13.120 12.366 1.00 97.00 338 LEU A CA 1
ATOM 2674 C C . LEU A 1 338 ? -17.563 13.771 12.179 1.00 97.00 338 LEU A C 1
ATOM 2676 O O . LEU A 1 338 ? -17.436 14.696 11.385 1.00 97.00 338 LEU A O 1
ATOM 2680 N N . ARG A 1 339 ? -16.511 13.249 12.826 1.00 95.38 339 ARG A N 1
ATOM 2681 C CA . ARG A 1 339 ? -15.137 13.732 12.623 1.00 95.38 339 ARG A CA 1
ATOM 2682 C C . ARG A 1 339 ? -14.694 13.643 11.159 1.00 95.38 339 ARG A C 1
ATOM 2684 O O . ARG A 1 339 ? -14.054 14.584 10.691 1.00 95.38 339 ARG A O 1
ATOM 2691 N N . LEU A 1 340 ? -15.014 12.550 10.461 1.00 95.44 340 LEU A N 1
ATOM 2692 C CA . LEU A 1 340 ? -14.711 12.354 9.036 1.00 95.44 340 LEU A CA 1
ATOM 2693 C C . LEU A 1 340 ? -1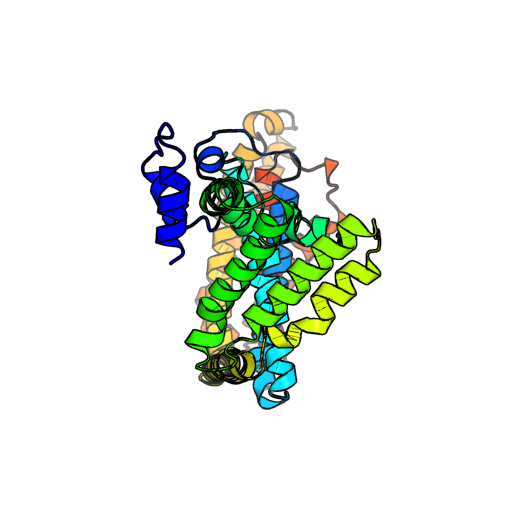5.546 13.264 8.129 1.00 95.44 340 LEU A C 1
ATOM 2695 O O . LEU A 1 340 ? -15.011 13.846 7.192 1.00 95.44 340 LEU A O 1
ATOM 2699 N N . VAL A 1 341 ? -16.842 13.411 8.411 1.00 95.88 341 VAL A N 1
ATOM 2700 C CA . VAL A 1 341 ? -17.739 14.300 7.657 1.00 95.88 341 VAL A CA 1
ATOM 2701 C C . VAL A 1 341 ? -17.277 15.751 7.787 1.00 95.88 341 VAL A C 1
ATOM 2703 O O . VAL A 1 341 ? -17.153 16.445 6.781 1.00 95.88 341 VAL A O 1
ATOM 2706 N N . THR A 1 342 ? -16.938 16.200 8.995 1.00 93.56 342 THR A N 1
ATOM 2707 C CA . THR A 1 342 ? -16.360 17.532 9.209 1.00 93.56 342 THR A CA 1
ATOM 2708 C C . THR A 1 342 ? -15.043 17.687 8.448 1.00 93.56 342 THR A C 1
ATOM 2710 O O . THR A 1 342 ? -14.834 18.696 7.785 1.00 93.56 342 THR A O 1
ATOM 2713 N N . ASP A 1 343 ? -14.171 16.677 8.468 1.00 90.88 343 ASP A N 1
ATOM 2714 C CA . ASP A 1 343 ? -12.920 16.709 7.701 1.00 90.88 343 ASP A CA 1
ATOM 2715 C C . ASP A 1 343 ? -13.143 16.916 6.199 1.00 90.88 343 ASP A C 1
ATOM 2717 O O . ASP A 1 343 ? -12.454 17.714 5.573 1.00 90.88 343 ASP A O 1
ATOM 2721 N N . ALA A 1 344 ? -14.118 16.198 5.639 1.00 90.25 344 ALA A N 1
ATOM 2722 C CA . ALA A 1 344 ? -14.361 16.141 4.205 1.00 90.25 344 ALA A CA 1
ATOM 2723 C C . ALA A 1 344 ? -15.160 17.335 3.665 1.00 90.25 344 ALA A C 1
ATOM 2725 O O . ALA A 1 344 ? -14.965 17.719 2.512 1.00 90.25 344 ALA A O 1
ATOM 2726 N N . PHE A 1 345 ? -16.083 17.887 4.460 1.00 92.56 345 PHE A N 1
ATOM 2727 C CA . PHE A 1 345 ? -17.048 18.886 3.986 1.00 92.56 345 PHE A CA 1
ATOM 2728 C C . PHE A 1 345 ? -16.909 20.261 4.640 1.00 92.56 345 PHE A C 1
ATOM 2730 O O . PHE A 1 345 ? -17.366 21.240 4.055 1.00 92.56 345 PHE A O 1
ATOM 2737 N N . TYR A 1 346 ? -16.313 20.355 5.833 1.00 91.25 346 TYR A N 1
ATOM 2738 C CA . TYR A 1 346 ? -16.160 21.635 6.531 1.00 91.25 346 TYR A CA 1
ATOM 2739 C C . TYR A 1 346 ? -14.813 22.296 6.226 1.00 91.25 346 TYR A C 1
ATOM 2741 O O . TYR A 1 346 ? -14.783 23.467 5.858 1.00 91.25 346 TYR A O 1
ATOM 2749 N N . TYR A 1 347 ? -13.708 21.554 6.347 1.00 85.69 347 TYR A N 1
ATOM 2750 C CA . TYR A 1 347 ? -12.373 22.097 6.094 1.00 85.69 347 TYR A CA 1
ATOM 2751 C C . TYR A 1 347 ? -12.032 22.079 4.604 1.00 85.69 347 TYR A C 1
ATOM 2753 O O . TYR A 1 347 ? -12.078 21.036 3.951 1.00 85.69 347 TYR A O 1
ATOM 2761 N N . LYS A 1 348 ? -11.628 23.230 4.065 1.00 83.12 348 LYS A N 1
ATOM 2762 C CA . LYS A 1 348 ? -11.087 23.334 2.707 1.00 83.12 348 LYS A CA 1
ATOM 2763 C C . LYS A 1 348 ? -9.599 23.020 2.720 1.00 83.12 348 LYS A C 1
ATOM 2765 O O . LYS A 1 348 ? -8.917 23.221 3.718 1.00 83.12 348 LYS A O 1
ATOM 2770 N N . SER A 1 349 ? -9.053 22.603 1.579 1.00 74.00 349 SER A N 1
ATOM 2771 C CA . SER A 1 349 ? -7.607 22.366 1.431 1.00 74.00 349 SER A CA 1
ATOM 2772 C C . SER A 1 349 ? -6.749 23.598 1.743 1.00 74.00 349 SER A C 1
ATOM 2774 O O . SER A 1 349 ? -5.584 23.455 2.095 1.00 74.00 349 SER A O 1
ATOM 2776 N N . GLU A 1 350 ? -7.321 24.793 1.601 1.00 78.75 350 GLU A N 1
ATOM 2777 C CA . GLU A 1 350 ? -6.683 26.079 1.906 1.00 78.75 350 GLU A CA 1
ATOM 2778 C C . GLU A 1 350 ? -6.545 26.328 3.415 1.00 78.75 350 GLU A C 1
ATOM 2780 O O . GLU A 1 350 ? -5.619 27.019 3.830 1.00 78.75 350 GLU A O 1
ATOM 2785 N N . ASP A 1 351 ? -7.414 25.721 4.231 1.00 79.31 351 ASP A N 1
ATOM 2786 C CA . ASP A 1 351 ? -7.408 25.867 5.691 1.00 79.31 351 ASP A CA 1
ATOM 2787 C C . ASP A 1 351 ? -6.319 25.007 6.354 1.00 79.31 351 ASP A C 1
ATOM 2789 O O . ASP A 1 351 ? -6.001 25.184 7.533 1.00 79.31 351 ASP A O 1
ATOM 2793 N N . TRP A 1 352 ? -5.749 24.050 5.613 1.00 75.56 352 TRP A N 1
ATOM 2794 C CA . TRP A 1 352 ? -4.746 23.130 6.133 1.00 75.56 352 TRP A CA 1
ATOM 2795 C C . TRP A 1 352 ? -3.329 23.713 6.035 1.00 75.56 352 TRP A C 1
ATOM 2797 O O . TRP A 1 352 ? -2.953 24.302 5.015 1.00 75.56 352 TRP A O 1
ATOM 2807 N N . PRO A 1 353 ? -2.492 23.504 7.068 1.00 76.69 353 PRO A N 1
ATOM 2808 C CA . PRO A 1 353 ? -1.090 23.895 7.035 1.00 76.69 353 PRO A CA 1
ATOM 2809 C C . PRO A 1 353 ? -0.358 23.221 5.868 1.00 76.69 353 PRO A C 1
ATOM 2811 O O . PRO A 1 353 ? -0.519 22.029 5.596 1.00 76.69 353 PRO A O 1
ATOM 2814 N N . GLN A 1 354 ? 0.482 24.000 5.191 1.00 82.50 354 GLN A N 1
ATOM 2815 C CA . GLN A 1 354 ? 1.261 23.519 4.056 1.00 82.50 354 GLN A CA 1
ATOM 2816 C C . GLN A 1 354 ? 2.414 22.628 4.533 1.00 82.50 354 GLN A C 1
ATOM 2818 O O . GLN A 1 354 ? 3.107 22.947 5.497 1.00 82.50 354 GLN A O 1
ATOM 2823 N N . GLY A 1 355 ? 2.632 21.511 3.842 1.00 89.38 355 GLY A N 1
ATOM 2824 C CA . GLY A 1 355 ? 3.703 20.567 4.154 1.00 89.38 355 GLY A CA 1
ATOM 2825 C C . GLY A 1 355 ? 3.404 19.174 3.618 1.00 89.38 355 GLY A C 1
ATOM 2826 O O . GLY A 1 355 ? 2.317 18.631 3.815 1.00 89.38 355 GLY A O 1
ATOM 2827 N N . GLU A 1 356 ? 4.368 18.572 2.925 1.00 92.06 356 GLU A N 1
ATOM 2828 C CA . GLU A 1 356 ? 4.198 17.229 2.356 1.00 92.06 356 GLU A CA 1
ATOM 2829 C C . GLU A 1 356 ? 4.083 16.152 3.449 1.00 92.06 356 GLU A C 1
ATOM 2831 O O . GLU A 1 356 ? 3.370 15.161 3.285 1.00 92.06 356 GLU A O 1
ATOM 2836 N N . ASP A 1 357 ? 4.734 16.362 4.592 1.00 91.12 357 ASP A N 1
ATOM 2837 C CA . ASP A 1 357 ? 4.630 15.510 5.774 1.00 91.12 357 ASP A CA 1
ATOM 2838 C C . ASP A 1 357 ? 3.277 15.657 6.484 1.00 91.12 357 ASP A C 1
ATOM 2840 O O . ASP A 1 357 ? 2.711 14.656 6.923 1.00 91.12 357 ASP A O 1
ATOM 2844 N N . LEU A 1 358 ? 2.717 16.869 6.533 1.00 91.12 358 LEU A N 1
ATOM 2845 C CA . LEU A 1 358 ? 1.384 17.125 7.089 1.00 91.12 358 LEU A CA 1
ATOM 2846 C C . LEU A 1 358 ? 0.284 16.491 6.235 1.00 91.12 358 LEU A C 1
ATOM 2848 O O . LEU A 1 358 ? -0.599 15.835 6.782 1.00 91.12 358 LEU A O 1
ATOM 2852 N N . LYS A 1 359 ? 0.388 16.572 4.903 1.00 91.94 359 LYS A N 1
ATOM 2853 C CA . LYS A 1 359 ? -0.504 15.851 3.978 1.00 91.94 359 LYS A CA 1
ATOM 2854 C C . LYS A 1 359 ? -0.453 14.334 4.184 1.00 91.94 359 LYS A C 1
ATOM 2856 O O . LYS A 1 359 ? -1.486 13.666 4.189 1.00 91.94 359 LYS A O 1
ATOM 2861 N N . ALA A 1 360 ? 0.742 13.774 4.387 1.00 93.06 360 ALA A N 1
ATOM 2862 C CA . ALA A 1 360 ? 0.888 12.351 4.690 1.00 93.06 360 ALA A CA 1
ATOM 2863 C C . ALA A 1 360 ? 0.285 11.986 6.059 1.00 93.06 360 ALA A C 1
ATOM 2865 O O . ALA A 1 360 ? -0.409 10.976 6.176 1.00 93.06 360 ALA A O 1
ATOM 2866 N N . GLY A 1 361 ? 0.499 12.824 7.079 1.00 92.56 361 GLY A N 1
ATOM 2867 C CA . GLY A 1 361 ? -0.109 12.675 8.402 1.00 92.56 361 GLY A CA 1
ATOM 2868 C C . GLY A 1 361 ? -1.637 12.736 8.364 1.00 92.56 361 GLY A C 1
ATOM 2869 O O . GLY A 1 361 ? -2.301 11.914 8.992 1.00 92.56 361 GLY A O 1
ATOM 2870 N N . HIS A 1 362 ? -2.198 13.644 7.565 1.00 92.06 362 HIS A N 1
ATOM 2871 C CA . HIS A 1 362 ? -3.636 13.746 7.314 1.00 92.06 362 HIS A CA 1
ATOM 2872 C C . HIS A 1 362 ? -4.182 12.463 6.683 1.00 92.06 362 HIS A C 1
ATOM 2874 O O . HIS A 1 362 ? -5.147 11.893 7.189 1.00 92.06 362 HIS A O 1
ATOM 2880 N N . ALA A 1 363 ? -3.520 11.931 5.652 1.00 93.69 363 ALA A N 1
ATOM 2881 C CA . ALA A 1 363 ? -3.925 10.665 5.044 1.00 93.69 363 ALA A CA 1
ATOM 2882 C C . ALA A 1 363 ? -3.907 9.487 6.040 1.00 93.69 363 ALA A C 1
ATOM 2884 O O . ALA A 1 363 ? -4.819 8.659 6.024 1.00 93.69 363 ALA A O 1
ATOM 2885 N N . LEU A 1 364 ? -2.905 9.421 6.928 1.00 95.12 364 LEU A N 1
ATOM 2886 C CA . LEU A 1 364 ? -2.832 8.407 7.989 1.00 95.12 364 LEU A CA 1
ATOM 2887 C C . LEU A 1 364 ? -3.969 8.550 9.004 1.00 95.12 364 LEU A C 1
ATOM 2889 O O . LEU A 1 364 ? -4.601 7.554 9.350 1.00 95.12 364 LEU A O 1
ATOM 2893 N N . LEU A 1 365 ? -4.243 9.773 9.464 1.00 94.19 365 LEU A N 1
ATOM 2894 C CA . LEU A 1 365 ? -5.329 10.048 10.403 1.00 94.19 365 LEU A CA 1
ATOM 2895 C C . LEU A 1 365 ? -6.693 9.719 9.801 1.00 94.19 365 LEU A C 1
ATOM 2897 O O . LEU A 1 365 ? -7.505 9.083 10.463 1.00 94.19 365 LEU A O 1
ATOM 2901 N N . ASN A 1 366 ? -6.927 10.058 8.536 1.00 94.69 366 ASN A N 1
ATOM 2902 C CA . ASN A 1 366 ? -8.182 9.723 7.870 1.00 94.69 366 ASN A CA 1
ATOM 2903 C C . ASN A 1 366 ? -8.345 8.214 7.684 1.00 94.69 366 ASN A C 1
ATOM 2905 O O . ASN A 1 366 ? -9.422 7.689 7.957 1.00 94.69 366 ASN A O 1
ATOM 2909 N N . ALA A 1 367 ? -7.285 7.495 7.302 1.00 96.12 367 ALA A N 1
ATOM 2910 C CA . ALA A 1 367 ? -7.322 6.033 7.247 1.00 96.12 367 ALA A CA 1
ATOM 2911 C C . ALA A 1 367 ? -7.631 5.420 8.627 1.00 96.12 367 ALA A C 1
ATOM 2913 O O . ALA A 1 367 ? -8.448 4.504 8.730 1.00 96.12 367 ALA A O 1
ATOM 2914 N N . LEU A 1 368 ? -7.029 5.963 9.688 1.00 96.88 368 LEU A N 1
ATOM 2915 C CA . LEU A 1 368 ? -7.279 5.564 11.071 1.00 96.88 368 LEU A CA 1
ATOM 2916 C C . LEU A 1 368 ? -8.730 5.832 11.495 1.00 96.88 368 LEU A C 1
ATOM 2918 O O . LEU A 1 368 ? -9.378 4.942 12.035 1.00 96.88 368 LEU A O 1
ATOM 2922 N N . PHE A 1 369 ? -9.270 7.020 11.226 1.00 97.19 369 PHE A N 1
ATOM 2923 C CA . PHE A 1 369 ? -10.651 7.361 11.570 1.00 97.19 369 PHE A CA 1
ATOM 2924 C C . PHE A 1 369 ? -11.659 6.520 10.786 1.00 97.19 369 PHE A C 1
ATOM 2926 O O . PHE A 1 369 ? -12.633 6.060 11.370 1.00 97.19 369 PHE A O 1
ATOM 2933 N N . VAL A 1 370 ? -11.403 6.237 9.502 1.00 97.12 370 VAL A N 1
ATOM 2934 C CA . VAL A 1 370 ? -12.219 5.294 8.719 1.00 97.12 370 VAL A CA 1
ATOM 2935 C C . VAL A 1 370 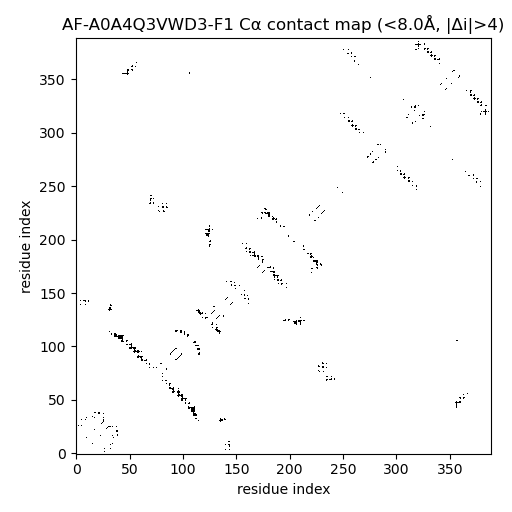? -12.197 3.908 9.360 1.00 97.12 370 VAL A C 1
ATOM 2937 O O . VAL A 1 370 ? -13.254 3.302 9.524 1.00 97.12 370 VAL A O 1
ATOM 2940 N N . PHE A 1 371 ? -11.023 3.421 9.773 1.00 97.56 371 PHE A N 1
ATOM 2941 C CA . PHE A 1 371 ? -10.911 2.141 10.470 1.00 97.56 371 PHE A CA 1
ATOM 2942 C C . PHE A 1 371 ? -11.698 2.131 11.788 1.00 97.56 371 PHE A C 1
ATOM 2944 O O . PHE A 1 371 ? -12.449 1.190 12.031 1.00 97.56 371 PHE A O 1
ATOM 2951 N N . LEU A 1 372 ? -11.583 3.180 12.612 1.00 98.00 372 LEU A N 1
ATOM 2952 C CA . LEU A 1 372 ? -12.335 3.296 13.865 1.00 98.00 372 LEU A CA 1
ATOM 2953 C C . LEU A 1 372 ? -13.848 3.316 13.601 1.00 98.00 372 LEU A C 1
ATOM 2955 O O . LEU A 1 372 ? -14.582 2.547 14.218 1.00 98.00 372 LEU A O 1
ATOM 2959 N N . THR A 1 373 ? -14.318 4.120 12.644 1.00 98.31 373 THR A N 1
ATOM 2960 C CA . THR A 1 373 ? -15.736 4.188 12.263 1.00 98.31 373 THR A CA 1
ATOM 2961 C C . THR A 1 373 ? -16.273 2.833 11.812 1.00 98.31 373 THR A C 1
ATOM 2963 O O . THR A 1 373 ? -17.284 2.366 12.340 1.00 98.31 373 THR A O 1
ATOM 2966 N N . LEU A 1 374 ? -15.602 2.184 10.854 1.00 97.75 374 LEU A N 1
ATOM 2967 C CA . LEU A 1 374 ? -16.044 0.900 10.307 1.00 97.75 374 LEU A CA 1
ATOM 2968 C C . LEU A 1 374 ? -15.934 -0.226 11.337 1.00 97.75 374 LEU A C 1
ATOM 2970 O O . LEU A 1 374 ? -16.815 -1.082 11.406 1.00 97.75 374 LEU A O 1
ATOM 2974 N N . GLY A 1 375 ? -14.885 -0.223 12.158 1.00 97.50 375 GLY A N 1
ATOM 2975 C CA . GLY A 1 375 ? -14.675 -1.244 13.174 1.00 97.50 375 GLY A CA 1
ATOM 2976 C C . GLY A 1 375 ? -15.706 -1.162 14.298 1.00 97.50 375 GLY A C 1
ATOM 2977 O O . GLY A 1 375 ? -16.378 -2.156 14.562 1.00 97.50 375 GLY A O 1
ATOM 2978 N N . TYR A 1 376 ? -15.924 0.017 14.895 1.00 98.19 376 TYR A N 1
ATOM 2979 C CA . TYR A 1 376 ? -17.000 0.185 15.881 1.00 98.19 376 TYR A CA 1
ATOM 2980 C C . TYR A 1 376 ? -18.382 -0.030 15.258 1.00 98.19 376 TYR A C 1
ATOM 2982 O O . TYR A 1 376 ? -19.249 -0.616 15.899 1.00 98.19 376 TYR A O 1
ATOM 2990 N N . GLY A 1 377 ? -18.575 0.349 13.988 1.00 97.75 377 GLY A N 1
ATOM 2991 C CA . GLY A 1 377 ? -19.814 0.068 13.261 1.00 97.75 377 GLY A CA 1
ATOM 2992 C C . GLY A 1 377 ? -20.065 -1.434 13.107 1.00 97.75 377 GLY A C 1
ATOM 2993 O O . GLY A 1 377 ? -21.188 -1.897 13.286 1.00 97.75 377 GLY A O 1
ATOM 2994 N N . THR A 1 378 ? -19.007 -2.211 12.859 1.00 96.81 378 THR A N 1
ATOM 2995 C CA . THR A 1 378 ? -19.061 -3.681 12.798 1.00 96.81 378 THR A CA 1
ATOM 2996 C C . THR A 1 378 ? -19.392 -4.285 14.162 1.00 96.81 378 THR A C 1
ATOM 2998 O O . THR A 1 378 ? -20.233 -5.175 14.244 1.00 96.81 378 THR A O 1
ATOM 3001 N N . VAL A 1 379 ? -18.788 -3.778 15.242 1.00 96.69 379 VAL A N 1
ATOM 3002 C CA . VAL A 1 379 ? -19.093 -4.199 16.623 1.00 96.69 379 VAL A CA 1
ATOM 3003 C C . VAL A 1 379 ? -20.543 -3.879 16.997 1.00 96.69 379 VAL A C 1
ATOM 3005 O O . VAL A 1 379 ? -21.237 -4.726 17.557 1.00 96.69 379 VAL A O 1
ATOM 3008 N N . ALA A 1 380 ? -21.028 -2.684 16.655 1.00 96.44 380 ALA A N 1
ATOM 3009 C CA . ALA A 1 380 ? -22.415 -2.294 16.878 1.00 96.44 380 ALA A CA 1
ATOM 3010 C C . ALA A 1 380 ? -23.380 -3.200 16.101 1.00 96.44 380 ALA A C 1
ATOM 3012 O O . ALA A 1 380 ? -24.335 -3.717 16.676 1.00 96.44 380 ALA A O 1
ATOM 3013 N N . ALA A 1 381 ? -23.105 -3.445 14.816 1.00 95.75 381 ALA A N 1
ATOM 3014 C CA . ALA A 1 381 ? -23.905 -4.338 13.985 1.00 95.75 381 ALA A CA 1
ATOM 3015 C C . ALA A 1 381 ? -23.923 -5.769 14.539 1.00 95.75 381 ALA A C 1
ATOM 3017 O O . ALA A 1 381 ? -24.990 -6.366 14.624 1.00 95.75 381 ALA A O 1
ATOM 3018 N N . TRP A 1 382 ? -22.775 -6.296 14.977 1.00 93.94 382 TRP A N 1
ATOM 3019 C CA . TRP A 1 382 ? -22.695 -7.595 15.647 1.00 93.94 382 TRP A CA 1
ATOM 3020 C C . TRP A 1 382 ? -23.633 -7.664 16.854 1.00 93.94 382 TRP A C 1
ATOM 3022 O O . TRP A 1 382 ? -24.465 -8.563 16.929 1.00 93.94 382 TRP A O 1
ATOM 3032 N N . GLY A 1 383 ? -23.552 -6.688 17.761 1.00 92.44 383 GLY A N 1
ATOM 3033 C CA . GLY A 1 383 ? -24.382 -6.672 18.962 1.00 92.44 383 GLY A CA 1
ATOM 3034 C C . GLY A 1 383 ? -25.881 -6.520 18.689 1.00 92.44 383 GLY A C 1
ATOM 3035 O O . GLY A 1 383 ? -26.687 -7.097 19.409 1.00 92.44 383 GLY A O 1
ATOM 3036 N N . LEU A 1 384 ? -26.262 -5.786 17.638 1.00 91.56 384 LEU A N 1
ATOM 3037 C CA . LEU A 1 384 ? -27.663 -5.627 17.225 1.00 91.56 384 LEU A CA 1
ATOM 3038 C C . LEU A 1 384 ? -28.228 -6.863 16.509 1.00 91.56 384 LEU A C 1
ATOM 3040 O O . LEU A 1 384 ? -29.432 -7.100 16.569 1.00 91.56 384 LEU A O 1
ATOM 3044 N N . LEU A 1 385 ? -27.378 -7.614 15.803 1.00 90.12 385 LEU A N 1
ATOM 3045 C CA . LEU A 1 385 ? -27.766 -8.792 15.022 1.00 90.12 385 LEU A CA 1
ATOM 3046 C C . LEU A 1 385 ? -27.682 -10.099 15.812 1.00 90.12 385 LEU A C 1
ATOM 3048 O O . LEU A 1 385 ? -28.215 -11.110 15.352 1.00 90.12 385 LEU A O 1
ATOM 3052 N N . LEU A 1 386 ? -27.021 -10.106 16.974 1.00 82.00 386 LEU A N 1
ATOM 3053 C CA . LEU A 1 386 ? -27.054 -11.247 17.880 1.00 82.00 386 LEU A CA 1
ATOM 3054 C C . LEU A 1 386 ? -28.522 -11.553 18.233 1.00 82.00 386 LEU A C 1
ATOM 3056 O O . LEU A 1 386 ? -29.205 -10.673 18.762 1.00 82.00 386 LEU A O 1
ATOM 3060 N N . PRO A 1 387 ? -29.028 -12.769 17.935 1.00 58.16 387 PRO A N 1
ATOM 3061 C CA . PRO A 1 387 ? -30.396 -13.145 18.261 1.00 58.16 387 PRO A CA 1
ATOM 3062 C C . PRO A 1 387 ? -30.655 -12.891 19.745 1.00 58.16 387 PRO A C 1
ATOM 3064 O O . PRO A 1 387 ? -29.902 -13.369 20.597 1.00 58.16 387 PRO A O 1
ATOM 3067 N N . GLY A 1 388 ? -31.680 -12.085 20.025 1.00 62.75 388 GLY A N 1
ATOM 3068 C CA . GLY A 1 388 ? -32.007 -11.636 21.371 1.00 62.75 388 GLY A CA 1
ATOM 3069 C C . GLY A 1 388 ? -32.158 -12.805 22.341 1.00 62.75 388 GLY A C 1
ATOM 3070 O O . GLY A 1 388 ? -32.793 -13.811 22.023 1.00 62.75 388 GLY A O 1
ATOM 3071 N N . ARG A 1 389 ? -31.555 -12.645 23.517 1.00 50.12 389 ARG A N 1
ATOM 3072 C CA . ARG A 1 389 ? -31.980 -13.341 24.731 1.00 50.12 389 ARG A CA 1
ATOM 3073 C C . ARG A 1 389 ? -33.244 -12.693 25.269 1.00 50.12 389 ARG A C 1
ATOM 3075 O O . ARG A 1 389 ? -33.292 -11.439 25.243 1.00 50.12 389 ARG A O 1
#

Foldseek 3Di:
DQLVLLVLLVVLVVPDDDDPVLVCCSRPVASANDSPLSRAFAAFDPCLLVLLLQLQVQLVVLVVLLLVCLQCLVVDDLVCLLVSLVVSCCSNPVRRVQSNSCSVSSNVRRNDDGQADPLVPDFALCCNVQPGHRVRLNSSCVRRPQVVLVVVDPPLVSLLVSLLVQLVVLCVVFVVQLVHLPCLSNVLSNLSSVLVSVCVVVVDGGPCSNCCSNPVSVCSSSPPSRSNRPRSVVSVVSSCVVVVDDPLVVLLVLLVVLLVLLVVVVVVLVCCCVVVVVVPPLVVDDPVVSVVVVVVSVVVNVVSNVLSVCSVVCVVVLSQLPVVNLVSLVVQLVVLVVVLCCVVPVDDPVNDDDDSVSSNVVSVVNVSSVSSNVSSVVSSVNSVPPPDD

Nearest PDB structures (foldseek):
  6vz1-assembly1_B  TM=6.246E-01  e=7.917E-01  Homo sapiens
  7zo8-assembly1_A  TM=1.580E-01  e=6.699E-01  Brucella abortus 2308

Mean predicted aligned error: 4.94 Å

Solvent-accessible surface area (backbone atoms only — not comparable to full-atom values): 19990 Å² total; per-residue (Å²): 108,72,68,58,52,48,49,52,42,48,62,73,38,80,84,69,80,67,53,73,68,49,44,49,36,50,74,71,75,41,88,58,52,63,64,65,37,50,64,42,80,42,81,55,60,90,63,35,11,60,41,20,33,51,8,47,52,39,20,51,53,14,48,50,48,46,49,52,50,16,73,47,38,93,82,50,54,66,66,55,45,21,53,53,47,50,52,21,50,42,33,19,47,61,53,1,43,40,36,23,52,32,26,50,40,18,66,72,22,15,64,49,73,57,44,50,47,65,56,89,74,43,50,28,50,58,48,30,64,67,68,12,45,49,42,27,57,45,48,41,40,60,66,60,48,47,62,61,36,48,75,76,34,57,70,71,56,31,54,38,50,52,23,41,52,49,6,52,54,38,33,62,70,39,20,55,81,28,74,34,56,78,62,27,22,32,50,36,26,44,51,50,30,53,48,40,54,47,32,64,74,70,64,60,78,35,44,65,58,27,50,49,64,58,55,69,49,37,61,33,56,64,20,68,41,32,26,62,59,47,46,33,49,50,35,52,51,49,25,50,64,63,68,70,54,60,70,66,57,56,50,48,54,46,44,55,49,46,22,54,55,42,54,52,49,50,64,56,59,69,44,43,54,69,76,66,41,37,85,68,55,41,75,75,45,56,75,65,57,42,51,48,54,54,50,52,50,50,52,52,52,50,49,41,51,47,53,20,50,50,41,63,75,41,40,68,40,41,75,70,26,37,69,68,42,26,50,49,26,47,50,50,17,50,52,34,45,50,54,50,51,42,54,71,73,68,55,52,83,84,77,49,77,88,49,50,63,52,42,32,49,50,38,52,49,50,52,48,40,51,48,47,20,53,49,29,43,48,50,22,50,50,23,70,65,49,81,82,130

pLDDT: mean 93.96, std 5.16, range [50.12, 98.56]

Sequence (389 aa):
FLYLMKAAALARLSELRLKALDRLAYFSLWPGMDAERLAMREPAEAGTGDRFGRGLAVAIVGAGALFLLAVFYPRLSPSAVGWLGIAALLTTVHFGFSDALTATLRLLGRPVRPLFDRPLATQTLSDFWTRRWNLAYVEMNRRVFLPELRKRMGLRASVFATFLLSGLLHEMAISYPAGGGWGLPMAYFAIQGVAVLAERRLKIRSRIFAWAVVLAPLPLVFHAPFRQGLIVPLFAWLHGLWASQPLAWYLGMLLWALGALQLCVLLASFQVPGRLNWREELPRLSPFNQKLMWTYGAFIVLTIVAFAVLTLTLHESFLRGERAAVGIAVFVTLFWTLRLVTDAFYYKSEDWPQGEDLKAGHALLNALFVFLTLGYGTVAAWGLLLPGR

Radius of gyration: 25.72 Å; Cα contacts (8 Å, |Δi|>4): 462; chains: 1; bounding box: 65×63×68 Å